Protein AF-0000000085030930 (afdb_homodimer)

Solvent-accessible surface area (backbone atoms only — not comparable to full-atom values): 34369 Å² total; per-residue (Å²): 63,40,37,31,58,25,26,38,40,64,15,33,32,42,36,42,91,95,26,34,34,32,41,25,30,28,58,54,89,57,58,82,63,53,70,27,52,25,37,37,37,39,38,69,47,55,63,30,43,55,25,48,89,75,42,50,59,72,41,38,33,23,41,72,63,37,18,54,53,68,72,32,61,88,65,37,38,68,70,50,66,60,52,72,56,78,75,29,42,34,36,48,40,69,36,18,32,32,44,76,77,19,26,23,39,38,42,34,66,87,40,30,39,36,38,37,47,69,27,23,54,42,45,91,36,69,34,63,62,78,70,57,84,65,82,34,46,28,36,39,33,54,23,68,29,18,63,32,41,52,70,34,38,42,52,50,44,51,54,49,51,54,49,55,47,62,74,41,66,71,56,30,53,31,41,33,36,27,39,61,48,58,79,47,76,48,50,68,80,36,53,67,37,66,58,63,44,89,50,70,60,54,50,37,51,56,66,65,47,60,90,80,38,81,70,75,76,82,77,58,81,76,42,58,28,87,34,37,79,82,56,79,84,78,67,78,60,55,46,40,36,31,29,44,28,56,61,68,50,68,77,62,35,78,82,40,58,63,58,49,48,50,57,58,40,51,32,29,34,43,51,78,53,75,15,38,31,19,28,28,54,52,46,48,42,46,68,68,48,58,31,57,31,37,35,37,21,40,50,46,72,64,17,51,54,43,36,52,51,30,34,50,64,61,69,50,88,54,47,75,42,76,37,54,76,33,85,61,62,73,47,80,48,92,62,39,38,31,57,25,30,41,40,65,16,33,33,41,35,42,91,94,27,35,35,34,42,25,31,26,50,57,86,57,58,82,63,52,72,29,52,26,37,37,37,39,38,72,47,54,65,30,42,54,23,48,88,76,42,48,59,73,40,38,32,22,41,71,56,37,18,49,45,68,72,33,60,88,66,36,38,67,69,50,66,60,51,72,56,79,74,28,42,35,36,46,41,68,38,17,30,32,43,74,76,18,27,22,39,36,42,34,66,87,40,27,37,35,37,37,47,69,27,22,54,42,46,90,36,68,35,63,63,78,69,57,84,64,81,33,47,28,36,38,34,56,24,68,29,19,61,34,42,53,71,34,39,43,52,51,44,52,53,49,51,53,50,54,47,62,74,44,67,56,68,33,52,32,39,32,37,25,38,60,50,58,80,44,79,50,50,66,83,38,54,66,37,66,61,68,38,85,56,66,60,56,43,33,51,58,67,65,49,62,89,81,38,82,68,78,73,82,76,58,84,77,52,49,26,85,34,52,81,82,59,80,86,76,71,77,60,60,47,42,36,33,32,44,28,55,60,66,50,66,77,62,36,79,83,40,58,62,58,49,48,50,58,58,41,52,32,29,34,44,51,78,54,74,15,39,32,19,28,28,54,51,44,47,42,47,67,70,48,56,30,56,31,38,35,35,21,40,49,45,73,64,17,49,54,44,36,53,52,29,34,51,64,62,69,49,86,56,47,75,43,76,36,53,77,34,86,60,65,75,46,81,48,90

Organism: Methanopyrus kandleri (strain AV19 / DSM 6324 / JCM 9639 / NBRC 100938) (NCBI:txid190192)

Sequence (668 aa):
MLLRPLDPWCGVVVDYGDTRVFVDVTDRKGPYVKRADAVIVTHPHRDHYGGVPRTEFGELRADEVTAALLGMEDEAEPLRSSFEAGLLDVRTYPVNHMCPKAHAVLLSGDARVLITGDWCALGEHPPLWELVDDEVDAIVTECTRAASVHPDDPEAAEYRIQRLLELHREDRTVLLLTHVNPLIDVASEVEILHVLEGDPVDEAVKAGAHEGADLEVVSRPEYPLVTSSVGTVEGLSKRPHVLITERWFLYRDREGRLRRLLDAVPYPYIVSGTGHASAAELVRLVEELEPEYLVLRHGSPDGVRALRKRLAGAGLDVRVEAWIGRRGGKLELPMLLRPLDPWCGVVVDYGDTRVFVDVTDRKGPYVKRADAVIVTHPHRDHYGGVPRTEFGELRADEVTAALLGMEDEAEPLRSSFEAGLLDVRTYPVNHMCPKAHAVLLSGDARVLITGDWCALGEHPPLWELVDDEVDAIVTECTRAASVHPDDPEAAEYRIQRLLELHREDRTVLLLTHVNPLIDVASEVEILHVLEGDPVDEAVKAGAHEGADLEVVSRPEYPLVTSSVGTVEGLSKRPHVLITERWFLYRDREGRLRRLLDAVPYPYIVSGTGHASAAELVRLVEELEPEYLVLRHGSPDGVRALRKRLAGAGLDVRVEAWIGRRGGKLELP

Secondary structure (DSSP, 8-state):
-EEEESSSSS-EEEEETTEEEEE---SSS--S--EEEEEE--SS-HHHHTTGGG-EEEEEE--HHHHHHHT-TTTEEP--SEEEETTEEEEEEE-B-SSTT-EEEEEESSSEEEE--S-BSSSSSPPHHHH--S--SEEEEEETTTT--S---HHHHHHHHHHHHHHTTTT--EEEEE-S-S-SGGGGTSEEEE---SSTHHHHHHHHS-TTS-------SS--TT-S---------SS-EEEE--THHHHH-TT-HHHHHHHH-SEEEEE-------HHHHHHHHHHH--SEEEEEEE-HHHHHHHHHHHHHTT---EEEE-SS-S---EE--/-EEEESSSSS-EEEEETTEEEEE---SSS--S--EEEEEE--SS-HHHHTTGGG-EEEEEE--HHHHHHHT-TTTEEP--SEEEETTEEEEEEE-B-SSTT-EEEEEESSSEEEE--S-BSSSSSPPHHHH--S--SEEEEEETTTT--S---HHHHHHHHHHHHHHTTTT--EEEEE-S-STTTTTTTS-EEE---SSTHHHHHHHHS-TTS-------SS--TT-S---------SS--EEE--THHHHH-TT-HHHHHHHHSSEEEEE-------HHHHHHHHHHH--SEEEEEEE-HHHHHHHHHHHHHTT---EEEE-SS-S---EE--

Nearest PDB structures (foldseek):
  5haa-assembly1_B  TM=7.121E-01  e=3.953E-15  Methanolobus psychrophilus R15
  2i7v-assembly1_A  TM=6.446E-01  e=8.923E-16  Homo sapiens
  7ycx-assembly1_K  TM=6.530E-01  e=2.766E-15  Homo sapiens
  2i7t-assembly1_A  TM=6.074E-01  e=1.823E-15  Homo sapiens
  6q5a-assembly1_A  TM=6.197E-01  e=2.135E-13  Cryptosporidium hominis

pLDDT: mean 76.82, std 23.87, range [24.45, 98.88]

Radius of gyration: 27.77 Å; Cα contacts (8 Å, |Δi|>4): 1566; chains: 2; bounding box: 40×88×65 Å

InterPro domains:
  IPR001279 Metallo-beta-lactamase [SM00849] (7-179)
  IPR011108 Zn-dependent metallo-hydrolase, RNA specificity domain [PF07521] (275-320)
  IPR036866 Ribonuclease Z/Hydroxyacylglutathione hydrolase-like [G3DSA:3.60.15.10] (10-191)
  IPR036866 Ribonuclease Z/Hydroxyacylglutathione hydrolase-like [SSF56281] (11-323)

Structure (mmCIF, N/CA/C/O backbone):
data_AF-0000000085030930-model_v1
#
loop_
_entity.id
_entity.type
_entity.pdbx_description
1 polymer 'Predicted hydrolase of the metallo-beta-lactamase superfamily'
#
loop_
_atom_site.group_PDB
_atom_site.id
_atom_site.type_symbol
_atom_site.label_atom_id
_atom_site.label_alt_id
_atom_site.label_comp_id
_atom_site.label_asym_id
_atom_site.label_entity_id
_atom_site.label_seq_id
_atom_site.pdbx_PDB_ins_code
_atom_site.Cartn_x
_atom_site.Cartn_y
_atom_site.Cartn_z
_atom_site.occupancy
_atom_site.B_iso_or_equiv
_atom_site.auth_seq_id
_atom_site.auth_comp_id
_atom_site.auth_asym_id
_atom_site.auth_atom_id
_atom_site.pdbx_PDB_model_num
ATOM 1 N N . MET A 1 1 ? 0.256 -36.094 -21.422 1 96.56 1 MET A N 1
ATOM 2 C CA . MET A 1 1 ? 0.25 -35.5 -20.078 1 96.56 1 MET A CA 1
ATOM 3 C C . MET A 1 1 ? -1.158 -35.094 -19.688 1 96.56 1 MET A C 1
ATOM 5 O O . MET A 1 1 ? -1.88 -34.469 -20.469 1 96.56 1 MET A O 1
ATOM 9 N N . LEU A 1 2 ? -1.624 -35.5 -18.469 1 96.31 2 LEU A N 1
ATOM 10 C CA . LEU A 1 2 ? -2.975 -35.219 -18 1 96.31 2 LEU A CA 1
ATOM 11 C C . LEU A 1 2 ? -2.941 -34.375 -16.719 1 96.31 2 LEU A C 1
ATOM 13 O O . LEU A 1 2 ? -2.279 -34.781 -15.742 1 96.31 2 LEU A O 1
ATOM 17 N N . LEU A 1 3 ? -3.613 -33.25 -16.734 1 97.31 3 LEU A N 1
ATOM 18 C CA . LEU A 1 3 ? -3.74 -32.406 -15.562 1 97.31 3 LEU A CA 1
ATOM 19 C C . LEU A 1 3 ? -5.145 -32.5 -14.969 1 97.31 3 LEU A C 1
ATOM 21 O O . LEU A 1 3 ? -6.129 -32.531 -15.711 1 97.31 3 LEU A O 1
ATOM 25 N N . ARG A 1 4 ? -5.277 -32.531 -13.688 1 95 4 ARG A N 1
ATOM 26 C CA . ARG A 1 4 ? -6.543 -32.5 -12.961 1 95 4 ARG A CA 1
ATOM 27 C C . ARG A 1 4 ? -6.406 -31.734 -11.656 1 95 4 ARG A C 1
ATOM 29 O O . ARG A 1 4 ? -5.312 -31.609 -11.109 1 95 4 ARG A O 1
ATOM 36 N N . PRO A 1 5 ? -7.52 -31.141 -11.203 1 94.69 5 PRO A N 1
ATOM 37 C CA . PRO A 1 5 ? -7.449 -30.578 -9.859 1 94.69 5 PRO A CA 1
ATOM 38 C C . PRO A 1 5 ? -7.297 -31.625 -8.773 1 94.69 5 PRO A C 1
ATOM 40 O O . PRO A 1 5 ? -7.953 -32.688 -8.82 1 94.69 5 PRO A O 1
ATOM 43 N N . LEU A 1 6 ? -6.418 -31.375 -7.887 1 94.5 6 LEU A N 1
ATOM 44 C CA . LEU A 1 6 ? -6.234 -32.281 -6.758 1 94.5 6 LEU A CA 1
ATOM 45 C C . LEU A 1 6 ? -7.258 -32 -5.66 1 94.5 6 LEU A C 1
ATOM 47 O O . LEU A 1 6 ? -7.605 -32.875 -4.883 1 94.5 6 LEU A O 1
ATOM 51 N N . ASP A 1 7 ? -7.73 -30.859 -5.578 1 91.25 7 ASP A N 1
ATOM 52 C CA . ASP A 1 7 ? -8.633 -30.312 -4.566 1 91.25 7 ASP A CA 1
ATOM 53 C C . ASP A 1 7 ? -9.414 -29.109 -5.098 1 91.25 7 ASP A C 1
ATOM 55 O O . ASP A 1 7 ? -9.219 -28.703 -6.246 1 91.25 7 ASP A O 1
ATOM 59 N N . PRO A 1 8 ? -10.281 -28.562 -4.383 1 88.81 8 PRO A N 1
ATOM 60 C CA . PRO A 1 8 ? -11.078 -27.453 -4.891 1 88.81 8 PRO A CA 1
ATOM 61 C C . PRO A 1 8 ? -10.352 -26.109 -4.781 1 88.81 8 PRO A C 1
ATOM 63 O O . PRO A 1 8 ? -10.93 -25.062 -5.082 1 88.81 8 PRO A O 1
ATOM 66 N N . TRP A 1 9 ? -9.039 -26.078 -4.41 1 91.12 9 TRP A N 1
A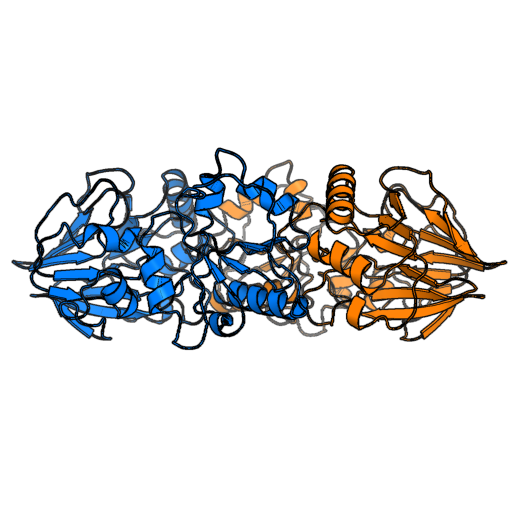TOM 67 C CA . TRP A 1 9 ? -8.414 -24.812 -4.039 1 91.12 9 TRP A CA 1
ATOM 68 C C . TRP A 1 9 ? -7.156 -24.578 -4.863 1 91.12 9 TRP A C 1
ATOM 70 O O . TRP A 1 9 ? -7.195 -23.859 -5.867 1 91.12 9 TRP A O 1
ATOM 80 N N . CYS A 1 10 ? -6.117 -25.281 -4.629 1 93.62 10 CYS A N 1
ATOM 81 C CA . CYS A 1 10 ? -4.879 -24.859 -5.273 1 93.62 10 CYS A CA 1
ATOM 82 C C . CYS A 1 10 ? -4.141 -26.047 -5.875 1 93.62 10 CYS A C 1
ATOM 84 O O . CYS A 1 10 ? -3.324 -25.891 -6.781 1 93.62 10 CYS A O 1
ATOM 86 N N . GLY A 1 11 ? -4.344 -27.281 -5.477 1 95.69 11 GLY A N 1
ATOM 87 C CA . GLY A 1 11 ? -3.547 -28.438 -5.848 1 95.69 11 GLY A CA 1
ATOM 88 C C . GLY A 1 11 ? -3.801 -28.906 -7.27 1 95.69 11 GLY A C 1
ATOM 89 O O . GLY A 1 11 ? -4.926 -28.828 -7.762 1 95.69 11 GLY A O 1
ATOM 90 N N . VAL A 1 12 ? -2.73 -29.5 -7.883 1 96.75 12 VAL A N 1
ATOM 91 C CA . VAL A 1 12 ? -2.805 -29.984 -9.258 1 96.75 12 VAL A CA 1
ATOM 92 C C . VAL A 1 12 ? -2.195 -31.391 -9.336 1 96.75 12 VAL A C 1
ATOM 94 O O . VAL A 1 12 ? -1.143 -31.641 -8.75 1 96.75 12 VAL A O 1
ATOM 97 N N . VAL A 1 13 ? -2.896 -32.281 -10.023 1 96.94 13 VAL A N 1
ATOM 98 C CA . VAL A 1 13 ? -2.348 -33.594 -10.367 1 96.94 13 VAL A CA 1
ATOM 99 C C . VAL A 1 13 ? -1.791 -33.562 -11.789 1 96.94 13 VAL A C 1
ATOM 101 O O . VAL A 1 13 ? -2.475 -33.125 -12.719 1 96.94 13 VAL A O 1
ATOM 104 N N . VAL A 1 14 ? -0.565 -33.969 -11.922 1 98.25 14 VAL A N 1
ATOM 105 C CA . VAL A 1 14 ? 0.06 -34.094 -13.234 1 98.25 14 VAL A CA 1
ATOM 106 C C . VAL A 1 14 ? 0.398 -35.562 -13.492 1 98.25 14 VAL A C 1
ATOM 108 O O . VAL A 1 14 ? 1.295 -36.125 -12.852 1 98.25 14 VAL A O 1
ATOM 111 N N . ASP A 1 15 ? -0.273 -36.125 -14.391 1 97.62 15 ASP A N 1
ATOM 112 C CA . ASP A 1 15 ? -0.008 -37.5 -14.797 1 97.62 15 ASP A CA 1
ATOM 113 C C . ASP A 1 15 ? 0.75 -37.562 -16.125 1 97.62 15 ASP A C 1
ATOM 115 O O . ASP A 1 15 ? 0.377 -36.875 -17.078 1 97.62 15 ASP A O 1
ATOM 119 N N . TYR A 1 16 ? 1.816 -38.312 -16.172 1 97.88 16 TYR A N 1
ATOM 120 C CA . TYR A 1 16 ? 2.605 -38.531 -17.391 1 97.88 16 TYR A CA 1
ATOM 121 C C . TYR A 1 16 ? 3.197 -39.938 -17.406 1 97.88 16 TYR A C 1
ATOM 123 O O . TYR A 1 16 ? 4.074 -40.281 -16.609 1 97.88 16 TYR A O 1
ATOM 131 N N . GLY A 1 17 ? 2.713 -40.75 -18.359 1 95.88 17 GLY A N 1
ATOM 132 C CA . GLY A 1 17 ? 3.072 -42.156 -18.297 1 95.88 17 GLY A CA 1
ATOM 133 C C . GLY A 1 17 ? 2.672 -42.812 -16.984 1 95.88 17 GLY A C 1
ATOM 134 O O . GLY A 1 17 ? 1.516 -42.719 -16.562 1 95.88 17 GLY A O 1
ATOM 135 N N . ASP A 1 18 ? 3.629 -43.469 -16.359 1 95.75 18 ASP A N 1
ATOM 136 C CA . ASP A 1 18 ? 3.354 -44.125 -15.086 1 95.75 18 ASP A CA 1
ATOM 137 C C . ASP A 1 18 ? 3.713 -43.219 -13.906 1 95.75 18 ASP A C 1
ATOM 139 O O . ASP A 1 18 ? 3.768 -43.656 -12.766 1 95.75 18 ASP A O 1
ATOM 143 N N . THR A 1 19 ? 3.949 -41.938 -14.203 1 97.75 19 THR A N 1
ATOM 144 C CA . THR A 1 19 ? 4.359 -40.969 -13.172 1 97.75 19 THR A CA 1
ATOM 145 C C . THR A 1 19 ? 3.197 -40.062 -12.781 1 97.75 19 THR A C 1
ATOM 147 O O . THR A 1 19 ? 2.498 -39.531 -13.648 1 97.75 19 THR A O 1
ATOM 150 N N . ARG A 1 20 ? 2.908 -39.906 -11.492 1 97.94 20 ARG A N 1
ATOM 151 C CA . ARG A 1 20 ? 1.926 -38.969 -10.945 1 97.94 20 ARG A CA 1
ATOM 152 C C . ARG A 1 20 ? 2.58 -38 -9.977 1 97.94 20 ARG A C 1
ATOM 154 O O . ARG A 1 20 ? 3.182 -38.406 -8.984 1 97.94 20 ARG A O 1
ATOM 161 N N . VAL A 1 21 ? 2.443 -36.719 -10.297 1 98.44 21 VAL A N 1
ATOM 162 C CA . VAL A 1 21 ? 3.033 -35.688 -9.469 1 98.44 21 VAL A CA 1
ATOM 163 C C . VAL A 1 21 ? 1.934 -34.781 -8.938 1 98.44 21 VAL A C 1
ATOM 165 O O . VAL A 1 21 ? 1.038 -34.375 -9.68 1 98.44 21 VAL A O 1
ATOM 168 N N . PHE A 1 22 ? 1.958 -34.5 -7.629 1 97.81 22 PHE A N 1
ATOM 169 C CA . PHE A 1 22 ? 1.133 -33.469 -7.027 1 97.81 22 PHE A CA 1
ATOM 170 C C . PHE A 1 22 ? 1.924 -32.156 -6.863 1 97.81 22 PHE A C 1
ATOM 172 O O . PHE A 1 22 ? 3.066 -32.188 -6.402 1 97.81 22 PHE A O 1
ATOM 179 N N . VAL A 1 23 ? 1.354 -31.094 -7.273 1 98.44 23 VAL A N 1
ATOM 180 C CA . VAL A 1 23 ? 1.911 -29.781 -6.945 1 98.44 23 VAL A CA 1
ATOM 181 C C . VAL A 1 23 ? 0.979 -29.047 -5.98 1 98.44 23 VAL A C 1
ATOM 183 O O . VAL A 1 23 ? -0.149 -28.703 -6.34 1 98.44 23 VAL A O 1
ATOM 186 N N . ASP A 1 24 ? 1.466 -28.844 -4.77 1 96.94 24 ASP A N 1
ATOM 187 C CA . ASP A 1 24 ? 0.728 -28.266 -3.646 1 96.94 24 ASP A CA 1
ATOM 188 C C . ASP A 1 24 ? -0.431 -29.172 -3.236 1 96.94 24 ASP A C 1
ATOM 190 O O . ASP A 1 24 ? -1.128 -29.719 -4.09 1 96.94 24 ASP A O 1
ATOM 194 N N . VAL A 1 25 ? -0.545 -29.328 -1.966 1 94.81 25 VAL A N 1
ATOM 195 C CA . VAL A 1 25 ? -1.607 -30.125 -1.376 1 94.81 25 VAL A CA 1
ATOM 196 C C . VAL A 1 25 ? -2.268 -29.359 -0.234 1 94.81 25 VAL A C 1
ATOM 198 O O . VAL A 1 25 ? -1.667 -29.172 0.826 1 94.81 25 VAL A O 1
ATOM 201 N N . THR A 1 26 ? -3.516 -29 -0.435 1 89.5 26 THR A N 1
ATOM 202 C CA . THR A 1 26 ? -4.191 -28.156 0.536 1 89.5 26 THR A CA 1
ATOM 203 C C . THR A 1 26 ? -4.727 -28.969 1.703 1 89.5 26 THR A C 1
ATOM 205 O O . THR A 1 26 ? -4.965 -30.172 1.563 1 89.5 26 THR A O 1
ATOM 208 N N . ASP A 1 27 ? -4.816 -28.281 2.824 1 78.12 27 ASP A N 1
ATOM 209 C CA . ASP A 1 27 ? -5.453 -28.922 3.973 1 78.12 27 ASP A CA 1
ATOM 210 C C . ASP A 1 27 ? -6.969 -28.75 3.926 1 78.12 27 ASP A C 1
ATOM 212 O O . ASP A 1 27 ? -7.684 -29.297 4.762 1 78.12 27 ASP A O 1
ATOM 216 N N . ARG A 1 28 ? -7.398 -27.906 2.959 1 71.06 28 ARG A N 1
ATOM 217 C CA . ARG A 1 28 ? -8.836 -27.75 2.799 1 71.06 28 ARG A CA 1
ATOM 218 C C . ARG A 1 28 ? -9.453 -28.953 2.109 1 71.06 28 ARG A C 1
ATOM 220 O O . ARG A 1 28 ? -8.938 -29.422 1.093 1 71.06 28 ARG A O 1
ATOM 227 N N . LYS A 1 29 ? -10.828 -29.078 2.412 1 67.31 29 LYS A N 1
ATOM 228 C CA . LYS A 1 29 ? -11.594 -30.219 1.908 1 67.31 29 LYS A CA 1
ATOM 229 C C . LYS A 1 29 ? -10.844 -30.938 0.798 1 67.31 29 LYS A C 1
ATOM 231 O O . LYS A 1 29 ? -10.953 -30.578 -0.375 1 67.31 29 LYS A O 1
ATOM 236 N N . GLY A 1 30 ? -9.969 -31.703 0.721 1 60.09 30 GLY A N 1
ATOM 237 C CA . GLY A 1 30 ? -9.227 -32.375 -0.337 1 60.09 30 GLY A CA 1
ATOM 238 C C . GLY A 1 30 ? -8.406 -33.562 0.157 1 60.09 30 GLY A C 1
ATOM 239 O O . GLY A 1 30 ? -8.484 -33.906 1.332 1 60.09 30 GLY A O 1
ATOM 240 N N . PRO A 1 31 ? -7.18 -34.312 -0.701 1 66.25 31 PRO A N 1
ATOM 241 C CA . PRO A 1 31 ? -6.91 -34.594 -2.113 1 66.25 31 PRO A CA 1
ATOM 242 C C . PRO A 1 31 ? -7.875 -35.625 -2.709 1 66.25 31 PRO A C 1
ATOM 244 O O . PRO A 1 31 ? -8.25 -36.594 -2.037 1 66.25 31 PRO A O 1
ATOM 247 N N . TYR A 1 32 ? -8.328 -35.406 -3.812 1 76.31 32 TYR A N 1
ATOM 248 C CA . TYR A 1 32 ? -9.219 -36.312 -4.512 1 76.31 32 TYR A CA 1
ATOM 249 C C . TYR A 1 32 ? -8.516 -37.656 -4.785 1 76.31 32 TYR A C 1
ATOM 251 O O . TYR A 1 32 ? -9.164 -38.656 -4.969 1 76.31 32 TYR A O 1
ATOM 259 N N . VAL A 1 33 ? -7.172 -37.594 -4.836 1 81 33 VAL A N 1
ATOM 260 C CA . VAL A 1 33 ? -6.281 -38.75 -4.988 1 81 33 VAL A CA 1
ATOM 261 C C . VAL A 1 33 ? -5.258 -38.75 -3.854 1 81 33 VAL A C 1
ATOM 263 O O . VAL A 1 33 ? -4.773 -37.688 -3.434 1 81 33 VAL A O 1
ATOM 266 N N . LYS A 1 34 ? -4.906 -40 -3.469 1 85.94 34 LYS A N 1
ATOM 267 C CA . LYS A 1 34 ? -4.188 -40.062 -2.197 1 85.94 34 LYS A CA 1
ATOM 268 C C . LYS A 1 34 ? -2.734 -40.469 -2.4 1 85.94 34 LYS A C 1
ATOM 270 O O . LYS A 1 34 ? -1.93 -40.406 -1.468 1 85.94 34 LYS A O 1
ATOM 275 N N . ARG A 1 35 ? -2.391 -40.938 -3.637 1 94.19 35 ARG A N 1
ATOM 276 C CA . ARG A 1 35 ? -1.023 -41.406 -3.824 1 94.19 35 ARG A CA 1
ATOM 277 C C . ARG A 1 35 ? -0.358 -40.719 -5.004 1 94.19 35 ARG A C 1
ATOM 279 O O . ARG A 1 35 ? -0.981 -40.531 -6.051 1 94.19 35 ARG A O 1
ATOM 286 N N . ALA A 1 36 ? 0.873 -40.312 -4.805 1 97 36 ALA A N 1
ATOM 287 C CA . ALA A 1 36 ? 1.679 -39.719 -5.855 1 97 36 ALA A CA 1
ATOM 288 C C . ALA A 1 36 ? 3.107 -40.25 -5.84 1 97 36 ALA A C 1
ATOM 290 O O . ALA A 1 36 ? 3.584 -40.719 -4.812 1 97 36 ALA A O 1
ATOM 291 N N . ASP A 1 37 ? 3.701 -40.281 -6.965 1 97.81 37 ASP A N 1
ATOM 292 C CA . ASP A 1 37 ? 5.125 -40.625 -7.023 1 97.81 37 ASP A CA 1
ATOM 293 C C . ASP A 1 37 ? 5.965 -39.5 -6.418 1 97.81 37 ASP A C 1
ATOM 295 O O . ASP A 1 37 ? 7 -39.75 -5.797 1 97.81 37 ASP A O 1
ATOM 299 N N . ALA A 1 38 ? 5.512 -38.281 -6.617 1 98.12 38 ALA A N 1
ATOM 300 C CA . ALA A 1 38 ? 6.195 -37.125 -6.051 1 98.12 38 ALA A CA 1
ATOM 301 C C . ALA A 1 38 ? 5.199 -36.031 -5.66 1 98.12 38 ALA A C 1
ATOM 303 O O . ALA A 1 38 ? 4.184 -35.844 -6.332 1 98.12 38 ALA A O 1
ATOM 304 N N . VAL A 1 39 ? 5.527 -35.344 -4.566 1 97.69 39 VAL A N 1
ATOM 305 C CA . VAL A 1 39 ? 4.816 -34.156 -4.148 1 97.69 39 VAL A CA 1
ATOM 306 C C . VAL A 1 39 ? 5.773 -32.969 -4.16 1 97.69 39 VAL A C 1
ATOM 308 O O . VAL A 1 39 ? 6.875 -33.031 -3.609 1 97.69 39 VAL A O 1
ATOM 311 N N . ILE A 1 40 ? 5.383 -31.922 -4.844 1 98.56 40 ILE A N 1
ATOM 312 C CA . ILE A 1 40 ? 6.137 -30.672 -4.875 1 98.56 40 ILE A CA 1
ATOM 313 C C . ILE A 1 40 ? 5.344 -29.578 -4.168 1 98.56 40 ILE A C 1
ATOM 315 O O . ILE A 1 40 ? 4.18 -29.328 -4.504 1 98.56 40 ILE A O 1
ATOM 319 N N . VAL A 1 41 ? 5.926 -28.922 -3.203 1 96.81 41 VAL A N 1
ATOM 320 C CA . VAL A 1 41 ? 5.297 -27.797 -2.516 1 96.81 41 VAL A CA 1
ATOM 321 C C . VAL A 1 41 ? 5.961 -26.484 -2.947 1 96.81 41 VAL A C 1
ATOM 323 O O . VAL A 1 41 ? 7.172 -26.312 -2.791 1 96.81 41 VAL A O 1
ATOM 326 N N . THR A 1 42 ? 5.168 -25.594 -3.393 1 97.38 42 THR A N 1
ATOM 327 C CA . THR A 1 42 ? 5.684 -24.375 -4.023 1 97.38 42 THR A CA 1
ATOM 328 C C . THR A 1 42 ? 6.164 -23.391 -2.973 1 97.38 42 THR A C 1
ATOM 330 O O . THR A 1 42 ? 7.113 -22.641 -3.211 1 97.38 42 THR A O 1
ATOM 333 N N . HIS A 1 43 ? 5.469 -23.297 -1.804 1 89.31 43 HIS A N 1
ATOM 334 C CA . HIS A 1 43 ? 5.852 -22.312 -0.799 1 89.31 43 HIS A CA 1
ATOM 335 C C . HIS A 1 43 ? 5.258 -22.656 0.563 1 89.31 43 HIS A C 1
ATOM 337 O O . HIS A 1 43 ? 4.379 -23.516 0.664 1 89.31 43 HIS A O 1
ATOM 343 N N . PRO A 1 44 ? 5.684 -21.969 1.624 1 82.25 44 PRO A N 1
ATOM 344 C CA . PRO A 1 44 ? 5.363 -22.422 2.979 1 82.25 44 PRO A CA 1
ATOM 345 C C . PRO A 1 44 ? 4.066 -21.812 3.514 1 82.25 44 PRO A C 1
ATOM 347 O O . PRO A 1 44 ? 3.994 -21.438 4.688 1 82.25 44 PRO A O 1
ATOM 350 N N . HIS A 1 45 ? 3.102 -21.672 2.727 1 80.69 45 HIS A N 1
ATOM 351 C CA . HIS A 1 45 ? 1.772 -21.359 3.242 1 80.69 45 HIS A CA 1
ATOM 352 C C . HIS A 1 45 ? 0.954 -22.641 3.445 1 80.69 45 HIS A C 1
ATOM 354 O O . HIS A 1 45 ? 0.976 -23.531 2.602 1 80.69 45 HIS A O 1
ATOM 360 N N . ARG A 1 46 ? 0.207 -22.641 4.426 1 77.88 46 ARG A N 1
ATOM 361 C CA . ARG A 1 46 ? -0.448 -23.859 4.887 1 77.88 46 ARG A CA 1
ATOM 362 C C . ARG A 1 46 ? -1.423 -24.391 3.842 1 77.88 46 ARG A C 1
ATOM 364 O O . ARG A 1 46 ? -1.56 -25.609 3.67 1 77.88 46 ARG A O 1
ATOM 371 N N . ASP A 1 47 ? -2.105 -23.594 3.225 1 83.88 47 ASP A N 1
ATOM 372 C CA . ASP A 1 47 ? -3.08 -24.047 2.24 1 83.88 47 ASP A CA 1
ATOM 373 C C . ASP A 1 47 ? -2.387 -24.672 1.029 1 83.88 47 ASP A C 1
ATOM 375 O O . ASP A 1 47 ? -3.039 -25.281 0.178 1 83.88 47 ASP A O 1
ATOM 379 N N . HIS A 1 48 ? -1.111 -24.688 0.994 1 90.75 48 HIS A N 1
ATOM 380 C CA . HIS A 1 48 ? -0.381 -25.312 -0.104 1 90.75 48 HIS A CA 1
ATOM 381 C C . HIS A 1 48 ? 0.335 -26.562 0.359 1 90.75 48 HIS A C 1
ATOM 383 O O . HIS A 1 48 ? 0.742 -27.391 -0.463 1 90.75 48 HIS A O 1
ATOM 389 N N . TYR A 1 49 ? 0.465 -26.688 1.685 1 87.88 49 TYR A N 1
ATOM 390 C CA . TYR A 1 49 ? 1.22 -27.859 2.105 1 87.88 49 TYR A CA 1
ATOM 391 C C . TYR A 1 49 ? 0.457 -28.656 3.162 1 87.88 49 TYR A C 1
ATOM 393 O O . TYR A 1 49 ? 0.823 -29.781 3.484 1 87.88 49 TYR A O 1
ATOM 401 N N . GLY A 1 50 ? -0.563 -28.141 3.73 1 86 50 GLY A N 1
ATOM 402 C CA . GLY A 1 50 ? -1.22 -28.688 4.91 1 86 50 GLY A CA 1
ATOM 403 C C . GLY A 1 50 ? -1.754 -30.094 4.699 1 86 50 GLY A C 1
ATOM 404 O O . GLY A 1 50 ? -1.965 -30.828 5.66 1 86 50 GLY A O 1
ATOM 405 N N . GLY A 1 51 ? -1.97 -30.516 3.469 1 90.75 51 GLY A N 1
ATOM 406 C CA . GLY A 1 51 ? -2.51 -31.828 3.158 1 90.75 51 GLY A CA 1
ATOM 407 C C . GLY A 1 51 ? -1.437 -32.875 2.938 1 90.75 51 GLY A C 1
ATOM 408 O O . GLY A 1 51 ? -1.742 -34.062 2.77 1 90.75 51 GLY A O 1
ATOM 409 N N . VAL A 1 52 ? -0.187 -32.531 2.986 1 93.19 52 VAL A N 1
ATOM 410 C CA . VAL A 1 52 ? 0.917 -33.438 2.682 1 93.19 52 VAL A CA 1
ATOM 411 C C . VAL A 1 52 ? 0.908 -34.625 3.658 1 93.19 52 VAL A C 1
ATOM 413 O O . VAL A 1 52 ? 1.065 -35.781 3.252 1 93.19 52 VAL A O 1
ATOM 416 N N . PRO A 1 53 ? 0.65 -34.375 4.988 1 89.88 53 PRO A N 1
ATOM 417 C CA . PRO A 1 53 ? 0.673 -35.5 5.938 1 89.88 53 PRO A CA 1
ATOM 418 C C . PRO A 1 53 ? -0.385 -36.531 5.633 1 89.88 53 PRO A C 1
ATOM 420 O O . PRO A 1 53 ? -0.27 -37.688 6.086 1 89.88 53 PRO A O 1
ATOM 423 N N . ARG A 1 54 ? -1.378 -36.219 4.871 1 91 54 ARG A N 1
ATOM 424 C CA . ARG A 1 54 ? -2.457 -37.156 4.539 1 91 54 ARG A CA 1
ATOM 425 C C . ARG A 1 54 ? -2.252 -37.75 3.156 1 91 54 ARG A C 1
ATOM 427 O O . ARG A 1 54 ? -3.143 -38.438 2.627 1 91 54 ARG A O 1
ATOM 434 N N . THR A 1 55 ? -1.152 -37.531 2.566 1 93.94 55 THR A N 1
ATOM 435 C CA . THR A 1 55 ? -0.839 -38 1.216 1 93.94 55 THR A CA 1
ATOM 436 C C . THR A 1 55 ? 0.294 -39 1.24 1 93.94 55 THR A C 1
ATOM 438 O O . THR A 1 55 ? 1.279 -38.844 1.96 1 93.94 55 THR A O 1
ATOM 441 N N . GLU A 1 56 ? 0.064 -40.156 0.53 1 95.44 56 GLU A N 1
ATOM 442 C CA . GLU A 1 56 ? 1.152 -41.094 0.29 1 95.44 56 GLU A CA 1
ATOM 443 C C . GLU A 1 56 ? 1.995 -40.656 -0.91 1 95.44 56 GLU A C 1
ATOM 445 O O . GLU A 1 56 ? 1.455 -40.281 -1.947 1 95.44 56 GLU A O 1
ATOM 450 N N . PHE A 1 57 ? 3.346 -40.656 -0.702 1 96.44 57 PHE A N 1
ATOM 451 C CA . PHE A 1 57 ? 4.18 -40.219 -1.813 1 96.44 57 PHE A CA 1
ATOM 452 C C . PHE A 1 57 ? 5.52 -40.938 -1.805 1 96.44 57 PHE A C 1
ATOM 454 O O . PHE A 1 57 ? 5.934 -41.5 -0.775 1 96.44 57 PHE A O 1
ATOM 461 N N . GLY A 1 58 ? 6.168 -41.062 -2.99 1 96.62 58 GLY A N 1
ATOM 462 C CA . GLY A 1 58 ? 7.516 -41.594 -3.104 1 96.62 58 GLY A CA 1
ATOM 463 C C . GLY A 1 58 ? 8.586 -40.594 -2.688 1 96.62 58 GLY A C 1
ATOM 464 O O . GLY A 1 58 ? 9.523 -40.938 -1.965 1 96.62 58 GLY A O 1
ATOM 465 N N . GLU A 1 59 ? 8.445 -39.344 -3.139 1 96.94 59 GLU A N 1
ATOM 466 C CA . GLU A 1 59 ? 9.391 -38.312 -2.799 1 96.94 59 GLU A CA 1
ATOM 467 C C . GLU A 1 59 ? 8.664 -37 -2.512 1 96.94 59 GLU A C 1
ATOM 469 O O . GLU A 1 59 ? 7.594 -36.719 -3.068 1 96.94 59 GLU A O 1
ATOM 474 N N . LEU A 1 60 ? 9.258 -36.188 -1.648 1 97.62 60 LEU A N 1
ATOM 475 C CA . LEU A 1 60 ? 8.758 -34.875 -1.285 1 97.62 60 LEU A CA 1
ATOM 476 C C . LEU A 1 60 ? 9.789 -33.781 -1.598 1 97.62 60 LEU A C 1
ATOM 478 O O . LEU A 1 60 ? 10.938 -33.875 -1.146 1 97.62 60 LEU A O 1
ATOM 482 N N . ARG A 1 61 ? 9.414 -32.875 -2.426 1 98.19 61 ARG A N 1
ATOM 483 C CA . ARG A 1 61 ? 10.242 -31.734 -2.758 1 98.19 61 ARG A CA 1
ATOM 484 C C . ARG A 1 61 ? 9.68 -30.453 -2.145 1 98.19 61 ARG A C 1
ATOM 486 O O . ARG A 1 61 ? 8.562 -30.047 -2.469 1 98.19 61 ARG A O 1
ATOM 493 N N . ALA A 1 62 ? 10.406 -29.828 -1.266 1 94.5 62 ALA A N 1
ATOM 494 C CA . ALA A 1 62 ? 9.984 -28.625 -0.569 1 94.5 62 ALA A CA 1
ATOM 495 C C . ALA A 1 62 ? 11.195 -27.828 -0.066 1 94.5 62 ALA A C 1
ATOM 497 O O . ALA A 1 62 ? 12.281 -28.391 0.1 1 94.5 62 ALA A O 1
ATOM 498 N N . ASP A 1 63 ? 10.961 -26.547 0.087 1 87.31 63 ASP A N 1
ATOM 499 C CA . ASP A 1 63 ? 12.031 -25.766 0.699 1 87.31 63 ASP A CA 1
ATOM 500 C C . ASP A 1 63 ? 12.188 -26.109 2.178 1 87.31 63 ASP A C 1
ATOM 502 O O . ASP A 1 63 ? 11.328 -26.781 2.758 1 87.31 63 ASP A O 1
ATOM 506 N N . GLU A 1 64 ? 13.297 -25.594 2.75 1 80.94 64 GLU A N 1
ATOM 507 C CA . GLU A 1 64 ? 13.648 -25.969 4.113 1 80.94 64 GLU A CA 1
ATOM 508 C C . GLU A 1 64 ? 12.617 -25.469 5.113 1 80.94 64 GLU A C 1
ATOM 510 O O . GLU A 1 64 ? 12.367 -26.109 6.137 1 80.94 64 GLU A O 1
ATOM 515 N N . VAL A 1 65 ? 11.992 -24.359 4.859 1 75.06 65 VAL A N 1
ATOM 516 C CA . VAL A 1 65 ? 10.992 -23.797 5.766 1 75.06 65 VAL A CA 1
ATOM 517 C C . VAL A 1 65 ? 9.75 -24.688 5.766 1 75.06 65 VAL A C 1
ATOM 519 O O . VAL A 1 65 ? 9.242 -25.047 6.828 1 75.06 65 VAL A O 1
ATOM 522 N N . THR A 1 66 ? 9.352 -25.031 4.578 1 81.19 66 THR A N 1
ATOM 523 C CA . THR A 1 66 ? 8.195 -25.922 4.445 1 81.19 66 THR A CA 1
ATOM 524 C C . THR A 1 66 ? 8.469 -27.266 5.094 1 81.19 66 THR A C 1
ATOM 526 O O . THR A 1 66 ? 7.621 -27.797 5.816 1 81.19 66 THR A O 1
ATOM 529 N N . ALA A 1 67 ? 9.648 -27.812 4.863 1 85.88 67 ALA A N 1
ATOM 530 C CA . ALA A 1 67 ? 10.023 -29.094 5.441 1 85.88 67 ALA A CA 1
ATOM 531 C C . ALA A 1 67 ? 9.969 -29.047 6.965 1 85.88 67 ALA A C 1
ATOM 533 O O . ALA A 1 67 ? 9.484 -29.984 7.602 1 85.88 67 ALA A O 1
ATOM 534 N N . ALA A 1 68 ? 10.438 -27.969 7.488 1 76.62 68 ALA A N 1
ATOM 535 C CA . ALA A 1 68 ? 10.445 -27.797 8.938 1 76.62 68 ALA A CA 1
ATOM 536 C C . ALA A 1 68 ? 9.023 -27.703 9.484 1 76.62 68 ALA A C 1
ATOM 538 O O . ALA A 1 68 ? 8.695 -28.297 10.508 1 76.62 68 ALA A O 1
ATOM 539 N N . LEU A 1 69 ? 8.203 -26.953 8.789 1 73.06 69 LEU A N 1
ATOM 540 C CA . LEU A 1 69 ? 6.816 -26.781 9.211 1 73.06 69 LEU A CA 1
ATOM 541 C C . LEU A 1 69 ? 6.066 -28.109 9.18 1 73.06 69 LEU A C 1
ATOM 543 O O . LEU A 1 69 ? 5.176 -28.344 9.992 1 73.06 69 LEU A O 1
ATOM 547 N N . LEU A 1 70 ? 6.488 -28.984 8.312 1 79.75 70 LEU A N 1
ATOM 548 C CA . LEU A 1 70 ? 5.871 -30.297 8.148 1 79.75 70 LEU A CA 1
ATOM 549 C C . LEU A 1 70 ? 6.488 -31.312 9.109 1 79.75 70 LEU A C 1
ATOM 551 O O . LEU A 1 70 ? 5.926 -32.375 9.328 1 79.75 70 LEU A O 1
ATOM 555 N N . GLY A 1 71 ? 7.605 -30.891 9.789 1 81.25 71 GLY A N 1
ATOM 556 C CA . GLY A 1 71 ? 8.359 -31.859 10.562 1 81.25 71 GLY A CA 1
ATOM 557 C C . GLY A 1 71 ? 8.938 -32.969 9.719 1 81.25 71 GLY A C 1
ATOM 558 O O . GLY A 1 71 ? 8.992 -34.125 10.156 1 81.25 71 GLY A O 1
ATOM 559 N N . MET A 1 72 ? 9.242 -32.719 8.469 1 92.94 72 MET A N 1
ATOM 560 C CA . MET A 1 72 ? 9.703 -33.75 7.516 1 92.94 72 MET A CA 1
ATOM 561 C C . MET A 1 72 ? 11.047 -33.344 6.918 1 92.94 72 MET A C 1
ATOM 563 O O . MET A 1 72 ? 11.273 -33.5 5.719 1 92.94 72 MET A O 1
ATOM 567 N N . GLU A 1 73 ? 11.875 -32.75 7.664 1 88.19 73 GLU A N 1
ATOM 568 C CA . GLU A 1 73 ? 13.18 -32.281 7.223 1 88.19 73 GLU A CA 1
ATOM 569 C C . GLU A 1 73 ? 14.031 -33.406 6.66 1 88.19 73 GLU A C 1
ATOM 571 O O . GLU A 1 73 ? 14.805 -33.188 5.723 1 88.19 73 GLU A O 1
ATOM 576 N N . ASP A 1 74 ? 13.898 -34.594 7.203 1 93 74 ASP A N 1
ATOM 577 C CA . ASP A 1 74 ? 14.695 -35.719 6.766 1 93 74 ASP A CA 1
ATOM 578 C C . ASP A 1 74 ? 14.102 -36.375 5.516 1 93 74 ASP A C 1
ATOM 580 O O . ASP A 1 74 ? 14.805 -37.062 4.766 1 93 74 ASP A O 1
ATOM 584 N N . GLU A 1 75 ? 12.891 -36.156 5.289 1 93.38 75 GLU A N 1
ATOM 585 C CA . GLU A 1 75 ? 12.172 -36.781 4.188 1 93.38 75 GLU A CA 1
ATOM 586 C C . GLU A 1 75 ? 12.148 -35.875 2.955 1 93.38 75 GLU A C 1
ATOM 588 O O . GLU A 1 75 ? 12.172 -36.375 1.822 1 93.38 75 GLU A O 1
ATOM 593 N N . ALA A 1 76 ? 12.156 -34.656 3.16 1 94.12 76 ALA A N 1
ATOM 594 C CA . ALA A 1 76 ? 11.992 -33.688 2.068 1 94.12 76 ALA A CA 1
ATOM 595 C C . ALA A 1 76 ? 13.328 -33.375 1.41 1 94.12 76 ALA A C 1
ATOM 597 O O . ALA A 1 76 ? 14.344 -33.219 2.094 1 94.12 76 ALA A O 1
ATOM 598 N N . GLU A 1 77 ? 13.336 -33.344 0.11 1 94.75 77 GLU A N 1
ATOM 599 C CA . GLU A 1 77 ? 14.469 -32.844 -0.656 1 94.75 77 GLU A CA 1
ATOM 600 C C . GLU A 1 77 ? 14.25 -31.391 -1.088 1 94.75 77 GLU A C 1
ATOM 602 O O . GLU A 1 77 ? 13.125 -31 -1.4 1 94.75 77 GLU A O 1
ATOM 607 N N . PRO A 1 78 ? 15.234 -30.609 -1.16 1 91.69 78 PRO A N 1
ATOM 608 C CA . PRO A 1 78 ? 15.102 -29.188 -1.502 1 91.69 78 PRO A CA 1
ATOM 609 C C . PRO A 1 78 ? 14.625 -28.969 -2.936 1 91.69 78 PRO A C 1
ATOM 611 O O . PRO A 1 78 ? 14.852 -29.812 -3.801 1 91.69 78 PRO A O 1
ATOM 614 N N . LEU A 1 79 ? 13.93 -27.812 -3.061 1 92.19 79 LEU A N 1
ATOM 615 C CA . LEU A 1 79 ? 13.586 -27.375 -4.402 1 92.19 79 LEU A CA 1
ATOM 616 C C . LEU A 1 79 ? 14.805 -26.797 -5.121 1 92.19 79 LEU A C 1
ATOM 618 O O . LEU A 1 79 ? 15.102 -25.609 -5.008 1 92.19 79 LEU A O 1
ATOM 622 N N . ARG A 1 80 ? 15.531 -27.609 -5.828 1 87.62 80 ARG A N 1
ATOM 623 C CA . ARG A 1 80 ? 16.672 -27.172 -6.625 1 87.62 80 ARG A CA 1
ATOM 624 C C . ARG A 1 80 ? 16.219 -26.484 -7.906 1 87.62 80 ARG A C 1
ATOM 626 O O . ARG A 1 80 ? 15.023 -26.453 -8.203 1 87.62 80 ARG A O 1
ATOM 633 N N . SER A 1 81 ? 17.188 -25.938 -8.547 1 92.38 81 SER A N 1
ATOM 634 C CA . SER A 1 81 ? 16.859 -25.234 -9.797 1 92.38 81 SER A CA 1
ATOM 635 C C . SER A 1 81 ? 16.297 -26.203 -10.828 1 92.38 81 SER A C 1
ATOM 637 O O . SER A 1 81 ? 15.461 -25.828 -11.656 1 92.38 81 SER A O 1
ATOM 639 N N . SER A 1 82 ? 16.781 -27.453 -10.758 1 96.38 82 SER A N 1
ATOM 640 C CA . SER A 1 82 ? 16.281 -28.5 -11.641 1 96.38 82 SER A CA 1
ATOM 641 C C . SER A 1 82 ? 16.391 -29.875 -10.984 1 96.38 82 SER A C 1
ATOM 643 O O . SER A 1 82 ? 17.328 -30.125 -10.227 1 96.38 82 SER A O 1
ATOM 645 N N . PHE A 1 83 ? 15.414 -30.75 -11.25 1 97.44 83 PHE A N 1
ATOM 646 C CA . PHE A 1 83 ? 15.406 -32.125 -10.781 1 97.44 83 PHE A CA 1
ATOM 647 C C . PHE A 1 83 ? 14.398 -32.969 -11.562 1 97.44 83 PHE A C 1
ATOM 649 O O . PHE A 1 83 ? 13.648 -32.438 -12.383 1 97.44 83 PHE A O 1
ATOM 656 N N . GLU A 1 84 ? 14.469 -34.219 -11.328 1 97.5 84 GLU A N 1
ATOM 657 C CA . GLU A 1 84 ? 13.516 -35.125 -11.961 1 97.5 84 GLU A CA 1
ATOM 658 C C . GLU A 1 84 ? 12.477 -35.625 -10.961 1 97.5 84 GLU A C 1
ATOM 660 O O . GLU A 1 84 ? 12.805 -35.906 -9.805 1 97.5 84 GLU A O 1
ATOM 665 N N . ALA A 1 85 ? 11.297 -35.688 -11.367 1 97.19 85 ALA A N 1
ATOM 666 C CA . ALA A 1 85 ? 10.211 -36.375 -10.672 1 97.19 85 ALA A CA 1
ATOM 667 C C . ALA A 1 85 ? 9.609 -37.469 -11.555 1 97.19 85 ALA A C 1
ATOM 669 O O . ALA A 1 85 ? 8.695 -37.219 -12.344 1 97.19 85 ALA A O 1
ATOM 670 N N . GLY A 1 86 ? 10.062 -38.688 -11.375 1 96.31 86 GLY A N 1
ATOM 671 C CA . GLY A 1 86 ? 9.719 -39.75 -12.312 1 96.31 86 GLY A CA 1
ATOM 672 C C . GLY A 1 86 ? 10.164 -39.438 -13.734 1 96.31 86 GLY A C 1
ATOM 673 O O . GLY A 1 86 ? 11.336 -39.156 -13.977 1 96.31 86 GLY A O 1
ATOM 674 N N . LEU A 1 87 ? 9.234 -39.438 -14.625 1 97.25 87 LEU A N 1
ATOM 675 C CA . LEU A 1 87 ? 9.516 -39.25 -16.031 1 97.25 87 LEU A CA 1
ATOM 676 C C . LEU A 1 87 ? 9.508 -37.75 -16.375 1 97.25 87 LEU A C 1
ATOM 678 O O . LEU A 1 87 ? 9.812 -37.375 -17.516 1 97.25 87 LEU A O 1
ATOM 682 N N . LEU A 1 88 ? 9.242 -36.906 -15.438 1 98.12 88 LEU A N 1
ATOM 683 C CA . LEU A 1 88 ? 9.102 -35.469 -15.703 1 98.12 88 LEU A CA 1
ATOM 684 C C . LEU A 1 88 ? 10.375 -34.75 -15.305 1 98.12 88 LEU A C 1
ATOM 686 O O . LEU A 1 88 ? 10.945 -35 -14.234 1 98.12 88 LEU A O 1
ATOM 690 N N . ASP A 1 89 ? 10.812 -33.844 -16.172 1 97.94 89 ASP A N 1
ATOM 691 C CA . ASP A 1 89 ? 11.828 -32.875 -15.797 1 97.94 89 ASP A CA 1
ATOM 692 C C . ASP A 1 89 ? 11.195 -31.641 -15.148 1 97.94 89 ASP A C 1
ATOM 694 O O . ASP A 1 89 ? 10.219 -31.094 -15.664 1 97.94 89 ASP A O 1
ATOM 698 N N . VAL A 1 90 ? 11.75 -31.234 -14.039 1 98.38 90 VAL A N 1
ATOM 699 C CA . VAL A 1 90 ? 11.164 -30.125 -13.297 1 98.38 90 VAL A CA 1
ATOM 700 C C . VAL A 1 90 ? 12.195 -29 -13.156 1 98.38 90 VAL A C 1
ATOM 702 O O . VAL A 1 90 ? 13.336 -29.234 -12.773 1 98.38 90 VAL A O 1
ATOM 705 N N . ARG A 1 91 ? 11.828 -27.828 -13.5 1 98.25 91 ARG A N 1
ATOM 706 C CA . ARG A 1 91 ? 12.586 -26.609 -13.234 1 98.25 91 ARG A CA 1
ATOM 707 C C . ARG A 1 91 ? 11.82 -25.688 -12.289 1 98.25 91 ARG A C 1
ATOM 709 O O . ARG A 1 91 ? 10.594 -25.594 -12.359 1 98.25 91 ARG A O 1
ATOM 716 N N . THR A 1 92 ? 12.516 -25.062 -11.422 1 97.88 92 THR A N 1
ATOM 717 C CA . THR A 1 92 ? 11.898 -24.156 -10.453 1 97.88 92 THR A CA 1
ATOM 718 C C . THR A 1 92 ? 12.312 -22.703 -10.719 1 97.88 92 THR A C 1
ATOM 720 O O . THR A 1 92 ? 13.43 -22.453 -11.172 1 97.88 92 THR A O 1
ATOM 723 N N . TYR A 1 93 ? 11.438 -21.781 -10.492 1 97.94 93 TYR A N 1
ATOM 724 C CA . TYR A 1 93 ? 11.672 -20.344 -10.617 1 97.94 93 TYR A CA 1
ATOM 725 C C . TYR A 1 93 ? 11.242 -19.609 -9.359 1 97.94 93 TYR A C 1
ATOM 727 O O . TYR A 1 93 ? 10.109 -19.75 -8.898 1 97.94 93 TYR A O 1
ATOM 735 N N . PRO A 1 94 ? 12.156 -18.828 -8.805 1 96.19 94 PRO A N 1
ATOM 736 C CA . PRO A 1 94 ? 11.703 -18.016 -7.672 1 96.19 94 PRO A CA 1
ATOM 737 C C . PRO A 1 94 ? 10.617 -17.016 -8.055 1 96.19 94 PRO A C 1
ATOM 739 O O . PRO A 1 94 ? 10.656 -16.453 -9.156 1 96.19 94 PRO A O 1
ATOM 742 N N . VAL A 1 95 ? 9.648 -16.875 -7.164 1 96 95 VAL A N 1
ATOM 743 C CA . VAL A 1 95 ? 8.594 -15.891 -7.406 1 96 95 VAL A CA 1
ATOM 744 C C . VAL A 1 95 ? 8.453 -14.977 -6.191 1 96 95 VAL A C 1
ATOM 746 O O . VAL A 1 95 ? 8.969 -15.289 -5.113 1 96 95 VAL A O 1
ATOM 749 N N . ASN A 1 96 ? 7.844 -13.828 -6.445 1 92.25 96 ASN A N 1
ATOM 750 C CA . ASN A 1 96 ? 7.535 -12.906 -5.359 1 92.25 96 ASN A CA 1
ATOM 751 C C . ASN A 1 96 ? 6.211 -13.25 -4.684 1 92.25 96 ASN 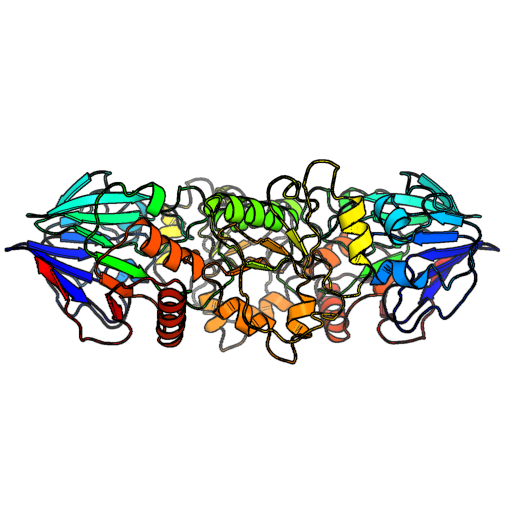A C 1
ATOM 753 O O . ASN A 1 96 ? 5.203 -13.461 -5.363 1 92.25 96 ASN A O 1
ATOM 757 N N . HIS A 1 97 ? 6.273 -13.359 -3.424 1 89.19 97 HIS A N 1
ATOM 758 C CA . HIS A 1 97 ? 5.113 -13.594 -2.576 1 89.19 97 HIS A CA 1
ATOM 759 C C . HIS A 1 97 ? 5.363 -13.117 -1.148 1 89.19 97 HIS A C 1
ATOM 761 O O . HIS A 1 97 ? 6.426 -12.562 -0.854 1 89.19 97 HIS A O 1
ATOM 767 N N . MET A 1 98 ? 4.293 -13.195 -0.342 1 77.5 98 MET A N 1
ATOM 768 C CA . MET A 1 98 ? 4.395 -12.648 1.009 1 77.5 98 MET A CA 1
ATOM 769 C C . MET A 1 98 ? 5.234 -13.562 1.9 1 77.5 98 MET A C 1
ATOM 771 O O . MET A 1 98 ? 5.32 -13.344 3.109 1 77.5 98 MET A O 1
ATOM 775 N N . CYS A 1 99 ? 5.852 -14.578 1.355 1 73.69 99 CYS A N 1
ATOM 776 C CA . CYS A 1 99 ? 6.777 -15.445 2.074 1 73.69 99 CYS A CA 1
ATOM 777 C C . CYS A 1 99 ? 8.039 -15.695 1.254 1 73.69 99 CYS A C 1
ATOM 779 O O . CYS A 1 99 ? 8.031 -15.531 0.033 1 73.69 99 CYS A O 1
ATOM 781 N N . PRO A 1 100 ? 9.062 -15.992 2.008 1 72.06 100 PRO A N 1
ATOM 782 C CA . PRO A 1 100 ? 10.281 -16.328 1.273 1 72.06 100 PRO A CA 1
ATOM 783 C C . PRO A 1 100 ? 10.211 -17.703 0.613 1 72.06 100 PRO A C 1
ATOM 785 O O . PRO A 1 100 ? 9.359 -18.531 0.974 1 72.06 100 PRO A O 1
ATOM 788 N N . LYS A 1 101 ? 11.039 -17.906 -0.364 1 80.81 101 LYS A N 1
ATOM 789 C CA . LYS A 1 101 ? 11.297 -19.203 -0.982 1 80.81 101 LYS A CA 1
ATOM 790 C C . LYS A 1 101 ? 10.055 -19.734 -1.696 1 80.81 101 LYS A C 1
ATOM 792 O O . LYS A 1 101 ? 9.75 -20.922 -1.622 1 80.81 101 LYS A O 1
ATOM 797 N N . ALA A 1 102 ? 9.281 -18.781 -2.152 1 89.5 102 ALA A N 1
ATOM 798 C CA . ALA A 1 102 ? 8.188 -19.172 -3.039 1 89.5 102 ALA A CA 1
ATOM 799 C C . ALA A 1 102 ? 8.703 -19.453 -4.449 1 89.5 102 ALA A C 1
ATOM 801 O O . ALA A 1 102 ? 9.562 -18.719 -4.957 1 89.5 102 ALA A O 1
ATOM 802 N N . HIS A 1 103 ? 8.18 -20.516 -5.078 1 96.94 103 HIS A N 1
ATOM 803 C CA . HIS A 1 103 ? 8.641 -20.906 -6.406 1 96.94 103 HIS A CA 1
ATOM 804 C C . HIS A 1 103 ? 7.469 -21.266 -7.312 1 96.94 103 HIS A C 1
ATOM 806 O O . HIS A 1 103 ? 6.457 -21.797 -6.844 1 96.94 103 HIS A O 1
ATOM 812 N N . ALA A 1 104 ? 7.617 -20.969 -8.539 1 98.56 104 ALA A N 1
ATOM 813 C CA . ALA A 1 104 ? 6.879 -21.641 -9.602 1 98.56 104 ALA A CA 1
ATOM 814 C C . ALA A 1 104 ? 7.645 -22.859 -10.117 1 98.56 104 ALA A C 1
ATOM 816 O O . ALA A 1 104 ? 8.867 -22.938 -9.969 1 98.56 104 ALA A O 1
ATOM 817 N N . VAL A 1 105 ? 6.91 -23.844 -10.734 1 98.69 105 VAL A N 1
ATOM 818 C CA . VAL A 1 105 ? 7.574 -25.031 -11.258 1 98.69 105 VAL A CA 1
ATOM 819 C C . VAL A 1 105 ? 7.125 -25.281 -12.695 1 98.69 105 VAL A C 1
ATOM 821 O O . VAL A 1 105 ? 5.953 -25.094 -13.023 1 98.69 105 VAL A O 1
ATOM 824 N N . LEU A 1 106 ? 8.078 -25.594 -13.516 1 98.69 106 LEU A N 1
ATOM 825 C CA . LEU A 1 106 ? 7.836 -26.031 -14.883 1 98.69 106 LEU A CA 1
ATOM 826 C C . LEU A 1 106 ? 8.055 -27.531 -15.023 1 98.69 106 LEU A C 1
ATOM 828 O O . LEU A 1 106 ? 9.172 -28.016 -14.828 1 98.69 106 LEU A O 1
ATOM 832 N N . LEU A 1 107 ? 6.988 -28.281 -15.289 1 98.62 107 LEU A N 1
ATOM 833 C CA . LEU A 1 107 ? 7.07 -29.719 -15.523 1 98.62 107 LEU A CA 1
ATOM 834 C C . LEU A 1 107 ? 7.09 -30.031 -17.016 1 98.62 107 LEU A C 1
ATOM 836 O O . LEU A 1 107 ? 6.219 -29.578 -17.766 1 98.62 107 LEU A O 1
ATOM 840 N N . SER A 1 108 ? 8.133 -30.797 -17.391 1 98.12 108 SER A N 1
ATOM 841 C CA . SER A 1 108 ? 8.328 -31.047 -18.812 1 98.12 108 SER A CA 1
ATOM 842 C C . SER A 1 108 ? 8.312 -32.531 -19.125 1 98.12 108 SER A C 1
ATOM 844 O O . SER A 1 108 ? 9.078 -33.312 -18.547 1 98.12 108 SER A O 1
ATOM 846 N N . GLY A 1 109 ? 7.461 -32.969 -19.906 1 97.12 109 GLY A N 1
ATOM 847 C CA . GLY A 1 109 ? 7.418 -34.219 -20.641 1 97.12 109 GLY A CA 1
ATOM 848 C C . GLY A 1 109 ? 7.316 -34.031 -22.141 1 97.12 109 GLY A C 1
ATOM 849 O O . GLY A 1 109 ? 8.18 -33.406 -22.75 1 97.12 109 GLY A O 1
ATOM 850 N N . ASP A 1 110 ? 6.227 -34.531 -22.703 1 97.06 110 ASP A N 1
ATOM 851 C CA . ASP A 1 110 ? 5.957 -34.219 -24.109 1 97.06 110 ASP A CA 1
ATOM 852 C C . ASP A 1 110 ? 5.391 -32.812 -24.25 1 97.06 110 ASP A C 1
ATOM 854 O O . ASP A 1 110 ? 5.504 -32.219 -25.328 1 97.06 110 ASP A O 1
ATOM 858 N N . ALA A 1 111 ? 4.793 -32.438 -23.172 1 97.88 111 ALA A N 1
ATOM 859 C CA . ALA A 1 111 ? 4.305 -31.062 -23.031 1 97.88 111 ALA A CA 1
ATOM 860 C C . ALA A 1 111 ? 4.922 -30.375 -21.828 1 97.88 111 ALA A C 1
ATOM 862 O O . ALA A 1 111 ? 5.566 -31.016 -21 1 97.88 111 ALA A O 1
ATOM 863 N N . ARG A 1 112 ? 4.816 -29.047 -21.812 1 98.25 112 ARG A N 1
ATOM 864 C CA . ARG A 1 112 ? 5.363 -28.266 -20.719 1 98.25 112 ARG A CA 1
ATOM 865 C C . ARG A 1 112 ? 4.262 -27.5 -20 1 98.25 112 ARG A C 1
ATOM 867 O O . ARG A 1 112 ? 3.496 -26.766 -20.625 1 98.25 112 ARG A O 1
ATOM 874 N N . VAL A 1 113 ? 4.203 -27.688 -18.656 1 98.69 113 VAL A N 1
ATOM 875 C CA . VAL A 1 113 ? 3.186 -27.031 -17.844 1 98.69 113 VAL A CA 1
ATOM 876 C C . VAL A 1 113 ? 3.855 -26.203 -16.75 1 98.69 113 VAL A C 1
ATOM 878 O O . VAL A 1 113 ? 4.648 -26.719 -15.961 1 98.69 113 VAL A O 1
ATOM 881 N N . LEU A 1 114 ? 3.549 -24.891 -16.766 1 98.81 114 LEU A N 1
ATOM 882 C CA . LEU A 1 114 ? 4.012 -24 -15.703 1 98.81 114 LEU A CA 1
ATOM 883 C C . LEU A 1 114 ? 2.959 -23.859 -14.609 1 98.81 114 LEU A C 1
ATOM 885 O O . LEU A 1 114 ? 1.828 -23.453 -14.883 1 98.81 114 LEU A O 1
ATOM 889 N N . ILE A 1 115 ? 3.271 -24.234 -13.398 1 98.88 115 ILE A N 1
ATOM 890 C CA . ILE A 1 115 ? 2.424 -24.031 -12.227 1 98.88 115 ILE A CA 1
ATOM 891 C C . ILE A 1 115 ? 3.029 -22.953 -11.328 1 98.88 115 ILE A C 1
ATOM 893 O O . ILE A 1 115 ? 4.098 -23.156 -10.742 1 98.88 115 ILE A O 1
ATOM 897 N N . THR A 1 116 ? 2.324 -21.859 -11.133 1 98.69 116 THR A N 1
ATOM 898 C CA . THR A 1 116 ? 2.945 -20.656 -10.586 1 98.69 116 THR A CA 1
ATOM 899 C C . THR A 1 116 ? 2.914 -20.688 -9.055 1 98.69 116 THR A C 1
ATOM 901 O O . THR A 1 116 ? 3.67 -19.953 -8.406 1 98.69 116 THR A O 1
ATOM 904 N N . GLY A 1 117 ? 2.025 -21.484 -8.461 1 97.56 117 GLY A N 1
ATOM 905 C CA . GLY A 1 117 ? 1.724 -21.172 -7.07 1 97.56 117 GLY A CA 1
ATOM 906 C C . GLY A 1 117 ? 1.186 -19.766 -6.871 1 97.56 117 GLY A C 1
ATOM 907 O O . GLY A 1 117 ? 0.524 -19.219 -7.754 1 97.56 117 GLY A O 1
ATOM 908 N N . ASP A 1 118 ? 1.388 -19.328 -5.609 1 94.56 118 ASP A N 1
ATOM 909 C CA . ASP A 1 118 ? 1.05 -17.922 -5.34 1 94.56 118 ASP A CA 1
ATOM 910 C C . ASP A 1 118 ? 2.201 -17 -5.719 1 94.56 118 ASP A C 1
ATOM 912 O O . ASP A 1 118 ? 3.365 -17.297 -5.445 1 94.56 118 ASP A O 1
ATOM 916 N N . TRP A 1 119 ? 1.819 -15.875 -6.426 1 96.25 119 TRP A N 1
ATOM 917 C CA . TRP A 1 119 ? 2.893 -15.008 -6.898 1 96.25 119 TRP A CA 1
ATOM 918 C C . TRP A 1 119 ? 2.369 -13.602 -7.191 1 96.25 119 TRP A C 1
ATOM 920 O O . TRP A 1 119 ? 1.157 -13.383 -7.238 1 96.25 119 TRP A O 1
ATOM 930 N N . CYS A 1 120 ? 3.242 -12.695 -7.293 1 95.31 120 CYS A N 1
ATOM 931 C CA . CYS A 1 120 ? 3.004 -11.391 -7.898 1 95.31 120 CYS A CA 1
ATOM 932 C C . CYS A 1 120 ? 4.238 -10.906 -8.648 1 95.31 120 CYS A C 1
ATOM 934 O O . CYS A 1 120 ? 5.316 -11.492 -8.523 1 95.31 120 CYS A O 1
ATOM 936 N N . ALA A 1 121 ? 4.098 -9.906 -9.43 1 94.75 121 ALA A N 1
ATOM 937 C CA . ALA A 1 121 ? 5.168 -9.508 -10.344 1 94.75 121 ALA A CA 1
ATOM 938 C C . ALA A 1 121 ? 6.184 -8.617 -9.633 1 94.75 121 ALA A C 1
ATOM 940 O O . ALA A 1 121 ? 7.383 -8.672 -9.93 1 94.75 121 ALA A O 1
ATOM 941 N N . LEU A 1 122 ? 5.68 -7.824 -8.711 1 91 122 LEU A N 1
ATOM 942 C CA . LEU A 1 122 ? 6.566 -6.871 -8.047 1 91 122 LEU A CA 1
ATOM 943 C C . LEU A 1 122 ? 7.238 -7.504 -6.836 1 91 122 LEU A C 1
ATOM 945 O O . LEU A 1 122 ? 6.586 -8.211 -6.062 1 91 122 LEU A O 1
ATOM 949 N N . GLY A 1 123 ? 8.508 -7.273 -6.707 1 88.5 123 GLY A N 1
ATOM 950 C CA . GLY A 1 123 ? 9.258 -7.793 -5.578 1 88.5 123 GLY A CA 1
ATOM 951 C C . GLY A 1 123 ? 10.734 -7.988 -5.887 1 88.5 123 GLY A C 1
ATOM 952 O O . GLY A 1 123 ? 11.281 -7.328 -6.773 1 88.5 123 GLY A O 1
ATOM 953 N N . GLU A 1 124 ? 11.336 -8.852 -5.156 1 84.5 124 GLU A N 1
ATOM 954 C CA . GLU A 1 124 ? 12.781 -9.094 -5.23 1 84.5 124 GLU A CA 1
ATOM 955 C C . GLU A 1 124 ? 13.148 -9.82 -6.516 1 84.5 124 GLU A C 1
ATOM 957 O O . GLU A 1 124 ? 14.234 -9.609 -7.07 1 84.5 124 GLU A O 1
ATOM 962 N N . HIS A 1 125 ? 12.32 -10.617 -7.02 1 93.06 125 HIS A N 1
ATOM 963 C CA . HIS A 1 125 ? 12.609 -11.438 -8.195 1 93.06 125 HIS A CA 1
ATOM 964 C C . HIS A 1 125 ? 11.977 -10.836 -9.445 1 93.06 125 HIS A C 1
ATOM 966 O O . HIS A 1 125 ? 10.906 -10.227 -9.375 1 93.06 125 HIS A O 1
ATOM 972 N N . PRO A 1 126 ? 12.664 -11.039 -10.609 1 93.81 126 PRO A N 1
ATOM 973 C CA . PRO A 1 126 ? 11.984 -10.688 -11.859 1 93.81 126 PRO A CA 1
ATOM 974 C C . PRO A 1 126 ? 10.672 -11.438 -12.047 1 93.81 126 PRO A C 1
ATOM 976 O O . PRO A 1 126 ? 10.484 -12.516 -11.477 1 93.81 126 PRO A O 1
ATOM 979 N N . PRO A 1 127 ? 9.75 -10.805 -12.766 1 94.38 127 PRO A N 1
ATOM 980 C CA . PRO A 1 127 ? 8.5 -11.523 -13.023 1 94.38 127 PRO A CA 1
ATOM 981 C C . PRO A 1 127 ? 8.719 -12.82 -13.797 1 94.38 127 PRO A C 1
ATOM 983 O O . PRO A 1 127 ? 9.727 -12.969 -14.492 1 94.38 127 PRO A O 1
ATOM 986 N N . LEU A 1 128 ? 7.805 -13.703 -13.742 1 96.38 128 LEU A N 1
ATOM 987 C CA . LEU A 1 128 ? 7.902 -15.055 -14.289 1 96.38 128 LEU A CA 1
ATOM 988 C C . LEU A 1 128 ? 8.141 -15.016 -15.797 1 96.38 128 LEU A C 1
ATOM 990 O O . LEU A 1 128 ? 8.875 -15.844 -16.344 1 96.38 128 LEU A O 1
ATOM 994 N N . TRP A 1 129 ? 7.543 -14.023 -16.469 1 95.38 129 TRP A N 1
ATOM 995 C CA . TRP A 1 129 ? 7.656 -13.992 -17.922 1 95.38 129 TRP A CA 1
ATOM 996 C C . TRP A 1 129 ? 9.07 -13.594 -18.344 1 95.38 129 TRP A C 1
ATOM 998 O O . TRP A 1 129 ? 9.43 -13.742 -19.516 1 95.38 129 TRP A O 1
ATOM 1008 N N . GLU A 1 130 ? 9.844 -13.086 -17.5 1 94.38 130 GLU A N 1
ATOM 1009 C CA . GLU A 1 130 ? 11.242 -12.781 -17.781 1 94.38 130 GLU A CA 1
ATOM 1010 C C . GLU A 1 130 ? 12.148 -13.961 -17.438 1 94.38 130 GLU A C 1
ATOM 1012 O O . GLU A 1 130 ? 13.266 -14.062 -17.938 1 94.38 130 GLU A O 1
ATOM 1017 N N . LEU A 1 131 ? 11.672 -14.828 -16.547 1 96.5 131 LEU A N 1
ATOM 1018 C CA . LEU A 1 131 ? 12.492 -15.93 -16.047 1 96.5 131 LEU A CA 1
ATOM 1019 C C . LEU A 1 131 ? 12.305 -17.172 -16.906 1 96.5 131 LEU A C 1
ATOM 1021 O O . LEU A 1 131 ? 13.25 -17.938 -17.109 1 96.5 131 LEU A O 1
ATOM 1025 N N . VAL A 1 132 ? 11.07 -17.391 -17.375 1 97.38 132 VAL A N 1
ATOM 1026 C CA . VAL A 1 132 ? 10.742 -18.594 -18.125 1 97.38 132 VAL A CA 1
ATOM 1027 C C . VAL A 1 132 ? 11.078 -18.406 -19.609 1 97.38 132 VAL A C 1
ATOM 1029 O O . VAL A 1 132 ? 10.43 -17.594 -20.297 1 97.38 132 VAL A O 1
ATOM 1032 N N . ASP A 1 133 ? 12.055 -19.047 -20.047 1 93.06 133 ASP A N 1
ATOM 1033 C CA . ASP A 1 133 ? 12.5 -18.922 -21.438 1 93.06 133 ASP A CA 1
ATOM 1034 C C . ASP A 1 133 ? 11.969 -20.062 -22.297 1 93.06 133 ASP A C 1
ATOM 1036 O O . ASP A 1 133 ? 12.094 -20.031 -23.516 1 93.06 133 ASP A O 1
ATOM 1040 N N . ASP A 1 134 ? 11.305 -21 -21.781 1 91.44 134 ASP A N 1
ATOM 1041 C CA . ASP A 1 134 ? 10.75 -22.141 -22.5 1 91.44 134 ASP A CA 1
ATOM 1042 C C . ASP A 1 134 ? 9.375 -21.797 -23.078 1 91.44 134 ASP A C 1
ATOM 1044 O O . ASP A 1 134 ? 8.672 -20.938 -22.562 1 91.44 134 ASP A O 1
ATOM 1048 N N . GLU A 1 135 ? 9.156 -22.531 -24.141 1 95.5 135 GLU A N 1
ATOM 1049 C CA . GLU A 1 135 ? 7.762 -22.562 -24.562 1 95.5 135 GLU A CA 1
ATOM 1050 C C . GLU A 1 135 ? 6.895 -23.297 -23.547 1 95.5 135 GLU A C 1
ATOM 1052 O O . GLU A 1 135 ? 7.297 -24.328 -23.016 1 95.5 135 GLU A O 1
ATOM 1057 N N . VAL A 1 136 ? 5.754 -22.75 -23.25 1 97.75 136 VAL A N 1
ATOM 1058 C CA . VAL A 1 136 ? 4.848 -23.328 -22.266 1 97.75 136 VAL A CA 1
ATOM 1059 C C . VAL A 1 136 ? 3.512 -23.672 -22.922 1 97.75 136 VAL A C 1
ATOM 1061 O O . VAL A 1 136 ? 2.883 -22.812 -23.547 1 97.75 136 VAL A O 1
ATOM 1064 N N . ASP A 1 137 ? 3.105 -24.891 -22.812 1 98.5 137 ASP A N 1
ATOM 1065 C CA . ASP A 1 137 ? 1.839 -25.328 -23.391 1 98.5 137 ASP A CA 1
ATOM 1066 C C . ASP A 1 137 ? 0.658 -24.891 -22.531 1 98.5 137 ASP A C 1
ATOM 1068 O O . ASP A 1 137 ? -0.39 -24.5 -23.047 1 98.5 137 ASP A O 1
ATOM 1072 N N . ALA A 1 138 ? 0.813 -24.953 -21.234 1 98.69 138 ALA A N 1
ATOM 1073 C CA . ALA A 1 138 ? -0.239 -24.578 -20.297 1 98.69 138 ALA A CA 1
ATOM 1074 C C . ALA A 1 138 ? 0.345 -23.875 -19.078 1 98.69 138 ALA A C 1
ATOM 1076 O O . ALA A 1 138 ? 1.442 -24.219 -18.625 1 98.69 138 ALA A O 1
ATOM 1077 N N . ILE A 1 139 ? -0.399 -22.938 -18.609 1 98.81 139 ILE A N 1
ATOM 1078 C CA . ILE A 1 139 ? -0.099 -22.312 -17.328 1 98.81 139 ILE A CA 1
ATOM 1079 C C . ILE A 1 139 ? -1.22 -22.609 -16.328 1 98.81 139 ILE A C 1
ATOM 1081 O O . ILE A 1 139 ? -2.4 -22.438 -16.641 1 98.81 139 ILE A O 1
ATOM 1085 N N . VAL A 1 140 ? -0.86 -23.141 -15.195 1 98.69 140 VAL A N 1
ATOM 1086 C CA . VAL A 1 140 ? -1.754 -23.188 -14.039 1 98.69 140 VAL A CA 1
ATOM 1087 C C . VAL A 1 140 ? -1.378 -22.094 -13.047 1 98.69 140 VAL A C 1
ATOM 1089 O O . VAL A 1 140 ? -0.266 -22.078 -12.516 1 98.69 140 VAL A O 1
ATOM 1092 N N . THR A 1 141 ? -2.305 -21.156 -12.805 1 98.62 141 THR A N 1
ATOM 1093 C CA . THR A 1 141 ? -1.944 -20.031 -11.961 1 98.62 141 THR A CA 1
ATOM 1094 C C . THR A 1 141 ? -3.074 -19.688 -10.984 1 98.62 141 THR A C 1
ATOM 1096 O O . THR A 1 141 ? -4.23 -20.047 -11.227 1 98.62 141 THR A O 1
ATOM 1099 N N . GLU A 1 142 ? -2.666 -19.094 -9.938 1 97.56 142 GLU A N 1
ATOM 1100 C CA . GLU A 1 142 ? -3.658 -18.547 -9.023 1 97.56 142 GLU A CA 1
ATOM 1101 C C . GLU A 1 142 ? -4.434 -17.406 -9.68 1 97.56 142 GLU A C 1
ATOM 1103 O O . GLU A 1 142 ? -3.961 -16.797 -10.641 1 97.56 142 GLU A O 1
ATOM 1108 N N . CYS A 1 143 ? -5.625 -17.203 -9.117 1 96.81 143 CYS A N 1
ATOM 1109 C CA . CYS A 1 143 ? -6.398 -16.047 -9.578 1 96.81 143 CYS A CA 1
ATOM 1110 C C . CYS A 1 143 ? -7.07 -15.344 -8.406 1 96.81 143 CYS A C 1
ATOM 1112 O O . CYS A 1 143 ? -8.195 -14.859 -8.539 1 96.81 143 CYS A O 1
ATOM 1114 N N . THR A 1 144 ? -6.367 -15.328 -7.266 1 94.38 144 THR A N 1
ATOM 1115 C CA . THR A 1 144 ? -6.84 -14.727 -6.023 1 94.38 144 THR A CA 1
ATOM 1116 C C . THR A 1 144 ? -7.227 -13.273 -6.242 1 94.38 144 THR A C 1
ATOM 1118 O O . THR A 1 144 ? -8.25 -12.812 -5.73 1 94.38 144 THR A O 1
ATOM 1121 N N . ARG A 1 145 ? -6.434 -12.586 -6.992 1 95.44 145 ARG A N 1
ATOM 1122 C CA . ARG A 1 145 ? -6.668 -11.164 -7.211 1 95.44 145 ARG A CA 1
ATOM 1123 C C . ARG A 1 145 ? -6.859 -10.859 -8.688 1 95.44 145 ARG A C 1
ATOM 1125 O O . ARG A 1 145 ? -6.402 -9.82 -9.18 1 95.44 145 ARG A O 1
ATOM 1132 N N . ALA A 1 146 ? -7.52 -11.727 -9.305 1 95.75 146 ALA A N 1
ATOM 1133 C CA . ALA A 1 146 ? -7.684 -11.625 -10.75 1 95.75 146 ALA A CA 1
ATOM 1134 C C . ALA A 1 146 ? -8.609 -10.469 -11.117 1 95.75 146 ALA A C 1
ATOM 1136 O O . ALA A 1 146 ? -8.633 -10.031 -12.273 1 95.75 146 ALA A O 1
ATOM 1137 N N . ALA A 1 147 ? -9.422 -10.008 -10.164 1 93.06 147 ALA A N 1
ATOM 1138 C CA . ALA A 1 147 ? -10.305 -8.883 -10.438 1 93.06 147 ALA A CA 1
ATOM 1139 C C . ALA A 1 147 ? -9.68 -7.57 -9.977 1 93.06 147 ALA A C 1
ATOM 1141 O O . ALA A 1 147 ? -10.227 -6.492 -10.234 1 93.06 147 ALA A O 1
ATOM 1142 N N . SER A 1 148 ? -8.586 -7.648 -9.375 1 91.75 148 SER A N 1
ATOM 1143 C CA . SER A 1 148 ? -8.039 -6.469 -8.719 1 91.75 148 SER A CA 1
ATOM 1144 C C . SER A 1 148 ? -7.164 -5.656 -9.672 1 91.75 148 SER A C 1
ATOM 1146 O O . SER A 1 148 ? -6.387 -6.219 -10.445 1 91.75 148 SER A O 1
ATOM 1148 N N . VAL A 1 149 ? -7.277 -4.344 -9.523 1 88.94 149 VAL A N 1
ATOM 1149 C CA . VAL A 1 149 ? -6.422 -3.424 -10.266 1 88.94 149 VAL A CA 1
ATOM 1150 C C . VAL A 1 149 ? -5.383 -2.812 -9.336 1 88.94 149 VAL A C 1
ATOM 1152 O O . VAL A 1 149 ? -4.645 -1.907 -9.727 1 88.94 149 VAL A O 1
ATOM 1155 N N . HIS A 1 150 ? -5.305 -3.299 -8.109 1 87.62 150 HIS A N 1
ATOM 1156 C CA . HIS A 1 150 ? -4.328 -2.848 -7.125 1 87.62 150 HIS A CA 1
ATOM 1157 C C . HIS A 1 150 ? -3.166 -3.83 -7.012 1 87.62 150 HIS A C 1
ATOM 1159 O O . HIS A 1 150 ? -3.336 -4.941 -6.5 1 87.62 150 HIS A O 1
ATOM 1165 N N . PRO A 1 151 ? -2.012 -3.391 -7.43 1 89.56 151 PRO A N 1
ATOM 1166 C CA . PRO A 1 151 ? -0.875 -4.312 -7.379 1 89.56 151 PRO A CA 1
ATOM 1167 C C . PRO A 1 151 ? -0.336 -4.512 -5.965 1 89.56 151 PRO A C 1
ATOM 1169 O O . PRO A 1 151 ? -0.353 -3.576 -5.16 1 89.56 151 PRO A O 1
ATOM 1172 N N . ASP A 1 152 ? 0.057 -5.684 -5.758 1 88.5 152 ASP A N 1
ATOM 1173 C CA . ASP A 1 152 ? 0.778 -5.957 -4.52 1 88.5 152 ASP A CA 1
ATOM 1174 C C . ASP A 1 152 ? 2.287 -5.832 -4.723 1 88.5 152 ASP A C 1
ATOM 1176 O O . ASP A 1 152 ? 2.791 -6.059 -5.824 1 88.5 152 ASP A O 1
ATOM 1180 N N . ASP A 1 153 ? 2.908 -5.441 -3.654 1 86.12 153 ASP A N 1
ATOM 1181 C CA . ASP A 1 153 ? 4.359 -5.297 -3.635 1 86.12 153 ASP A CA 1
ATOM 1182 C C . ASP A 1 153 ? 4.93 -5.668 -2.266 1 86.12 153 ASP A C 1
ATOM 1184 O O . ASP A 1 153 ? 5.043 -4.812 -1.385 1 86.12 153 ASP A O 1
ATOM 1188 N N . PRO A 1 154 ? 5.332 -6.945 -2.191 1 81.44 154 PRO A N 1
ATOM 1189 C CA . PRO A 1 154 ? 5.852 -7.41 -0.901 1 81.44 154 PRO A CA 1
ATOM 1190 C C . PRO A 1 154 ? 7.07 -6.617 -0.435 1 81.44 154 PRO A C 1
ATOM 1192 O O . PRO A 1 154 ? 7.246 -6.398 0.766 1 81.44 154 PRO A O 1
ATOM 1195 N N . GLU A 1 155 ? 7.883 -6.207 -1.301 1 78.38 155 GLU A N 1
ATOM 1196 C CA . GLU A 1 155 ? 9.07 -5.441 -0.935 1 78.38 155 GLU A CA 1
ATOM 1197 C C . GLU A 1 155 ? 8.695 -4.078 -0.361 1 78.38 155 GLU A C 1
ATOM 1199 O O . GLU A 1 155 ? 9.266 -3.643 0.641 1 78.38 155 GLU A O 1
ATOM 1204 N N . ALA A 1 156 ? 7.73 -3.443 -1.002 1 79.75 156 ALA A N 1
ATOM 1205 C CA . ALA A 1 156 ? 7.262 -2.156 -0.496 1 79.75 156 ALA A CA 1
ATOM 1206 C C . ALA A 1 156 ? 6.621 -2.311 0.879 1 79.75 156 ALA A C 1
ATOM 1208 O O . ALA A 1 156 ? 6.766 -1.438 1.74 1 79.75 156 ALA A O 1
ATOM 1209 N N . ALA A 1 157 ? 5.863 -3.35 1.021 1 79.25 157 ALA A N 1
ATOM 1210 C CA . ALA A 1 157 ? 5.234 -3.621 2.312 1 79.25 157 ALA A CA 1
ATOM 1211 C C . ALA A 1 157 ? 6.285 -3.828 3.4 1 79.25 157 ALA A C 1
ATOM 1213 O O . ALA A 1 157 ? 6.148 -3.305 4.508 1 79.25 157 ALA A O 1
ATOM 1214 N N . GLU A 1 158 ? 7.305 -4.559 3.055 1 73.94 158 GLU A N 1
ATOM 1215 C CA . GLU A 1 158 ? 8.391 -4.777 4.004 1 73.94 158 GLU A CA 1
ATOM 1216 C C . GLU A 1 158 ? 9.086 -3.465 4.355 1 73.94 158 GLU A C 1
ATOM 1218 O O . GLU A 1 158 ? 9.406 -3.219 5.523 1 73.94 158 GLU A O 1
ATOM 1223 N N . TYR A 1 159 ? 9.367 -2.699 3.393 1 77.62 159 TYR A N 1
ATOM 1224 C CA . TYR A 1 159 ? 9.992 -1.397 3.592 1 77.62 159 TYR A CA 1
ATOM 1225 C C . TYR A 1 159 ? 9.156 -0.525 4.52 1 77.62 159 TYR A C 1
ATOM 1227 O O . TYR A 1 159 ? 9.688 0.095 5.445 1 77.62 159 TYR A O 1
ATOM 1235 N N . ARG A 1 160 ? 7.867 -0.532 4.309 1 80.5 160 ARG A N 1
ATOM 1236 C CA . ARG A 1 160 ? 6.953 0.243 5.141 1 80.5 160 ARG A CA 1
ATOM 1237 C C . ARG A 1 160 ? 6.98 -0.247 6.586 1 80.5 160 ARG A C 1
ATOM 1239 O O . ARG A 1 160 ? 6.988 0.558 7.52 1 80.5 160 ARG A O 1
ATOM 1246 N N . ILE A 1 161 ? 6.98 -1.506 6.746 1 76.06 161 ILE A N 1
ATOM 1247 C CA . ILE A 1 161 ? 6.996 -2.096 8.078 1 76.06 161 ILE A CA 1
ATOM 1248 C C . ILE A 1 161 ? 8.266 -1.67 8.812 1 76.06 161 ILE A C 1
ATOM 1250 O O . ILE A 1 161 ? 8.211 -1.264 9.977 1 76.06 161 ILE A O 1
ATOM 1254 N N . GLN A 1 162 ? 9.406 -1.751 8.164 1 73.88 162 GLN A N 1
ATOM 1255 C CA . GLN A 1 162 ? 10.68 -1.358 8.773 1 73.88 162 GLN A CA 1
ATOM 1256 C C . GLN A 1 162 ? 10.648 0.107 9.203 1 73.88 162 GLN A C 1
ATOM 1258 O O . GLN A 1 162 ? 11.102 0.447 10.297 1 73.88 162 GLN A O 1
ATOM 1263 N N . ARG A 1 163 ? 10.156 0.926 8.414 1 79.94 163 ARG A N 1
ATOM 1264 C CA . ARG A 1 163 ? 10.102 2.355 8.703 1 79.94 163 ARG A CA 1
ATOM 1265 C C . ARG A 1 163 ? 9.172 2.646 9.875 1 79.94 163 ARG A C 1
ATOM 1267 O O . ARG A 1 163 ? 9.453 3.518 10.695 1 79.94 163 ARG A O 1
ATOM 1274 N N . LEU A 1 164 ? 8.016 1.953 9.859 1 80.12 164 LEU A N 1
ATOM 1275 C CA . LEU A 1 164 ? 7.07 2.117 10.953 1 80.12 164 LEU A CA 1
ATOM 1276 C C . LEU A 1 164 ? 7.707 1.715 12.281 1 80.12 164 LEU A C 1
ATOM 1278 O O . LEU A 1 164 ? 7.516 2.391 13.297 1 80.12 164 LEU A O 1
ATOM 1282 N N . LEU A 1 165 ? 8.508 0.714 12.172 1 71.19 165 LEU A N 1
ATOM 1283 C CA . LEU A 1 165 ? 9.18 0.26 13.383 1 71.19 165 LEU A CA 1
ATOM 1284 C C . LEU A 1 165 ? 10.25 1.257 13.812 1 71.19 165 LEU A C 1
ATOM 1286 O O . LEU A 1 165 ? 10.438 1.497 15.008 1 71.19 165 LEU A O 1
ATOM 1290 N N . GLU A 1 166 ? 10.922 1.831 12.914 1 73.75 166 GLU A N 1
ATOM 1291 C CA . GLU A 1 166 ? 11.93 2.844 13.211 1 73.75 166 GLU A CA 1
ATOM 1292 C C . GLU A 1 166 ? 11.297 4.094 13.82 1 73.75 166 GLU A C 1
ATOM 1294 O O . GLU A 1 166 ? 11.875 4.711 14.711 1 73.75 166 GLU A O 1
ATOM 1299 N N . LEU A 1 167 ? 10.133 4.379 13.344 1 78.31 167 LEU A N 1
ATOM 1300 C CA . LEU A 1 167 ? 9.406 5.555 13.82 1 78.31 167 LEU A CA 1
ATOM 1301 C C . LEU A 1 167 ? 9.047 5.41 15.289 1 78.31 167 LEU A C 1
ATOM 1303 O O . LEU A 1 167 ? 8.93 6.406 16.016 1 78.31 167 LEU A O 1
ATOM 1307 N N . HIS A 1 168 ? 8.867 4.125 15.75 1 72.5 168 HIS A N 1
ATOM 1308 C CA . HIS A 1 168 ? 8.391 3.895 17.109 1 72.5 168 HIS A CA 1
ATOM 1309 C C . HIS A 1 168 ? 9.438 3.172 17.953 1 72.5 168 HIS A C 1
ATOM 1311 O O . HIS A 1 168 ? 9.102 2.449 18.891 1 72.5 168 HIS A O 1
ATOM 1317 N N . ARG A 1 169 ? 10.664 3.244 17.641 1 62.28 169 ARG A N 1
ATOM 1318 C CA . ARG A 1 169 ? 11.766 2.51 18.266 1 62.28 169 ARG A CA 1
ATOM 1319 C C . ARG A 1 169 ? 11.82 2.758 19.766 1 62.28 169 ARG A C 1
ATOM 1321 O O . ARG A 1 169 ? 12.312 1.917 20.516 1 62.28 169 ARG A O 1
ATOM 1328 N N . GLU A 1 170 ? 11.195 3.84 20.188 1 55.97 170 GLU A N 1
ATOM 1329 C CA . GLU A 1 170 ? 11.305 4.199 21.594 1 55.97 170 GLU A CA 1
ATOM 1330 C C . GLU A 1 170 ? 10.148 3.604 22.406 1 55.97 170 GLU A C 1
ATOM 1332 O O . GLU A 1 170 ? 9.109 4.238 22.562 1 55.97 170 GLU A O 1
ATOM 1337 N N . ASP A 1 171 ? 10.422 2.541 23.094 1 55 171 ASP A N 1
ATOM 1338 C CA . ASP A 1 171 ? 9.664 1.864 24.141 1 55 171 ASP A CA 1
ATOM 1339 C C . ASP A 1 171 ? 8.164 2.027 23.938 1 55 171 ASP A C 1
ATOM 1341 O O . ASP A 1 171 ? 7.414 2.223 24.891 1 55 171 ASP A O 1
ATOM 1345 N N . ARG A 1 172 ? 7.727 2.074 22.719 1 62.31 172 ARG A N 1
ATOM 1346 C CA . ARG A 1 172 ? 6.297 2.205 22.438 1 62.31 172 ARG A CA 1
ATOM 1347 C C . ARG A 1 172 ? 5.715 0.89 21.938 1 62.31 172 ARG A C 1
ATOM 1349 O O . ARG A 1 172 ? 6.395 0.123 21.25 1 62.31 172 ARG A O 1
ATOM 1356 N N . THR A 1 173 ? 4.5 0.642 22.453 1 60.41 173 THR A N 1
ATOM 1357 C CA . THR A 1 173 ? 3.777 -0.538 21.984 1 60.41 173 THR A CA 1
ATOM 1358 C C . THR A 1 173 ? 3.107 -0.266 20.641 1 60.41 173 THR A C 1
ATOM 1360 O O . THR A 1 173 ? 2.248 0.611 20.531 1 60.41 173 THR A O 1
ATOM 1363 N N . VAL A 1 174 ? 3.654 -0.931 19.609 1 67.38 174 VAL A N 1
ATOM 1364 C CA . VAL A 1 174 ? 3.104 -0.806 18.25 1 67.38 174 VAL A CA 1
ATOM 1365 C C . VAL A 1 174 ? 2.385 -2.098 17.875 1 67.38 174 VAL A C 1
ATOM 1367 O O . VAL A 1 174 ? 2.906 -3.193 18.094 1 67.38 174 VAL A O 1
ATOM 1370 N N . LEU A 1 175 ? 1.07 -1.914 17.531 1 68 175 LEU A N 1
ATOM 1371 C CA . LEU A 1 175 ? 0.322 -3.025 16.953 1 68 175 LEU A CA 1
ATOM 1372 C C . LEU A 1 175 ? 0.396 -2.998 15.422 1 68 175 LEU A C 1
ATOM 1374 O O . LEU A 1 175 ? -0.123 -2.076 14.789 1 68 175 LEU A O 1
ATOM 1378 N N . LEU A 1 176 ? 1.122 -3.998 14.93 1 71.75 176 LEU A N 1
ATOM 1379 C CA . LEU A 1 176 ? 1.267 -4.074 13.477 1 71.75 176 LEU A CA 1
ATOM 1380 C C . LEU A 1 176 ? 0.64 -5.355 12.938 1 71.75 176 LEU A C 1
ATOM 1382 O O . LEU A 1 176 ? 1.099 -6.457 13.242 1 71.75 176 LEU A O 1
ATOM 1386 N N . LEU A 1 177 ? -0.445 -5.195 12.188 1 70.62 177 LEU A N 1
ATOM 1387 C CA . LEU A 1 177 ? -1.087 -6.293 11.477 1 70.62 177 LEU A CA 1
ATOM 1388 C C . LEU A 1 177 ? -0.648 -6.328 10.016 1 70.62 177 LEU A C 1
ATOM 1390 O O . LEU A 1 177 ? -0.754 -5.32 9.312 1 70.62 177 LEU A O 1
ATOM 1394 N N . THR A 1 178 ? 0.059 -7.484 9.633 1 67.31 178 THR A N 1
ATOM 1395 C CA . THR A 1 178 ? 0.526 -7.582 8.25 1 67.31 178 THR A CA 1
ATOM 1396 C C . THR A 1 178 ? 0.557 -9.039 7.793 1 67.31 178 THR A C 1
ATOM 1398 O O . THR A 1 178 ? 0.643 -9.953 8.617 1 67.31 178 THR A O 1
ATOM 1401 N N . HIS A 1 179 ? 0.382 -9.25 6.441 1 61.25 179 HIS A N 1
ATOM 1402 C CA . HIS A 1 179 ? 0.554 -10.57 5.844 1 61.25 179 HIS A CA 1
ATOM 1403 C C . HIS A 1 179 ? 2.006 -10.805 5.441 1 61.25 179 HIS A C 1
ATOM 1405 O O . HIS A 1 179 ? 2.363 -11.906 5.012 1 61.25 179 HIS A O 1
ATOM 1411 N N . VAL A 1 180 ? 2.729 -9.727 5.586 1 57.06 180 VAL A N 1
ATOM 1412 C CA . VAL A 1 180 ? 4.113 -9.836 5.141 1 57.06 180 VAL A CA 1
ATOM 1413 C C . VAL A 1 180 ? 4.887 -10.758 6.074 1 57.06 180 VAL A C 1
ATOM 1415 O O . VAL A 1 180 ? 4.879 -10.57 7.293 1 57.06 180 VAL A O 1
ATOM 1418 N N . ASN A 1 181 ? 4.988 -12.031 5.703 1 49.91 181 ASN A N 1
ATOM 1419 C CA . ASN A 1 181 ? 5.766 -12.953 6.527 1 49.91 181 ASN A CA 1
ATOM 1420 C C . ASN A 1 181 ? 7.129 -12.367 6.887 1 49.91 181 ASN A C 1
ATOM 1422 O O . ASN A 1 181 ? 7.793 -11.758 6.043 1 49.91 181 ASN A O 1
ATOM 1426 N N . PRO A 1 182 ? 7.395 -12.07 8.125 1 44.97 182 PRO A N 1
ATOM 1427 C CA . PRO A 1 182 ? 8.578 -11.539 8.797 1 44.97 182 PRO A CA 1
ATOM 1428 C C . PRO A 1 182 ? 9.883 -11.992 8.141 1 44.97 182 PRO A C 1
ATOM 1430 O O . PRO A 1 182 ? 10.961 -11.844 8.734 1 44.97 182 PRO A O 1
ATOM 1433 N N . LEU A 1 183 ? 10.023 -12.547 7.023 1 40.56 183 LEU A N 1
ATOM 1434 C CA . LEU A 1 183 ? 11.477 -12.594 6.938 1 40.56 183 LEU A CA 1
ATOM 1435 C C . LEU A 1 183 ? 12.086 -11.25 7.324 1 40.56 183 LEU A C 1
ATOM 1437 O O . LEU A 1 183 ? 13.266 -11 7.07 1 40.56 183 LEU A O 1
ATOM 1441 N N . ILE A 1 184 ? 11.148 -10.398 7.586 1 39.59 184 ILE A N 1
ATOM 1442 C CA . ILE A 1 184 ? 11.828 -9.164 7.984 1 39.59 184 ILE A CA 1
ATOM 1443 C C . ILE A 1 184 ? 12.82 -9.469 9.102 1 39.59 184 ILE A C 1
ATOM 1445 O O . ILE A 1 184 ? 12.484 -10.141 10.078 1 39.59 184 ILE A O 1
ATOM 1449 N N . ASP A 1 185 ? 13.961 -9.617 8.758 1 38.19 185 ASP A N 1
ATOM 1450 C CA . ASP A 1 185 ? 14.977 -9.555 9.812 1 38.19 185 ASP A CA 1
ATOM 1451 C C . ASP A 1 185 ? 14.484 -8.734 11 1 38.19 185 ASP A C 1
ATOM 1453 O O . ASP A 1 185 ? 15.273 -8.078 11.68 1 38.19 185 ASP A O 1
ATOM 1457 N N . VAL A 1 186 ? 13.344 -8.375 10.836 1 36.34 186 VAL A N 1
ATOM 1458 C CA . VAL A 1 186 ? 12.742 -7.609 11.93 1 36.34 186 VAL A CA 1
ATOM 1459 C C . VAL A 1 186 ? 12.836 -8.414 13.227 1 36.34 186 VAL A C 1
ATOM 1461 O O . VAL A 1 186 ? 12.445 -7.926 14.297 1 36.34 186 VAL A O 1
ATOM 1464 N N . ALA A 1 187 ? 12.789 -9.688 13.109 1 36.06 187 ALA A N 1
ATOM 1465 C CA . ALA A 1 187 ? 12.805 -10.57 14.273 1 36.06 187 ALA A CA 1
ATOM 1466 C C . ALA A 1 187 ? 13.797 -10.07 15.32 1 36.06 187 ALA A C 1
ATOM 1468 O O . ALA A 1 187 ? 13.562 -10.227 16.516 1 36.06 187 ALA A O 1
ATOM 1469 N N . SER A 1 188 ? 14.883 -9.727 14.789 1 36.88 188 SER A N 1
ATOM 1470 C CA . SER A 1 188 ? 15.867 -9.609 15.859 1 36.88 188 SER A CA 1
ATOM 1471 C C . SER A 1 188 ? 15.477 -8.523 16.859 1 36.88 188 SER A C 1
ATOM 1473 O O . SER A 1 188 ? 15.836 -8.594 18.031 1 36.88 188 SER A O 1
ATOM 1475 N N . GLU A 1 189 ? 14.727 -7.469 16.375 1 38.12 189 GLU A N 1
ATOM 1476 C CA . GLU A 1 189 ? 14.586 -6.391 17.344 1 38.12 189 GLU A CA 1
ATOM 1477 C C . GLU A 1 189 ? 13.125 -6.191 17.734 1 38.12 189 GLU A C 1
ATOM 1479 O O . GLU A 1 189 ? 12.812 -5.312 18.547 1 38.12 189 GLU A O 1
ATOM 1484 N N . VAL A 1 190 ? 12.289 -6.914 16.984 1 38.59 190 VAL A N 1
ATOM 1485 C CA . VAL A 1 190 ? 10.906 -6.645 17.359 1 38.59 190 VAL A CA 1
ATOM 1486 C C . VAL A 1 190 ? 10.258 -7.918 17.891 1 38.59 190 VAL A C 1
ATOM 1488 O O . VAL 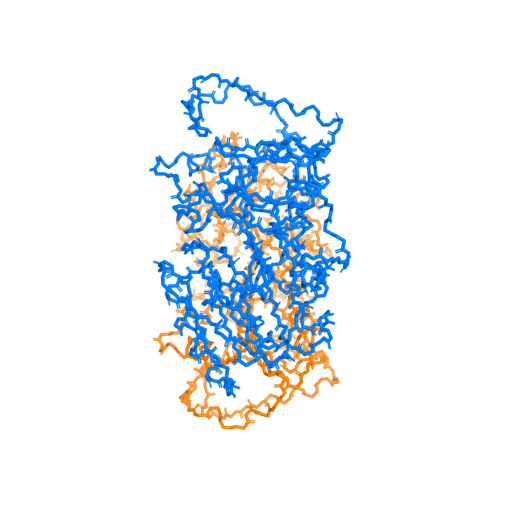A 1 190 ? 10.539 -9.016 17.406 1 38.59 190 VAL A O 1
ATOM 1491 N N . GLU A 1 191 ? 9.82 -7.809 19.062 1 41.03 191 GLU A N 1
ATOM 1492 C CA . GLU A 1 191 ? 8.984 -8.867 19.609 1 41.03 191 GLU A CA 1
ATOM 1493 C C . GLU A 1 191 ? 7.715 -9.062 18.781 1 41.03 191 GLU A C 1
ATOM 1495 O O . GLU A 1 191 ? 6.949 -8.117 18.594 1 41.03 191 GLU A O 1
ATOM 1500 N N . ILE A 1 192 ? 7.844 -9.945 17.75 1 41.59 192 ILE A N 1
ATOM 1501 C CA . ILE A 1 192 ? 6.668 -10.273 16.953 1 41.59 192 ILE A CA 1
ATOM 1502 C C . ILE A 1 192 ? 5.633 -10.977 17.828 1 41.59 192 ILE A C 1
ATOM 1504 O O . ILE A 1 192 ? 5.938 -11.969 18.484 1 41.59 192 ILE A O 1
ATOM 1508 N N . LEU A 1 193 ? 4.664 -10.211 18.062 1 40.03 193 LEU A N 1
ATOM 1509 C CA . LEU A 1 193 ? 3.533 -10.836 18.75 1 40.03 193 LEU A CA 1
ATOM 1510 C C . LEU A 1 193 ? 2.674 -11.625 17.766 1 40.03 193 LEU A C 1
ATOM 1512 O O . LEU A 1 193 ? 2.152 -11.062 16.797 1 40.03 193 LEU A O 1
ATOM 1516 N N . HIS A 1 194 ? 3.133 -12.828 17.359 1 38.28 194 HIS A N 1
ATOM 1517 C CA . HIS A 1 194 ? 2.336 -13.695 16.5 1 38.28 194 HIS A CA 1
ATOM 1518 C C . HIS A 1 194 ? 0.998 -14.031 17.156 1 38.28 194 HIS A C 1
ATOM 1520 O O . HIS A 1 194 ? 0.954 -14.461 18.312 1 38.28 194 HIS A O 1
ATOM 1526 N N . VAL A 1 195 ? 0.042 -13.336 16.672 1 37.47 195 VAL A N 1
ATOM 1527 C CA . VAL A 1 195 ? -1.309 -13.648 17.125 1 37.47 195 VAL A CA 1
ATOM 1528 C C . VAL A 1 195 ? -1.782 -14.953 16.5 1 37.47 195 VAL A C 1
ATOM 1530 O O . VAL A 1 195 ? -2.252 -14.969 15.367 1 37.47 195 VAL A O 1
ATOM 1533 N N . LEU A 1 196 ? -0.87 -16.078 16.219 1 34.41 196 LEU A N 1
ATOM 1534 C CA . LEU A 1 196 ? -1.27 -17.281 15.5 1 34.41 196 LEU A CA 1
ATOM 1535 C C . LEU A 1 196 ? -2.281 -18.094 16.297 1 34.41 196 LEU A C 1
ATOM 1537 O O . LEU A 1 196 ? -2.023 -18.453 17.453 1 34.41 196 LEU A O 1
ATOM 1541 N N . GLU A 1 197 ? -3.451 -17.984 16.156 1 32 197 GLU A N 1
ATOM 1542 C CA . GLU A 1 197 ? -4.406 -18.984 16.625 1 32 197 GLU A CA 1
ATOM 1543 C C . GLU A 1 197 ? -4.215 -20.312 15.883 1 32 197 GLU A C 1
ATOM 1545 O O . GLU A 1 197 ? -4.297 -20.359 14.656 1 32 197 GLU A O 1
ATOM 1550 N N . GLY A 1 198 ? -3.809 -21.5 16.469 1 33.34 198 GLY A N 1
ATOM 1551 C CA . GLY A 1 198 ? -3.834 -22.906 16.109 1 33.34 198 GLY A CA 1
ATOM 1552 C C . GLY A 1 198 ? -3.17 -23.203 14.766 1 33.34 198 GLY A C 1
ATOM 1553 O O . GLY A 1 198 ? -3.213 -24.328 14.273 1 33.34 198 GLY A O 1
ATOM 1554 N N . ASP A 1 199 ? -3.158 -22.266 13.812 1 33.38 199 ASP A N 1
ATOM 1555 C CA . ASP A 1 199 ? -2.604 -22.766 12.562 1 33.38 199 ASP A CA 1
ATOM 1556 C C . ASP A 1 199 ? -1.095 -22.969 12.672 1 33.38 199 ASP A C 1
ATOM 1558 O O . ASP A 1 199 ? -0.431 -22.312 13.469 1 33.38 199 ASP A O 1
ATOM 1562 N N . PRO A 1 200 ? -0.489 -23.953 11.969 1 32.62 200 PRO A N 1
ATOM 1563 C CA . PRO A 1 200 ? 0.903 -24.344 11.734 1 32.62 200 PRO A CA 1
ATOM 1564 C C . PRO A 1 200 ? 1.818 -23.156 11.508 1 32.62 200 PRO A C 1
ATOM 1566 O O . PRO A 1 200 ? 3.02 -23.312 11.273 1 32.62 200 PRO A O 1
ATOM 1569 N N . VAL A 1 201 ? 1.391 -22.062 11.336 1 34.38 201 VAL A N 1
ATOM 1570 C CA . VAL A 1 201 ? 2.316 -20.953 11.102 1 34.38 201 VAL A CA 1
ATOM 1571 C C . VAL A 1 201 ? 3.211 -20.766 12.328 1 34.38 201 VAL A C 1
ATOM 1573 O O . VAL A 1 201 ? 4.238 -20.078 12.25 1 34.38 201 VAL A O 1
ATOM 1576 N N . ASP A 1 202 ? 2.891 -21.234 13.492 1 36.91 202 ASP A N 1
ATOM 1577 C CA . ASP A 1 202 ? 3.717 -21.234 14.695 1 36.91 202 ASP A CA 1
ATOM 1578 C C . ASP A 1 202 ? 5.094 -21.828 14.414 1 36.91 202 ASP A C 1
ATOM 1580 O O . ASP A 1 202 ? 6.113 -21.266 14.828 1 36.91 202 ASP A O 1
ATOM 1584 N N . GLU A 1 203 ? 4.973 -22.953 13.922 1 35.88 203 GLU A N 1
ATOM 1585 C CA . GLU A 1 203 ? 6.211 -23.688 13.672 1 35.88 203 GLU A CA 1
ATOM 1586 C C . GLU A 1 203 ? 7.094 -22.969 12.664 1 35.88 203 GLU A C 1
ATOM 1588 O O . GLU A 1 203 ? 8.32 -22.953 12.797 1 35.88 203 GLU A O 1
ATOM 1593 N N . ALA A 1 204 ? 6.477 -22.359 11.75 1 33.06 204 ALA A N 1
ATOM 1594 C CA . ALA A 1 204 ? 7.293 -21.703 10.727 1 33.06 204 ALA A CA 1
ATOM 1595 C C . ALA A 1 204 ? 7.945 -20.438 11.273 1 33.06 204 ALA A C 1
ATOM 1597 O O . ALA A 1 204 ? 9.117 -20.172 11 1 33.06 204 ALA A O 1
ATOM 1598 N N . VAL A 1 205 ? 7.227 -19.625 11.961 1 36.72 205 VAL A N 1
ATOM 1599 C CA . VAL A 1 205 ? 7.852 -18.453 12.586 1 36.72 205 VAL A CA 1
ATOM 1600 C C . VAL A 1 205 ? 8.875 -18.906 13.617 1 36.72 205 VAL A C 1
ATOM 1602 O O . VAL A 1 205 ? 9.969 -18.344 13.719 1 36.72 205 VAL A O 1
ATOM 1605 N N . LYS A 1 206 ? 8.523 -19.984 14.461 1 37.41 206 LYS A N 1
ATOM 1606 C CA . LYS A 1 206 ? 9.539 -20.547 15.344 1 37.41 206 LYS A CA 1
ATOM 1607 C C . LYS A 1 206 ? 10.781 -20.969 14.562 1 37.41 206 LYS A C 1
ATOM 1609 O O . LYS A 1 206 ? 11.906 -20.797 15.023 1 37.41 206 LYS A O 1
ATOM 1614 N N . ALA A 1 207 ? 10.523 -21.688 13.539 1 35.66 207 ALA A N 1
ATOM 1615 C CA . ALA A 1 207 ? 11.672 -22.188 12.789 1 35.66 207 ALA A CA 1
ATOM 1616 C C . ALA A 1 207 ? 12.477 -21.047 12.18 1 35.66 207 ALA A C 1
ATOM 1618 O O . ALA A 1 207 ? 13.695 -21.141 12.039 1 35.66 207 ALA A O 1
ATOM 1619 N N . GLY A 1 208 ? 11.844 -20.094 11.625 1 32.31 208 GLY A N 1
ATOM 1620 C CA . GLY A 1 208 ? 12.602 -18.969 11.086 1 32.31 208 GLY A CA 1
ATOM 1621 C C . GLY A 1 208 ? 13.094 -18.016 12.156 1 32.31 208 GLY A C 1
ATOM 1622 O O . GLY A 1 208 ? 13.773 -17.031 11.852 1 32.31 208 GLY A O 1
ATOM 1623 N N . ALA A 1 209 ? 12.438 -17.969 13.32 1 33.72 209 ALA A N 1
ATOM 1624 C CA . ALA A 1 209 ? 13.008 -17.094 14.352 1 33.72 209 ALA A CA 1
ATOM 1625 C C . ALA A 1 209 ? 14.438 -17.516 14.688 1 33.72 209 ALA A C 1
ATOM 1627 O O . ALA A 1 209 ? 14.703 -18.703 14.914 1 33.72 209 ALA A O 1
ATOM 1628 N N . HIS A 1 210 ? 15.344 -16.953 14.266 1 30.42 210 HIS A N 1
ATOM 1629 C CA . HIS A 1 210 ? 16.734 -17.172 14.648 1 30.42 210 HIS A CA 1
ATOM 1630 C C . HIS A 1 210 ? 16.875 -17.281 16.172 1 30.42 210 HIS A C 1
ATOM 1632 O O . HIS A 1 210 ? 16.047 -16.766 16.906 1 30.42 210 HIS A O 1
ATOM 1638 N N . GLU A 1 211 ? 17.969 -17.859 16.844 1 32.69 211 GLU A N 1
ATOM 1639 C CA . GLU A 1 211 ? 18.438 -18.094 18.203 1 32.69 211 GLU A CA 1
ATOM 1640 C C . GLU A 1 211 ? 18.188 -16.891 19.094 1 32.69 211 GLU A C 1
ATOM 1642 O O . GLU A 1 211 ? 17.844 -17.031 20.281 1 32.69 211 GLU A O 1
ATOM 1647 N N . GLY A 1 212 ? 18.578 -15.68 18.859 1 31.7 212 GLY A N 1
ATOM 1648 C CA . GLY A 1 212 ? 18.703 -14.547 19.766 1 31.7 212 GLY A CA 1
ATOM 1649 C C . GLY A 1 212 ? 17.375 -13.867 20.062 1 31.7 212 GLY A C 1
ATOM 1650 O O . GLY A 1 212 ? 17.328 -12.859 20.766 1 31.7 212 GLY A O 1
ATOM 1651 N N . ALA A 1 213 ? 16.422 -13.945 19.297 1 30.92 213 ALA A N 1
ATOM 1652 C CA . ALA A 1 213 ? 15.203 -13.242 19.672 1 30.92 213 ALA A CA 1
ATOM 1653 C C . ALA A 1 213 ? 14.422 -14.016 20.719 1 30.92 213 ALA A C 1
ATOM 1655 O O . ALA A 1 213 ? 14.25 -15.227 20.609 1 30.92 213 ALA A O 1
ATOM 1656 N N . ASP A 1 214 ? 14.656 -13.781 22.078 1 30.53 214 ASP A N 1
ATOM 1657 C CA . ASP A 1 214 ? 13.82 -14.297 23.156 1 30.53 214 ASP A CA 1
ATOM 1658 C C . ASP A 1 214 ? 12.344 -14.188 22.812 1 30.53 214 ASP A C 1
ATOM 1660 O O . ASP A 1 214 ? 11.75 -13.117 22.906 1 30.53 214 ASP A O 1
ATOM 1664 N N . LEU A 1 215 ? 11.977 -14.781 21.891 1 32.81 215 LEU A N 1
ATOM 1665 C CA . LEU A 1 215 ? 10.57 -14.961 21.547 1 32.81 215 LEU A CA 1
ATOM 1666 C C . LEU A 1 215 ? 9.797 -15.539 22.734 1 32.81 215 LEU A C 1
ATOM 1668 O O . LEU A 1 215 ? 10.102 -16.641 23.203 1 32.81 215 LEU A O 1
ATOM 1672 N N . GLU A 1 216 ? 9.594 -14.828 23.812 1 32.97 216 GLU A N 1
ATOM 1673 C CA . GLU A 1 216 ? 8.68 -15.43 24.781 1 32.97 216 GLU A CA 1
ATOM 1674 C C . GLU A 1 216 ? 7.289 -15.609 24.188 1 32.97 216 GLU A C 1
ATOM 1676 O O . GLU A 1 216 ? 6.684 -14.656 23.703 1 32.97 216 GLU A O 1
ATOM 1681 N N . VAL A 1 217 ? 7.129 -16.734 23.641 1 32.38 217 VAL A N 1
ATOM 1682 C CA . VAL A 1 217 ? 5.812 -17.266 23.312 1 32.38 217 VAL A CA 1
ATOM 1683 C C . VAL A 1 217 ? 4.93 -17.266 24.562 1 32.38 217 VAL A C 1
ATOM 1685 O O . VAL A 1 217 ? 5.258 -17.922 25.562 1 32.38 217 VAL A O 1
ATOM 1688 N N . VAL A 1 218 ? 4.402 -16.203 25.016 1 30.95 218 VAL A N 1
ATOM 1689 C CA . VAL A 1 218 ? 3.496 -16.297 26.156 1 30.95 218 VAL A CA 1
ATOM 1690 C C . VAL A 1 218 ? 2.307 -17.188 25.797 1 30.95 218 VAL A C 1
ATOM 1692 O O . VAL A 1 218 ? 1.569 -16.891 24.859 1 30.95 218 VAL A O 1
ATOM 1695 N N . SER A 1 219 ? 2.383 -18.5 26.047 1 30.45 219 SER A N 1
ATOM 1696 C CA . SER A 1 219 ? 1.394 -19.578 26 1 30.45 219 SER A CA 1
ATOM 1697 C C . SER A 1 219 ? 0.381 -19.453 27.141 1 30.45 219 SER A C 1
ATOM 1699 O O . SER A 1 219 ? 0.743 -19.531 28.312 1 30.45 219 SER A O 1
ATOM 1701 N N . ARG A 1 220 ? -0.419 -18.344 27.438 1 28.7 220 ARG A N 1
ATOM 1702 C CA . ARG A 1 220 ? -1.361 -18.609 28.516 1 28.7 220 ARG A CA 1
ATOM 1703 C C . ARG A 1 220 ? -2.396 -19.656 28.094 1 28.7 220 ARG A C 1
ATOM 1705 O O . ARG A 1 220 ? -2.824 -19.672 26.938 1 28.7 220 ARG A O 1
ATOM 1712 N N . PRO A 1 221 ? -2.713 -20.641 28.906 1 28.61 221 PRO A N 1
ATOM 1713 C CA . PRO A 1 221 ? -3.68 -21.719 28.734 1 28.61 221 PRO A CA 1
ATOM 1714 C C . PRO A 1 221 ? -5.039 -21.234 28.234 1 28.61 221 PRO A C 1
ATOM 1716 O O . PRO A 1 221 ? -5.688 -21.906 27.438 1 28.61 221 PRO A O 1
ATOM 1719 N N . GLU A 1 222 ? -5.789 -20.453 29.109 1 26.36 222 GLU A N 1
ATOM 1720 C CA . GLU A 1 222 ? -7.195 -20.156 28.844 1 26.36 222 GLU A CA 1
ATOM 1721 C C . GLU A 1 222 ? -7.355 -19.297 27.609 1 26.36 222 GLU A C 1
ATOM 1723 O O . GLU A 1 222 ? -8.477 -19.047 27.156 1 26.36 222 GLU A O 1
ATOM 1728 N N . TYR A 1 223 ? -6.594 -18.297 27.547 1 25.78 223 TYR A N 1
ATOM 1729 C CA . TYR A 1 223 ? -6.906 -17.641 26.297 1 25.78 223 TYR A CA 1
ATOM 1730 C C . TYR A 1 223 ? -6.266 -18.359 25.125 1 25.78 223 TYR A C 1
ATOM 1732 O O . TYR A 1 223 ? -5.074 -18.188 24.844 1 25.78 223 TYR A O 1
ATOM 1740 N N . PRO A 1 224 ? -6.648 -19.281 24.484 1 27.47 224 PRO A N 1
ATOM 1741 C CA . PRO A 1 224 ? -6.699 -20.047 23.219 1 27.47 224 PRO A CA 1
ATOM 1742 C C . PRO A 1 224 ? -6.609 -19.141 22 1 27.47 224 PRO A C 1
ATOM 1744 O O . PRO A 1 224 ? -6.199 -19.594 20.922 1 27.47 224 PRO A O 1
ATOM 1747 N N . LEU A 1 225 ? -7.406 -18.297 21.688 1 25.3 225 LEU A N 1
ATOM 1748 C CA . LEU A 1 225 ? -7.27 -17.906 20.297 1 25.3 225 LEU A CA 1
ATOM 1749 C C . LEU A 1 225 ? -5.879 -17.344 20.016 1 25.3 225 LEU A C 1
ATOM 1751 O O . LEU A 1 225 ? -5.207 -17.766 19.078 1 25.3 225 LEU A O 1
ATOM 1755 N N . VAL A 1 226 ? -6.32 -16.047 19.344 1 31.3 226 VAL A N 1
ATOM 1756 C CA . VAL A 1 226 ? -7.52 -15.352 19.812 1 31.3 226 VAL A CA 1
ATOM 1757 C C . VAL A 1 226 ? -8.141 -16.125 20.969 1 31.3 226 VAL A C 1
ATOM 1759 O O . VAL A 1 226 ? -9.203 -16.734 20.828 1 31.3 226 VAL A O 1
ATOM 1762 N N . THR A 1 227 ? -7.582 -17.125 21.453 1 26.94 227 THR A N 1
ATOM 1763 C CA . THR A 1 227 ? -8.508 -17.688 22.422 1 26.94 227 THR A CA 1
ATOM 1764 C C . THR A 1 227 ? -8.766 -16.719 23.562 1 26.94 227 THR A C 1
ATOM 1766 O O . THR A 1 227 ? -9.898 -16.594 24.031 1 26.94 227 THR A O 1
ATOM 1769 N N . SER A 1 228 ? -8.07 -16.562 24.547 1 25.66 228 SER A N 1
ATOM 1770 C CA . SER A 1 228 ? -8.75 -16.156 25.781 1 25.66 228 SER A CA 1
ATOM 1771 C C . SER A 1 228 ? -9.32 -14.742 25.656 1 25.66 228 SER A C 1
ATOM 1773 O O . SER A 1 228 ? -8.969 -14.008 24.719 1 25.66 228 SER A O 1
ATOM 1775 N N . SER A 1 229 ? -10.016 -14.102 26.891 1 24.95 229 SER A N 1
ATOM 1776 C CA . SER A 1 229 ? -10.461 -12.977 27.703 1 24.95 229 SER A CA 1
ATOM 1777 C C . SER A 1 229 ? -9.523 -11.781 27.547 1 24.95 229 SER A C 1
ATOM 1779 O O . SER A 1 229 ? -8.359 -11.844 27.953 1 24.95 229 SER A O 1
ATOM 1781 N N . VAL A 1 230 ? -9.414 -11.031 26.516 1 26.39 230 VAL A N 1
ATOM 1782 C CA . VAL A 1 230 ? -9.023 -9.641 26.688 1 26.39 230 VAL A CA 1
ATOM 1783 C C . VAL A 1 230 ? -9.203 -9.219 28.141 1 26.39 230 VAL A C 1
ATOM 1785 O O . VAL A 1 230 ? -10.328 -8.977 28.578 1 26.39 230 VAL A O 1
ATOM 1788 N N . GLY A 1 231 ? -8.859 -9.945 29.062 1 26.16 231 GLY A N 1
ATOM 1789 C CA . GLY A 1 231 ? -8.789 -9.094 30.234 1 26.16 231 GLY A CA 1
ATOM 1790 C C . GLY A 1 231 ? -7.906 -7.875 30.047 1 26.16 231 GLY A C 1
ATOM 1791 O O . GLY A 1 231 ? -7.219 -7.758 29.016 1 26.16 231 GLY A O 1
ATOM 1792 N N . THR A 1 232 ? -7.637 -7.051 31 1 26.89 232 THR A N 1
ATOM 1793 C CA . THR A 1 232 ? -6.836 -5.863 31.266 1 26.89 232 THR A CA 1
ATOM 1794 C C . THR A 1 232 ? -5.375 -6.098 30.891 1 26.89 232 THR A C 1
ATOM 1796 O O . THR A 1 232 ? -4.77 -7.078 31.328 1 26.89 232 THR A O 1
ATOM 1799 N N . VAL A 1 233 ? -4.902 -6.062 29.5 1 29.03 233 VAL A N 1
ATOM 1800 C CA . VAL A 1 233 ? -3.471 -5.91 29.281 1 29.03 233 VAL A CA 1
ATOM 1801 C C . VAL A 1 233 ? -2.793 -5.426 30.562 1 29.03 233 VAL A C 1
ATOM 1803 O O . VAL A 1 233 ? -2.82 -4.234 30.875 1 29.03 233 VAL A O 1
ATOM 1806 N N . GLU A 1 234 ? -2.758 -5.777 31.531 1 29.39 234 GLU A N 1
ATOM 1807 C CA . GLU A 1 234 ? -1.965 -5.66 32.75 1 29.39 234 GLU A CA 1
ATOM 1808 C C . GLU A 1 234 ? -0.603 -6.328 32.594 1 29.39 234 GLU A C 1
ATOM 1810 O O . GLU A 1 234 ? -0.518 -7.484 32.156 1 29.39 234 GLU A O 1
ATOM 1815 N N . GLY A 1 235 ? 0.396 -5.656 32 1 30 235 GLY A N 1
ATOM 1816 C CA . GLY A 1 235 ? 1.844 -5.789 32.031 1 30 235 GLY A CA 1
ATOM 1817 C C . GLY A 1 235 ? 2.5 -5.527 30.688 1 30 235 GLY A C 1
ATOM 1818 O O . GLY A 1 235 ? 3.594 -6.027 30.422 1 30 235 GLY A O 1
ATOM 1819 N N . LEU A 1 236 ? 1.789 -5.434 29.594 1 34.28 236 LEU A N 1
ATOM 1820 C CA . LEU A 1 236 ? 2.557 -5.074 28.406 1 34.28 236 LEU A CA 1
ATOM 1821 C C . LEU A 1 236 ? 3.662 -4.082 28.766 1 34.28 236 LEU A C 1
ATOM 1823 O O . LEU A 1 236 ? 3.402 -3.047 29.375 1 34.28 236 LEU A O 1
ATOM 1827 N N . SER A 1 237 ? 4.742 -4.691 28.891 1 34.62 237 SER A N 1
ATOM 1828 C CA . SER A 1 237 ? 5.887 -3.805 29.078 1 34.62 237 SER A CA 1
ATOM 1829 C C . SER A 1 237 ? 5.922 -2.711 28.016 1 34.62 237 SER A C 1
ATOM 1831 O O . SER A 1 237 ? 5.312 -2.85 26.953 1 34.62 237 SER A O 1
ATOM 1833 N N . LYS A 1 238 ? 6.371 -1.67 28.188 1 39.78 238 LYS A N 1
ATOM 1834 C CA . LYS A 1 238 ? 6.594 -0.413 27.469 1 39.78 238 LYS A CA 1
ATOM 1835 C C . LYS A 1 238 ? 7.27 -0.653 26.125 1 39.78 238 LYS A C 1
ATOM 1837 O O . LYS A 1 238 ? 7.711 0.292 25.469 1 39.78 238 LYS A O 1
ATOM 1842 N N . ARG A 1 239 ? 7.477 -2.039 25.672 1 42.56 239 ARG A N 1
ATOM 1843 C CA . ARG A 1 239 ? 8.219 -2.205 24.422 1 42.56 239 ARG A CA 1
ATOM 1844 C C . ARG A 1 239 ? 7.27 -2.342 23.234 1 42.56 239 ARG A C 1
ATOM 1846 O O . ARG A 1 239 ? 6.125 -2.77 23.391 1 42.56 239 ARG A O 1
ATOM 1853 N N . PRO A 1 240 ? 7.703 -1.814 22.016 1 47.03 240 PRO A N 1
ATOM 1854 C CA . PRO A 1 240 ? 6.902 -1.926 20.781 1 47.03 240 PRO A CA 1
ATOM 1855 C C . PRO A 1 240 ? 6.469 -3.361 20.5 1 47.03 240 PRO A C 1
ATOM 1857 O O . PRO A 1 240 ? 7.27 -4.289 20.625 1 47.03 240 PRO A O 1
ATOM 1860 N N . HIS A 1 241 ? 5.242 -3.764 20.75 1 48.94 241 HIS A N 1
ATOM 1861 C CA . HIS A 1 241 ? 4.738 -5.086 20.406 1 48.94 241 HIS A CA 1
ATOM 1862 C C . HIS A 1 241 ? 4.219 -5.117 18.969 1 48.94 241 HIS A C 1
ATOM 1864 O O . HIS A 1 241 ? 3.662 -4.129 18.484 1 48.94 241 HIS A O 1
ATOM 1870 N N . VAL A 1 242 ? 5.016 -5.852 18.047 1 49.56 242 VAL A N 1
ATOM 1871 C CA . VAL A 1 242 ? 4.539 -6.039 16.688 1 49.56 242 VAL A CA 1
ATOM 1872 C C . VAL A 1 242 ? 3.615 -7.254 16.609 1 49.56 242 VAL A C 1
ATOM 1874 O O . VAL A 1 242 ? 4.004 -8.359 17 1 49.56 242 VAL A O 1
ATOM 1877 N N . LEU A 1 243 ? 2.252 -7.066 16.609 1 49.97 243 LEU A N 1
ATOM 1878 C CA . LEU A 1 243 ? 1.321 -8.141 16.281 1 49.97 243 LEU A CA 1
ATOM 1879 C C . LEU A 1 243 ? 1.266 -8.383 14.781 1 49.97 243 LEU A C 1
ATOM 1881 O O . LEU A 1 243 ? 0.968 -7.469 14.016 1 49.97 243 LEU A O 1
ATOM 1885 N N . ILE A 1 244 ? 1.93 -9.438 14.281 1 48.75 244 ILE A N 1
ATOM 1886 C CA . ILE A 1 244 ? 1.835 -9.82 12.875 1 48.75 244 ILE A CA 1
ATOM 1887 C C . ILE A 1 244 ? 0.71 -10.844 12.695 1 48.75 244 ILE A C 1
ATOM 1889 O O . ILE A 1 244 ? 0.676 -11.867 13.383 1 48.75 244 ILE A O 1
ATOM 1893 N N . THR A 1 245 ? -0.623 -10.445 12.383 1 47.94 245 THR A N 1
ATOM 1894 C CA . THR A 1 245 ? -1.648 -11.453 12.141 1 47.94 245 THR A CA 1
ATOM 1895 C C . THR A 1 245 ? -1.947 -11.578 10.648 1 47.94 245 THR A C 1
ATOM 1897 O O . THR A 1 245 ? -1.68 -10.648 9.883 1 47.94 245 THR A O 1
ATOM 1900 N N . GLU A 1 246 ? -2.025 -12.805 10.18 1 47.44 246 GLU A N 1
ATOM 1901 C CA . GLU A 1 246 ? -2.57 -13.023 8.844 1 47.44 246 GLU A CA 1
ATOM 1902 C C . GLU A 1 246 ? -3.922 -12.336 8.68 1 47.44 246 GLU A C 1
ATOM 1904 O O . GLU A 1 246 ? -4.711 -12.273 9.625 1 47.44 246 GLU A O 1
ATOM 1909 N N . ARG A 1 247 ? -4.023 -11.43 7.766 1 46.88 247 ARG A N 1
ATOM 1910 C CA . ARG A 1 247 ? -5.215 -10.648 7.445 1 46.88 247 ARG A CA 1
ATOM 1911 C C . ARG A 1 247 ? -6.48 -11.461 7.664 1 46.88 247 ARG A C 1
ATOM 1913 O O . ARG A 1 247 ? -7.523 -10.914 8.031 1 46.88 247 ARG A O 1
ATOM 1920 N N . TRP A 1 248 ? -6.391 -12.844 7.402 1 47.91 248 TRP A N 1
ATOM 1921 C CA . TRP A 1 248 ? -7.602 -13.656 7.465 1 47.91 248 TRP A CA 1
ATOM 1922 C C . TRP A 1 248 ? -8.219 -13.602 8.859 1 47.91 248 TRP A C 1
ATOM 1924 O O . TRP A 1 248 ? -9.43 -13.797 9.016 1 47.91 248 TRP A O 1
ATOM 1934 N N . PHE A 1 249 ? -7.332 -13.094 9.766 1 48.69 249 PHE A N 1
ATOM 1935 C CA . PHE A 1 249 ? -7.848 -13.016 11.125 1 48.69 249 PHE A CA 1
ATOM 1936 C C . PHE A 1 249 ? -8.875 -11.891 11.25 1 48.69 249 PHE A C 1
ATOM 1938 O O . PHE A 1 249 ? -9.805 -11.984 12.055 1 48.69 249 PHE A O 1
ATOM 1945 N N . LEU A 1 250 ? -8.617 -10.898 10.492 1 51.56 250 LEU A N 1
ATOM 1946 C CA . LEU A 1 250 ? -9.562 -9.789 10.547 1 51.56 250 LEU A CA 1
ATOM 1947 C C . LEU A 1 250 ? -10.938 -10.219 10.031 1 51.56 250 LEU A C 1
ATOM 1949 O O . LEU A 1 250 ? -11.961 -9.742 10.523 1 51.56 250 LEU A O 1
ATOM 1953 N N . TYR A 1 251 ? -10.891 -11.133 9.07 1 49.78 251 TYR A N 1
ATOM 1954 C CA . TYR A 1 251 ? -12.148 -11.586 8.484 1 49.78 251 TYR A CA 1
ATOM 1955 C C . TYR A 1 251 ? -12.859 -12.57 9.406 1 49.78 251 TYR A C 1
ATOM 1957 O O . TYR A 1 251 ? -14.078 -12.742 9.32 1 49.78 251 TYR A O 1
ATOM 1965 N N . ARG A 1 252 ? -12.094 -13.086 10.328 1 48.62 252 ARG A N 1
ATOM 1966 C CA . ARG A 1 252 ? -12.703 -14.055 11.234 1 48.62 252 ARG A CA 1
ATOM 1967 C C . ARG A 1 252 ? -13.008 -13.43 12.586 1 48.62 252 ARG A C 1
ATOM 1969 O O . ARG A 1 252 ? -13.555 -14.094 13.477 1 48.62 252 ARG A O 1
ATOM 1976 N N . ASP A 1 253 ? -12.617 -12.125 12.57 1 56.44 253 ASP A N 1
ATOM 1977 C CA . ASP A 1 253 ? -12.82 -11.43 13.836 1 56.44 253 ASP A CA 1
ATOM 1978 C C . ASP A 1 253 ? -14.305 -11.188 14.102 1 56.44 253 ASP A C 1
ATOM 1980 O O . ASP A 1 253 ? -14.75 -10.039 14.164 1 56.44 253 ASP A O 1
ATOM 1984 N N . ARG A 1 254 ? -15.062 -12.289 14.188 1 55.62 254 ARG A N 1
ATOM 1985 C CA . ARG A 1 254 ? -16.5 -12.211 14.383 1 55.62 254 ARG A CA 1
ATOM 1986 C C . ARG A 1 254 ? -16.844 -11.469 15.672 1 55.62 254 ARG A C 1
ATOM 1988 O O . ARG A 1 254 ? -17.875 -10.805 15.758 1 55.62 254 ARG A O 1
ATOM 1995 N N . GLU A 1 255 ? -16.016 -11.547 16.594 1 57.44 255 GLU A N 1
ATOM 1996 C CA . GLU A 1 255 ? -16.312 -10.945 17.891 1 57.44 255 GLU A CA 1
ATOM 1997 C C . GLU A 1 255 ? -15.773 -9.516 17.969 1 57.44 255 GLU A C 1
ATOM 1999 O O . GLU A 1 255 ? -16 -8.82 18.953 1 57.44 255 GLU A O 1
ATOM 2004 N N . GLY A 1 256 ? -15.117 -9.07 16.969 1 59.12 256 GLY A N 1
ATOM 2005 C CA . GLY A 1 256 ? -14.633 -7.699 16.906 1 59.12 256 GLY A CA 1
ATOM 2006 C C . GLY A 1 256 ? -13.445 -7.441 17.812 1 59.12 256 GLY A C 1
ATOM 2007 O O . GLY A 1 256 ? -13.188 -6.297 18.188 1 59.12 256 GLY A O 1
ATOM 2008 N N . ARG A 1 257 ? -12.789 -8.516 18.281 1 58.72 257 ARG A N 1
ATOM 2009 C CA . ARG A 1 257 ? -11.68 -8.391 19.203 1 58.72 257 ARG A CA 1
ATOM 2010 C C . ARG A 1 257 ? -10.523 -7.609 18.594 1 58.72 257 ARG A C 1
ATOM 2012 O O . ARG A 1 257 ? -9.93 -6.75 19.25 1 58.72 257 ARG A O 1
ATOM 2019 N N . LEU A 1 258 ? -10.234 -7.938 17.281 1 63.94 258 LEU A N 1
ATOM 2020 C CA . LEU A 1 258 ? -9.148 -7.23 16.609 1 63.94 258 LEU A CA 1
ATOM 2021 C C . LEU A 1 258 ? -9.484 -5.754 16.438 1 63.94 258 LEU A C 1
ATOM 2023 O O . LEU A 1 258 ? -8.625 -4.891 16.625 1 63.94 258 LEU A O 1
ATOM 2027 N N . ARG A 1 259 ? -10.695 -5.523 16.203 1 66.81 259 ARG A N 1
ATOM 2028 C CA . ARG A 1 259 ? -11.117 -4.133 16.062 1 66.81 259 ARG A CA 1
ATOM 2029 C C . ARG A 1 259 ? -10.977 -3.383 17.391 1 66.81 259 ARG A C 1
ATOM 2031 O O . ARG A 1 259 ? -10.539 -2.23 17.406 1 66.81 259 ARG A O 1
ATOM 2038 N N . ARG A 1 260 ? -11.305 -4.039 18.422 1 64.12 260 ARG A N 1
ATOM 2039 C CA . ARG A 1 260 ? -11.195 -3.43 19.75 1 64.12 260 ARG A CA 1
ATOM 2040 C C . ARG A 1 260 ? -9.742 -3.162 20.109 1 64.12 260 ARG A C 1
ATOM 2042 O O . ARG A 1 260 ? -9.43 -2.133 20.703 1 64.12 260 ARG A O 1
ATOM 2049 N N . LEU A 1 261 ? -8.953 -4.094 19.719 1 66 261 LEU A N 1
ATOM 2050 C CA . LEU A 1 261 ? -7.531 -3.924 19.969 1 66 261 LEU A CA 1
ATOM 2051 C C . LEU A 1 261 ? -6.969 -2.746 19.188 1 66 261 LEU A C 1
ATOM 2053 O O . LEU A 1 261 ? -6.199 -1.944 19.719 1 66 261 LEU A O 1
ATOM 2057 N N . LEU A 1 262 ? -7.402 -2.66 17.984 1 71 262 LEU A N 1
ATOM 2058 C CA . LEU A 1 262 ? -6.957 -1.566 17.125 1 71 262 LEU A CA 1
ATOM 2059 C C . LEU A 1 262 ? -7.391 -0.219 17.703 1 71 262 LEU A C 1
ATOM 2061 O O . LEU A 1 262 ? -6.668 0.774 17.578 1 71 262 LEU A O 1
ATOM 2065 N N . ASP A 1 263 ? -8.469 -0.297 18.391 1 69.06 263 ASP A N 1
ATOM 2066 C CA . ASP A 1 263 ? -8.992 0.942 18.953 1 69.06 263 ASP A CA 1
ATOM 2067 C C . ASP A 1 263 ? -8.305 1.275 20.281 1 69.06 263 ASP A C 1
ATOM 2069 O O . ASP A 1 263 ? -8.195 2.445 20.641 1 69.06 263 ASP A O 1
ATOM 2073 N N . ALA A 1 264 ? -7.789 0.307 20.906 1 64.75 264 ALA A N 1
ATOM 2074 C CA . ALA A 1 264 ? -7.277 0.475 22.266 1 64.75 264 ALA A CA 1
ATOM 2075 C C . ALA A 1 264 ? -5.797 0.842 22.25 1 64.75 264 ALA A C 1
ATOM 2077 O O . ALA A 1 264 ? -5.297 1.467 23.188 1 64.75 264 ALA A O 1
ATOM 2078 N N . VAL A 1 265 ? -5.117 0.463 21.203 1 70.38 265 VAL A N 1
ATOM 2079 C CA . VAL A 1 265 ? -3.678 0.69 21.125 1 70.38 265 VAL A CA 1
ATOM 2080 C C . VAL A 1 265 ? -3.398 2.055 20.5 1 70.38 265 VAL A C 1
ATOM 2082 O O . VAL A 1 265 ? -4.02 2.426 19.5 1 70.38 265 VAL A O 1
ATOM 2085 N N . PRO A 1 266 ? -2.498 2.742 21.047 1 74.25 266 PRO A N 1
ATOM 2086 C CA . PRO A 1 266 ? -2.217 4.09 20.562 1 74.25 266 PRO A CA 1
ATOM 2087 C C . PRO A 1 266 ? -1.601 4.086 19.156 1 74.25 266 PRO A C 1
ATOM 2089 O O . PRO A 1 266 ? -1.808 5.027 18.391 1 74.25 266 PRO A O 1
ATOM 2092 N N . TYR A 1 267 ? -0.845 3.02 18.922 1 81.12 267 TYR A N 1
ATOM 2093 C CA . TYR A 1 267 ? -0.111 3.006 17.672 1 81.12 267 TYR A CA 1
ATOM 2094 C C . TYR A 1 267 ? -0.445 1.761 16.859 1 81.12 267 TYR A C 1
ATOM 2096 O O . TYR A 1 267 ? 0.425 0.922 16.609 1 81.12 267 TYR A O 1
ATOM 2104 N N . PRO A 1 268 ? -1.699 1.731 16.328 1 79.69 268 PRO A N 1
ATOM 2105 C CA . PRO A 1 268 ? -2.109 0.615 15.477 1 79.69 268 PRO A CA 1
ATOM 2106 C C . PRO A 1 268 ? -1.801 0.859 14 1 79.69 268 PRO A C 1
ATOM 2108 O O . PRO A 1 268 ? -1.997 1.97 13.5 1 79.69 268 PRO A O 1
ATOM 2111 N N . TYR A 1 269 ? -1.193 -0.194 13.391 1 82.38 269 TYR A N 1
ATOM 2112 C CA . TYR A 1 269 ? -0.964 -0.122 11.953 1 82.38 269 TYR A CA 1
ATOM 2113 C C . TYR A 1 269 ? -1.412 -1.405 11.258 1 82.38 269 TYR A C 1
ATOM 2115 O O . TYR A 1 269 ? -1.202 -2.504 11.781 1 82.38 269 TYR A O 1
ATOM 2123 N N . ILE A 1 270 ? -2.092 -1.208 10.156 1 80.5 270 ILE A N 1
ATOM 2124 C CA . ILE A 1 270 ? -2.33 -2.324 9.25 1 80.5 270 ILE A CA 1
ATOM 2125 C C . ILE A 1 270 ? -1.567 -2.1 7.945 1 80.5 270 ILE A C 1
ATOM 2127 O O . ILE A 1 270 ? -1.751 -1.077 7.277 1 80.5 270 ILE A O 1
ATOM 2131 N N . VAL A 1 271 ? -0.628 -2.93 7.691 1 79.25 271 VAL A N 1
ATOM 2132 C CA . VAL A 1 271 ? 0.066 -2.92 6.41 1 79.25 271 VAL A CA 1
ATOM 2133 C C . VAL A 1 271 ? -0.453 -4.055 5.531 1 79.25 271 VAL A C 1
ATOM 2135 O O . VAL A 1 271 ? -0.224 -5.23 5.824 1 79.25 271 VAL A O 1
ATOM 2138 N N . SER A 1 272 ? -1.128 -3.578 4.516 1 72.62 272 SER A N 1
ATOM 2139 C CA . SER A 1 272 ? -1.812 -4.539 3.656 1 72.62 272 SER A CA 1
ATOM 2140 C C . SER A 1 272 ? -0.877 -5.078 2.578 1 72.62 272 SER A C 1
ATOM 2142 O O . SER A 1 272 ? 0.079 -4.406 2.186 1 72.62 272 SER A O 1
ATOM 2144 N N . GLY A 1 273 ? -1.065 -6.332 2.195 1 73.38 273 GLY A N 1
ATOM 2145 C CA . GLY A 1 273 ? -0.408 -7.047 1.114 1 73.38 273 GLY A CA 1
ATOM 2146 C C . GLY A 1 273 ? -0.751 -8.523 1.079 1 73.38 273 GLY A C 1
ATOM 2147 O O . GLY A 1 273 ? -0.797 -9.18 2.121 1 73.38 273 GLY A O 1
ATOM 2148 N N . THR A 1 274 ? -1.12 -8.961 -0.063 1 77.94 274 THR A N 1
ATOM 2149 C CA . THR A 1 274 ? -1.465 -10.375 -0.167 1 77.94 274 THR A CA 1
ATOM 2150 C C . THR A 1 274 ? -0.412 -11.133 -0.971 1 77.94 274 THR A C 1
ATOM 2152 O O . THR A 1 274 ? -0.297 -12.352 -0.859 1 77.94 274 THR A O 1
ATOM 2155 N N . GLY A 1 275 ? 0.302 -10.398 -1.745 1 88.12 275 GLY A N 1
ATOM 2156 C CA . GLY A 1 275 ? 1.355 -11 -2.545 1 88.12 275 GLY A CA 1
ATOM 2157 C C . GLY A 1 275 ? 0.827 -11.828 -3.699 1 88.12 275 GLY A C 1
ATOM 2158 O O . GLY A 1 275 ? 1.421 -12.852 -4.062 1 88.12 275 GLY A O 1
ATOM 2159 N N . HIS A 1 276 ? -0.29 -11.492 -4.168 1 93.69 276 HIS A N 1
ATOM 2160 C CA . HIS A 1 276 ? -0.893 -12.211 -5.285 1 93.69 276 HIS A CA 1
ATOM 2161 C C . HIS A 1 276 ? -0.937 -11.344 -6.539 1 93.69 276 HIS A C 1
ATOM 2163 O O . HIS A 1 276 ? -0.989 -10.117 -6.449 1 93.69 276 HIS A O 1
ATOM 2169 N N . ALA A 1 277 ? -0.978 -11.992 -7.641 1 96.5 277 ALA A N 1
ATOM 2170 C CA . ALA A 1 277 ? -0.935 -11.289 -8.922 1 96.5 277 ALA A CA 1
ATOM 2171 C C . ALA A 1 277 ? -2.25 -10.562 -9.195 1 96.5 277 ALA A C 1
ATOM 2173 O O . ALA A 1 277 ? -3.328 -11.125 -8.984 1 96.5 277 ALA A O 1
ATOM 2174 N N . SER A 1 278 ? -2.098 -9.359 -9.695 1 95 278 SER A N 1
ATOM 2175 C CA . SER A 1 278 ? -3.254 -8.586 -10.125 1 95 278 SER A CA 1
ATOM 2176 C C . SER A 1 278 ? -3.729 -9.016 -11.508 1 95 278 SER A C 1
ATOM 2178 O O . SER A 1 278 ? -3.076 -9.828 -12.172 1 95 278 SER A O 1
ATOM 2180 N N . ALA A 1 279 ? -4.828 -8.398 -11.891 1 94.12 279 ALA A N 1
ATOM 2181 C CA . ALA A 1 279 ? -5.391 -8.688 -13.211 1 94.12 279 ALA A CA 1
ATOM 2182 C C . ALA A 1 279 ? -4.383 -8.398 -14.312 1 94.12 279 ALA A C 1
ATOM 2184 O O . ALA A 1 279 ? -4.16 -9.227 -15.195 1 94.12 279 ALA A O 1
ATOM 2185 N N . ALA A 1 280 ? -3.777 -7.273 -14.273 1 91.62 280 ALA A N 1
ATOM 2186 C CA . ALA A 1 280 ? -2.822 -6.848 -15.289 1 91.62 280 ALA A CA 1
ATOM 2187 C C . ALA A 1 280 ? -1.629 -7.797 -15.352 1 91.62 280 ALA A C 1
ATOM 2189 O O . ALA A 1 280 ? -1.133 -8.109 -16.438 1 91.62 280 ALA A O 1
ATOM 2190 N N . GLU A 1 281 ? -1.206 -8.227 -14.242 1 94.81 281 GLU A N 1
ATOM 2191 C CA . GLU A 1 281 ? -0.05 -9.117 -14.18 1 94.81 281 GLU A CA 1
ATOM 2192 C C . GLU A 1 281 ? -0.373 -10.484 -14.781 1 94.81 281 GLU A C 1
ATOM 2194 O O . GLU A 1 281 ? 0.464 -11.078 -15.453 1 94.81 281 GLU A O 1
ATOM 2199 N N . LEU A 1 282 ? -1.547 -10.938 -14.516 1 97.06 282 LEU A N 1
ATOM 2200 C CA . LEU A 1 282 ? -1.976 -12.203 -15.086 1 97.06 282 LEU A CA 1
ATOM 2201 C C . LEU A 1 282 ? -2.104 -12.102 -16.609 1 97.06 282 LEU A C 1
ATOM 2203 O O . LEU A 1 282 ? -1.699 -13.016 -17.328 1 97.06 282 LEU A O 1
ATOM 2207 N N . VAL A 1 283 ? -2.627 -11.062 -17.062 1 94.38 283 VAL A N 1
ATOM 2208 C CA . VAL A 1 283 ? -2.746 -10.836 -18.5 1 94.38 283 VAL A CA 1
ATOM 2209 C C . VAL A 1 283 ? -1.357 -10.797 -19.141 1 94.38 283 VAL A C 1
ATOM 2211 O O . VAL A 1 283 ? -1.131 -11.414 -20.188 1 94.38 283 VAL A O 1
ATOM 2214 N N . ARG A 1 284 ? -0.477 -10.133 -18.484 1 93.19 284 ARG A N 1
ATOM 2215 C CA . ARG A 1 284 ? 0.879 -10.023 -19.016 1 93.19 284 ARG A CA 1
ATOM 2216 C C . ARG A 1 284 ? 1.556 -11.391 -19.078 1 93.19 284 ARG A C 1
ATOM 2218 O O . ARG A 1 284 ? 2.279 -11.688 -20.031 1 93.19 284 ARG A O 1
ATOM 2225 N N . LEU A 1 285 ? 1.347 -12.133 -18.109 1 96.62 285 LEU A N 1
ATOM 2226 C CA . LEU A 1 285 ? 1.893 -13.484 -18.094 1 96.62 285 LEU A CA 1
ATOM 2227 C C . LEU A 1 285 ? 1.457 -14.266 -19.328 1 96.62 285 LEU A C 1
ATOM 2229 O O . LEU A 1 285 ? 2.285 -14.883 -20 1 96.62 285 LEU A O 1
ATOM 2233 N N . VAL A 1 286 ? 0.219 -14.203 -19.625 1 96.94 286 VAL A N 1
ATOM 2234 C CA . VAL A 1 286 ? -0.349 -14.914 -20.781 1 96.94 286 VAL A CA 1
ATOM 2235 C C . VAL A 1 286 ? 0.186 -14.312 -22.078 1 96.94 286 VAL A C 1
ATOM 2237 O O . VAL A 1 286 ? 0.539 -15.047 -23 1 96.94 286 VAL A O 1
ATOM 2240 N N . GLU A 1 287 ? 0.238 -13.031 -22.094 1 93 287 GLU A N 1
ATOM 2241 C CA . GLU A 1 287 ? 0.705 -12.336 -23.297 1 93 287 GLU A CA 1
ATOM 2242 C C . GLU A 1 287 ? 2.145 -12.711 -23.625 1 93 287 GLU A C 1
ATOM 2244 O O . GLU A 1 287 ? 2.482 -12.914 -24.797 1 93 287 GLU A O 1
ATOM 2249 N N . GLU A 1 288 ? 2.959 -12.805 -22.672 1 93.69 288 GLU A N 1
ATOM 2250 C CA . GLU A 1 288 ? 4.391 -13 -22.891 1 93.69 288 GLU A CA 1
ATOM 2251 C C . GLU A 1 288 ? 4.715 -14.469 -23.141 1 93.69 288 GLU A C 1
ATOM 2253 O O . GLU A 1 288 ? 5.566 -14.789 -23.969 1 93.69 288 GLU A O 1
ATOM 2258 N N . LEU A 1 289 ? 4.02 -15.391 -22.438 1 97.25 289 LEU A N 1
ATOM 2259 C CA . LEU A 1 289 ? 4.379 -16.797 -22.547 1 97.25 289 LEU A CA 1
ATOM 2260 C C . LEU A 1 289 ? 3.516 -17.516 -23.578 1 97.25 289 LEU A C 1
ATOM 2262 O O . LEU A 1 289 ? 3.836 -18.625 -24 1 97.25 289 LEU A O 1
ATOM 2266 N N . GLU A 1 290 ? 2.438 -16.969 -23.969 1 96.88 290 GLU A N 1
ATOM 2267 C CA . GLU A 1 290 ? 1.554 -17.406 -25.047 1 96.88 290 GLU A CA 1
ATOM 2268 C C . GLU A 1 290 ? 1.192 -18.875 -24.906 1 96.88 290 GLU A C 1
ATOM 2270 O O . GLU A 1 290 ? 1.331 -19.641 -25.859 1 96.88 290 GLU A O 1
ATOM 2275 N N . PRO A 1 291 ? 0.719 -19.297 -23.719 1 98.12 291 PRO A N 1
ATOM 2276 C CA . PRO A 1 291 ? 0.27 -20.672 -23.578 1 98.12 291 PRO A CA 1
ATOM 2277 C C . PRO A 1 291 ? -0.986 -20.984 -24.391 1 98.12 291 PRO A C 1
ATOM 2279 O O . PRO A 1 291 ? -1.74 -20.062 -24.734 1 98.12 291 PRO A O 1
ATOM 2282 N N . GLU A 1 292 ? -1.145 -22.219 -24.734 1 97.69 292 GLU A N 1
ATOM 2283 C CA . GLU A 1 292 ? -2.402 -22.641 -25.344 1 97.69 292 GLU A CA 1
ATOM 2284 C C . GLU A 1 292 ? -3.531 -22.672 -24.312 1 97.69 292 GLU A C 1
ATOM 2286 O O . GLU A 1 292 ? -4.676 -22.344 -24.625 1 97.69 292 GLU A O 1
ATOM 2291 N N . TYR A 1 293 ? -3.207 -23.062 -23.094 1 98.12 293 TYR A N 1
ATOM 2292 C CA . TYR A 1 293 ? -4.207 -23.188 -22.031 1 98.12 293 TYR A CA 1
ATOM 2293 C C . TYR A 1 293 ? -3.805 -22.391 -20.797 1 98.12 293 TYR A C 1
ATOM 2295 O O . TYR A 1 293 ? -2.627 -22.359 -20.438 1 98.12 293 TYR A O 1
ATOM 2303 N N . LEU A 1 294 ? -4.801 -21.797 -20.172 1 98.38 294 LEU A N 1
ATOM 2304 C CA . LEU A 1 294 ? -4.668 -21.172 -18.859 1 98.38 294 LEU A CA 1
ATOM 2305 C C . LEU A 1 294 ? -5.637 -21.797 -17.859 1 98.38 294 LEU A C 1
ATOM 2307 O O . LEU A 1 294 ? -6.855 -21.703 -18.031 1 98.38 294 LEU A O 1
ATOM 2311 N N . VAL A 1 295 ? -5.098 -22.438 -16.891 1 97.88 295 VAL A N 1
ATOM 2312 C CA . VAL A 1 295 ? -5.914 -23.031 -15.836 1 97.88 295 VAL A CA 1
ATOM 2313 C C . VAL A 1 295 ? -5.875 -22.156 -14.586 1 97.88 295 VAL A C 1
ATOM 2315 O O . VAL A 1 295 ? -4.797 -21.828 -14.086 1 97.88 295 VAL A O 1
ATOM 2318 N N . LEU A 1 296 ? -7.066 -21.812 -14.094 1 97.44 296 LEU A N 1
ATOM 2319 C CA . LEU A 1 296 ? -7.148 -20.922 -12.945 1 97.44 296 LEU A CA 1
ATOM 2320 C C . LEU A 1 296 ? -7.477 -21.703 -11.68 1 97.44 296 LEU A C 1
ATOM 2322 O O . LEU A 1 296 ? -8.414 -22.5 -11.664 1 97.44 296 LEU A O 1
ATOM 2326 N N . ARG A 1 297 ? -6.625 -21.453 -10.664 1 95.62 297 ARG A N 1
ATOM 2327 C CA . ARG A 1 297 ? -6.793 -22 -9.32 1 95.62 297 ARG A CA 1
ATOM 2328 C C . ARG A 1 297 ? -6.793 -20.891 -8.273 1 95.62 297 ARG A C 1
ATOM 2330 O O . ARG A 1 297 ? -6.465 -19.734 -8.578 1 95.62 297 ARG A O 1
ATOM 2337 N N . HIS A 1 298 ? -7.227 -21.219 -7.008 1 93.75 298 HIS A N 1
ATOM 2338 C CA . HIS A 1 298 ? -7.016 -20.344 -5.867 1 93.75 298 HIS A CA 1
ATOM 2339 C C . HIS A 1 298 ? -7.629 -18.969 -6.117 1 93.75 298 HIS A C 1
ATOM 2341 O O . HIS A 1 298 ? -6.93 -17.953 -6.07 1 93.75 298 HIS A O 1
ATOM 2347 N N . GLY A 1 299 ? -8.867 -18.891 -6.391 1 93.5 299 GLY A N 1
ATOM 2348 C CA . GLY A 1 299 ? -9.539 -17.641 -6.707 1 93.5 299 GLY A CA 1
ATOM 2349 C C . GLY A 1 299 ? -11.047 -17.719 -6.555 1 93.5 299 GLY A C 1
ATOM 2350 O O . GLY A 1 299 ? -11.555 -18.562 -5.812 1 93.5 299 GLY A O 1
ATOM 2351 N N . SER A 1 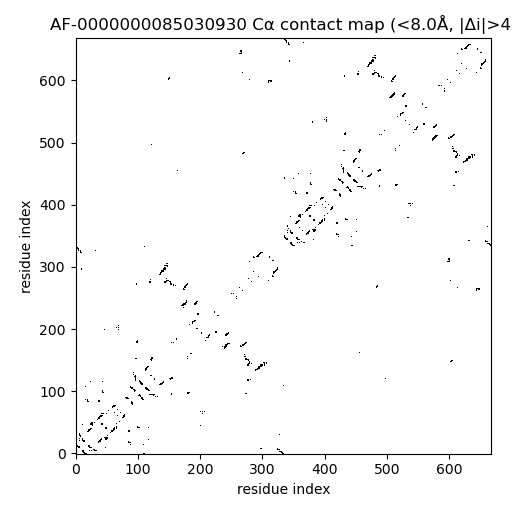300 ? -11.773 -16.781 -7.18 1 93.12 300 SER A N 1
ATOM 2352 C CA . SER A 1 300 ? -13.227 -16.688 -7.09 1 93.12 300 SER A CA 1
ATOM 2353 C C . SER A 1 300 ? -13.867 -16.625 -8.477 1 93.12 300 SER A C 1
ATOM 2355 O O . SER A 1 300 ? -13.211 -16.25 -9.445 1 93.12 300 SER A O 1
ATOM 2357 N N . PRO A 1 301 ? -15.125 -17.031 -8.469 1 93.12 301 PRO A N 1
ATOM 2358 C CA . PRO A 1 301 ? -15.828 -16.922 -9.75 1 93.12 301 PRO A CA 1
ATOM 2359 C C . PRO A 1 301 ? -15.797 -15.516 -10.328 1 93.12 301 PRO A C 1
ATOM 2361 O O . PRO A 1 301 ? -15.648 -15.344 -11.539 1 93.12 301 PRO A O 1
ATOM 2364 N N . ASP A 1 302 ? -15.906 -14.586 -9.484 1 92.56 302 ASP A N 1
ATOM 2365 C CA . ASP A 1 302 ? -15.867 -13.203 -9.938 1 92.56 302 ASP A CA 1
ATOM 2366 C C . ASP A 1 302 ? -14.5 -12.867 -10.547 1 92.56 302 ASP A C 1
ATOM 2368 O O . ASP A 1 302 ? -14.422 -12.172 -11.562 1 92.56 302 ASP A O 1
ATOM 2372 N N . GLY A 1 303 ? -13.523 -13.344 -9.93 1 94 303 GLY A N 1
ATOM 2373 C CA . GLY A 1 303 ? -12.188 -13.156 -10.469 1 94 303 GLY A CA 1
ATOM 2374 C C . GLY A 1 303 ? -12 -13.805 -11.828 1 94 303 GLY A C 1
ATOM 2375 O O . GLY A 1 303 ? -11.398 -13.211 -12.727 1 94 303 GLY A O 1
ATOM 2376 N N . VAL A 1 304 ? -12.578 -14.945 -11.969 1 95.19 304 VAL A N 1
ATOM 2377 C CA . VAL A 1 304 ? -12.484 -15.672 -13.234 1 95.19 304 VAL A CA 1
ATOM 2378 C C . VAL A 1 304 ? -13.188 -14.875 -14.336 1 95.19 304 VAL A C 1
ATOM 2380 O O . VAL A 1 304 ? -12.625 -14.68 -15.422 1 95.19 304 VAL A O 1
ATOM 2383 N N . ARG A 1 305 ? -14.359 -14.445 -14.016 1 93.88 305 ARG A N 1
ATOM 2384 C CA . ARG A 1 305 ? -15.133 -13.68 -14.992 1 93.88 305 ARG A CA 1
ATOM 2385 C C . ARG A 1 305 ? -14.391 -12.406 -15.406 1 93.88 305 ARG A C 1
ATOM 2387 O O . ARG A 1 305 ? -14.297 -12.102 -16.594 1 93.88 305 ARG A O 1
ATOM 2394 N N . ALA A 1 306 ? -13.859 -11.742 -14.461 1 91.62 306 ALA A N 1
ATOM 2395 C CA . ALA A 1 306 ? -13.141 -10.492 -14.727 1 91.62 306 ALA A CA 1
ATOM 2396 C C . ALA A 1 306 ? -11.906 -10.742 -15.586 1 91.62 306 ALA A C 1
ATOM 2398 O O . ALA A 1 306 ? -11.641 -10 -16.531 1 91.62 306 ALA A O 1
ATOM 2399 N N . LEU A 1 307 ? -11.211 -11.766 -15.281 1 95.19 307 LEU A N 1
ATOM 2400 C CA . LEU A 1 307 ? -9.984 -12.062 -16.016 1 95.19 307 LEU A CA 1
ATOM 2401 C C . LEU A 1 307 ? -10.297 -12.477 -17.453 1 95.19 307 LEU A C 1
ATOM 2403 O O . LEU A 1 307 ? -9.617 -12.055 -18.391 1 95.19 307 LEU A O 1
ATOM 2407 N N . ARG A 1 308 ? -11.32 -13.32 -17.609 1 94.62 308 ARG A N 1
ATOM 2408 C CA . ARG A 1 308 ? -11.719 -13.719 -18.953 1 94.62 308 ARG A CA 1
ATOM 2409 C C . ARG A 1 308 ? -12.031 -12.5 -19.812 1 94.62 308 ARG A C 1
ATOM 2411 O O . ARG A 1 308 ? -11.617 -12.43 -20.969 1 94.62 308 ARG A O 1
ATOM 2418 N N . LYS A 1 309 ? -12.773 -11.633 -19.234 1 89.5 309 LYS A N 1
ATOM 2419 C CA . LYS A 1 309 ? -13.125 -10.406 -19.938 1 89.5 309 LYS A CA 1
ATOM 2420 C C . LYS A 1 309 ? -11.875 -9.617 -20.328 1 89.5 309 LYS A C 1
ATOM 2422 O O . LYS A 1 309 ? -11.766 -9.133 -21.453 1 89.5 309 LYS A O 1
ATOM 2427 N N . ARG A 1 310 ? -10.953 -9.539 -19.5 1 89.94 310 ARG A N 1
ATOM 2428 C CA . ARG A 1 310 ? -9.742 -8.766 -19.75 1 89.94 310 ARG A CA 1
ATOM 2429 C C . ARG A 1 310 ? -8.875 -9.438 -20.812 1 89.94 310 ARG A C 1
ATOM 2431 O O . ARG A 1 310 ? -8.289 -8.766 -21.656 1 89.94 310 ARG A O 1
ATOM 2438 N N . LEU A 1 311 ? -8.758 -10.703 -20.672 1 93.12 311 LEU A N 1
ATOM 2439 C CA . LEU A 1 311 ? -7.996 -11.445 -21.672 1 93.12 311 LEU A CA 1
ATOM 2440 C C . LEU A 1 311 ? -8.594 -11.25 -23.062 1 93.12 311 LEU A C 1
ATOM 2442 O O . LEU A 1 311 ? -7.867 -11.008 -24.031 1 93.12 311 LEU A O 1
ATOM 2446 N N . ALA A 1 312 ? -9.891 -11.352 -23.109 1 87.75 312 ALA A N 1
ATOM 2447 C CA . ALA A 1 312 ? -10.586 -11.133 -24.375 1 87.75 312 ALA A CA 1
ATOM 2448 C C . ALA A 1 312 ? -10.367 -9.711 -24.875 1 87.75 312 ALA A C 1
ATOM 2450 O O . ALA A 1 312 ? -10.102 -9.5 -26.062 1 87.75 312 ALA A O 1
ATOM 2451 N N . GLY A 1 313 ? -10.477 -8.773 -24 1 78.94 313 GLY A N 1
ATOM 2452 C CA . GLY A 1 313 ? -10.258 -7.383 -24.359 1 78.94 313 GLY A CA 1
ATOM 2453 C C . GLY A 1 313 ? -8.852 -7.109 -24.859 1 78.94 313 GLY A C 1
ATOM 2454 O O . GLY A 1 313 ? -8.648 -6.211 -25.688 1 78.94 313 GLY A O 1
ATOM 2455 N N . ALA A 1 314 ? -7.922 -7.871 -24.406 1 81.19 314 ALA A N 1
ATOM 2456 C CA . ALA A 1 314 ? -6.527 -7.715 -24.812 1 81.19 314 ALA A CA 1
ATOM 2457 C C . ALA A 1 314 ? -6.25 -8.461 -26.109 1 81.19 314 ALA A C 1
ATOM 2459 O O . ALA A 1 314 ? -5.125 -8.438 -26.625 1 81.19 314 ALA A O 1
ATOM 2460 N N . GLY A 1 315 ? -7.234 -9.148 -26.609 1 87.44 315 GLY A N 1
ATOM 2461 C CA . GLY A 1 315 ? -7.098 -9.883 -27.859 1 87.44 315 GLY A CA 1
ATOM 2462 C C . GLY A 1 315 ? -6.328 -11.188 -27.703 1 87.44 315 GLY A C 1
ATOM 2463 O O . GLY A 1 315 ? -5.73 -11.68 -28.656 1 87.44 315 GLY A O 1
ATOM 2464 N N . LEU A 1 316 ? -6.332 -11.711 -26.5 1 92.31 316 LEU A N 1
ATOM 2465 C CA . LEU A 1 316 ? -5.605 -12.953 -26.25 1 92.31 316 LEU A CA 1
ATOM 2466 C C . LEU A 1 316 ? -6.527 -14.156 -26.391 1 92.31 316 LEU A C 1
ATOM 2468 O O . LEU A 1 316 ? -7.594 -14.203 -25.781 1 92.31 316 LEU A O 1
ATOM 2472 N N . ASP A 1 317 ? -6.137 -15.055 -27.234 1 91.81 317 ASP A N 1
ATOM 2473 C CA . ASP A 1 317 ? -6.969 -16.219 -27.531 1 91.81 317 ASP A CA 1
ATOM 2474 C C . ASP A 1 317 ? -6.52 -17.438 -26.719 1 91.81 317 ASP A C 1
ATOM 2476 O O . ASP A 1 317 ? -6.406 -18.547 -27.266 1 91.81 317 ASP A O 1
ATOM 2480 N N . VAL A 1 318 ? -6.324 -17.375 -25.547 1 97.06 318 VAL A N 1
ATOM 2481 C CA . VAL A 1 318 ? -5.949 -18.469 -24.656 1 97.06 318 VAL A CA 1
ATOM 2482 C C . VAL A 1 318 ? -7.199 -19.219 -24.203 1 97.06 318 VAL A C 1
ATOM 2484 O O . VAL A 1 318 ? -8.234 -18.609 -23.922 1 97.06 318 VAL A O 1
ATOM 2487 N N . ARG A 1 319 ? -7.18 -20.562 -24.172 1 97 319 ARG A N 1
ATOM 2488 C CA . ARG A 1 319 ? -8.281 -21.359 -23.625 1 97 319 ARG A CA 1
ATOM 2489 C C . ARG A 1 319 ? -8.227 -21.406 -22.109 1 97 319 ARG A C 1
ATOM 2491 O O . ARG A 1 319 ? -7.32 -22.016 -21.531 1 97 319 ARG A O 1
ATOM 2498 N N . VAL A 1 320 ? -9.242 -20.828 -21.484 1 96.88 320 VAL A N 1
ATOM 2499 C CA . VAL A 1 320 ? -9.234 -20.688 -20.031 1 96.88 320 VAL A CA 1
ATOM 2500 C C . VAL A 1 320 ? -10.062 -21.797 -19.391 1 96.88 320 VAL A C 1
ATOM 2502 O O . VAL A 1 320 ? -11.227 -22 -19.766 1 96.88 320 VAL A O 1
ATOM 2505 N N . GLU A 1 321 ? -9.461 -22.531 -18.5 1 95.44 321 GLU A N 1
ATOM 2506 C CA . GLU A 1 321 ? -10.141 -23.5 -17.641 1 95.44 321 GLU A CA 1
ATOM 2507 C C . GLU A 1 321 ? -10.133 -23.047 -16.188 1 95.44 321 GLU A C 1
ATOM 2509 O O . GLU A 1 321 ? -9.078 -22.75 -15.617 1 95.44 321 GLU A O 1
ATOM 2514 N N . ALA A 1 322 ? -11.344 -23.016 -15.578 1 95.56 322 ALA A N 1
ATOM 2515 C CA . ALA A 1 322 ? -11.43 -22.609 -14.18 1 95.56 322 ALA A CA 1
ATOM 2516 C C . ALA A 1 322 ? -11.68 -23.797 -13.266 1 95.56 322 ALA A C 1
ATOM 2518 O O . ALA A 1 322 ? -12.742 -24.438 -13.336 1 95.56 322 ALA A O 1
ATOM 2519 N N . TRP A 1 323 ? -10.688 -24.125 -12.5 1 94.38 323 TRP A N 1
ATOM 2520 C CA . TRP A 1 323 ? -10.805 -25.203 -11.523 1 94.38 323 TRP A CA 1
ATOM 2521 C C . TRP A 1 323 ? -10.969 -24.656 -10.117 1 94.38 323 TRP A C 1
ATOM 2523 O O . TRP A 1 323 ? -10.125 -24.891 -9.242 1 94.38 323 TRP A O 1
ATOM 2533 N N . ILE A 1 324 ? -12.055 -23.922 -9.93 1 90.19 324 ILE A N 1
ATOM 2534 C CA . ILE A 1 324 ? -12.336 -23.266 -8.656 1 90.19 324 ILE A CA 1
ATOM 2535 C C . ILE A 1 324 ? -13.57 -23.891 -8.016 1 90.19 324 ILE A C 1
ATOM 2537 O O . ILE A 1 324 ? -14.656 -23.891 -8.602 1 90.19 324 ILE A O 1
ATOM 2541 N N . GLY A 1 325 ? -13.5 -24.281 -6.793 1 79.94 325 GLY A N 1
ATOM 2542 C CA . GLY A 1 325 ? -14.633 -24.812 -6.051 1 79.94 325 GLY A CA 1
ATOM 2543 C C . GLY A 1 325 ? -15.188 -26.078 -6.652 1 79.94 325 GLY A C 1
ATOM 2544 O O . GLY A 1 325 ? -16.281 -26.516 -6.289 1 79.94 325 GLY A O 1
ATOM 2545 N N . ARG A 1 326 ? -14.664 -26.625 -7.621 1 70.81 326 ARG A N 1
ATOM 2546 C CA . ARG A 1 326 ? -15.266 -27.766 -8.289 1 70.81 326 ARG A CA 1
ATOM 2547 C C . ARG A 1 326 ? -14.312 -28.969 -8.281 1 70.81 326 ARG A C 1
ATOM 2549 O O . ARG A 1 326 ? -13.094 -28.797 -8.305 1 70.81 326 ARG A O 1
ATOM 2556 N N . ARG A 1 327 ? -14.875 -30.141 -8.047 1 67.75 327 ARG A N 1
ATOM 2557 C CA . ARG A 1 327 ? -14.109 -31.375 -8.094 1 67.75 327 ARG A CA 1
ATOM 2558 C C . ARG A 1 327 ? -13.859 -31.812 -9.539 1 67.75 327 ARG A C 1
ATOM 2560 O O . ARG A 1 327 ? -12.891 -32.531 -9.82 1 67.75 327 ARG A O 1
ATOM 2567 N N . GLY A 1 328 ? -14.398 -31.062 -10.383 1 73.94 328 GLY A N 1
ATOM 2568 C CA . GLY A 1 328 ? -14.359 -31.594 -11.742 1 73.94 328 GLY A CA 1
ATOM 2569 C C . GLY A 1 328 ? -13.531 -30.734 -12.68 1 73.94 328 GLY A C 1
ATOM 2570 O O . GLY A 1 328 ? -13.172 -29.609 -12.352 1 73.94 328 GLY A O 1
ATOM 2571 N N . GLY A 1 329 ? -12.586 -31.422 -13.562 1 84.81 329 GLY A N 1
ATOM 2572 C CA . GLY A 1 329 ? -11.758 -30.797 -14.586 1 84.81 329 GLY A CA 1
ATOM 2573 C C . GLY A 1 329 ? -10.656 -31.719 -15.094 1 84.81 329 GLY A C 1
ATOM 2574 O O . GLY A 1 329 ? -10.203 -32.594 -14.375 1 84.81 329 GLY A O 1
ATOM 2575 N N . LYS A 1 330 ? -10.5 -31.578 -16.234 1 92.88 330 LYS A N 1
ATOM 2576 C CA . LYS A 1 330 ? -9.438 -32.344 -16.875 1 92.88 330 LYS A CA 1
ATOM 2577 C C . LYS A 1 330 ? -8.891 -31.609 -18.094 1 92.88 330 LYS A C 1
ATOM 2579 O O . LYS A 1 330 ? -9.641 -30.984 -18.844 1 92.88 330 LYS A O 1
ATOM 2584 N N . LEU A 1 331 ? -7.574 -31.594 -18.141 1 96.75 331 LEU A N 1
ATOM 2585 C CA . LEU A 1 331 ? -6.898 -31.031 -19.312 1 96.75 331 LEU A CA 1
ATOM 2586 C C . LEU A 1 331 ? -5.852 -32 -19.844 1 96.75 331 LEU A C 1
ATOM 2588 O O . LEU A 1 331 ? -4.898 -32.344 -19.141 1 96.75 331 LEU A O 1
ATOM 2592 N N . GLU A 1 332 ? -6.086 -32.469 -21.078 1 97.19 332 GLU A N 1
ATOM 2593 C CA . GLU A 1 332 ? -5.145 -33.375 -21.734 1 97.19 332 GLU A CA 1
ATOM 2594 C C . GLU A 1 332 ? -4.234 -32.625 -22.703 1 97.19 332 GLU A C 1
ATOM 2596 O O . GLU A 1 332 ? -4.715 -31.891 -23.578 1 97.19 332 GLU A O 1
ATOM 2601 N N . LEU A 1 333 ? -3.039 -32.75 -22.469 1 96.81 333 LEU A N 1
ATOM 2602 C CA . LEU A 1 333 ? -2.016 -32.156 -23.328 1 96.81 333 LEU A CA 1
ATOM 2603 C C . LEU A 1 333 ? -1.271 -33.25 -24.109 1 96.81 333 LEU A C 1
ATOM 2605 O O . LEU A 1 333 ? -1.398 -34.438 -23.812 1 96.81 333 LEU A O 1
ATOM 2609 N N . PRO A 1 334 ? -0.615 -32.875 -25.297 1 85.25 334 PRO A N 1
ATOM 2610 C CA . PRO A 1 334 ? 0.133 -33.906 -26.031 1 85.25 334 PRO A CA 1
ATOM 2611 C C . PRO A 1 334 ? 1.092 -34.688 -25.125 1 85.25 334 PRO A C 1
ATOM 2613 O O . PRO A 1 334 ? 1.585 -34.156 -24.141 1 85.25 334 PRO A O 1
ATOM 2616 N N . MET B 1 1 ? -2.123 36.062 21.141 1 96.62 1 MET B N 1
ATOM 2617 C CA . MET B 1 1 ? -2.281 35.469 19.812 1 96.62 1 MET B CA 1
ATOM 2618 C C . MET B 1 1 ? -3.643 34.781 19.688 1 96.62 1 MET B C 1
ATOM 2620 O O . MET B 1 1 ? -4.078 34.094 20.594 1 96.62 1 MET B O 1
ATOM 2624 N N . LEU B 1 2 ? -4.395 35.094 18.594 1 96.31 2 LEU B N 1
ATOM 2625 C CA . LEU B 1 2 ? -5.738 34.562 18.375 1 96.31 2 LEU B CA 1
ATOM 2626 C C . LEU B 1 2 ? -5.809 33.75 17.094 1 96.31 2 LEU B C 1
ATOM 2628 O O . LEU B 1 2 ? -5.418 34.219 16.031 1 96.31 2 LEU B O 1
ATOM 2632 N N . LEU B 1 3 ? -6.258 32.5 17.234 1 97.25 3 LEU B N 1
ATOM 2633 C CA . LEU B 1 3 ? -6.457 31.609 16.078 1 97.25 3 LEU B CA 1
ATOM 2634 C C . LEU B 1 3 ? -7.941 31.453 15.781 1 97.25 3 LEU B C 1
ATOM 2636 O O . LEU B 1 3 ? -8.758 31.328 16.703 1 97.25 3 LEU B O 1
ATOM 2640 N N . ARG B 1 4 ? -8.32 31.453 14.539 1 94.88 4 ARG B N 1
ATOM 2641 C CA . ARG B 1 4 ? -9.672 31.188 14.07 1 94.88 4 ARG B CA 1
ATOM 2642 C C . ARG B 1 4 ? -9.656 30.422 12.758 1 94.88 4 ARG B C 1
ATOM 2644 O O . ARG B 1 4 ? -8.68 30.484 12 1 94.88 4 ARG B O 1
ATOM 2651 N N . PRO B 1 5 ? -10.727 29.641 12.516 1 94.56 5 PRO B N 1
ATOM 2652 C CA . PRO B 1 5 ? -10.812 29.062 11.172 1 94.56 5 PRO B CA 1
ATOM 2653 C C . PRO B 1 5 ? -11.055 30.109 10.094 1 94.56 5 PRO B C 1
ATOM 2655 O O . PRO B 1 5 ? -11.867 31.031 10.281 1 94.56 5 PRO B O 1
ATOM 2658 N N . LEU B 1 6 ? -10.336 30.016 9.039 1 94.38 6 LEU B N 1
ATOM 2659 C CA . LEU B 1 6 ? -10.531 30.906 7.91 1 94.38 6 LEU B CA 1
ATOM 2660 C C . LEU B 1 6 ? -11.68 30.438 7.027 1 94.38 6 LEU B C 1
ATOM 2662 O O . LEU B 1 6 ? -12.328 31.234 6.352 1 94.38 6 LEU B O 1
ATOM 2666 N N . ASP B 1 7 ? -11.961 29.219 7.02 1 91.06 7 ASP B N 1
ATOM 2667 C CA . ASP B 1 7 ? -12.938 28.516 6.191 1 91.06 7 ASP B CA 1
ATOM 2668 C C . ASP B 1 7 ? -13.367 27.203 6.848 1 91.06 7 ASP B C 1
ATOM 2670 O O . ASP B 1 7 ? -12.891 26.859 7.926 1 91.06 7 ASP B O 1
ATOM 2674 N N . PRO B 1 8 ? -14.25 26.5 6.305 1 88.56 8 PRO B N 1
ATOM 2675 C CA . PRO B 1 8 ? -14.719 25.266 6.941 1 88.56 8 PRO B CA 1
ATOM 2676 C C . PRO B 1 8 ? -13.805 24.078 6.664 1 88.56 8 PRO B C 1
ATOM 2678 O O . PRO B 1 8 ? -14.125 22.938 7.051 1 88.56 8 PRO B O 1
ATOM 2681 N N . TRP B 1 9 ? -12.602 24.266 6.055 1 91 9 TRP B N 1
ATOM 2682 C CA . TRP B 1 9 ? -11.844 23.125 5.547 1 91 9 TRP B CA 1
ATOM 2683 C C . TRP B 1 9 ? -10.43 23.125 6.113 1 91 9 TRP B C 1
ATOM 2685 O O . TRP B 1 9 ? -10.156 22.438 7.105 1 91 9 TRP B O 1
ATOM 2695 N N . CYS B 1 10 ? -9.594 24 5.688 1 93.56 10 CYS B N 1
ATOM 2696 C CA . CYS B 1 10 ? -8.195 23.812 6.074 1 93.56 10 CYS B CA 1
ATOM 2697 C C . CYS B 1 10 ? -7.582 25.125 6.543 1 93.56 10 CYS B C 1
ATOM 2699 O O . CYS B 1 10 ? -6.586 25.125 7.266 1 93.56 10 CYS B O 1
ATOM 2701 N N . GLY B 1 11 ? -8.086 26.297 6.203 1 95.56 11 GLY B N 1
ATOM 2702 C CA . GLY B 1 11 ? -7.449 27.578 6.43 1 95.56 11 GLY B CA 1
ATOM 2703 C C . GLY B 1 11 ? -7.504 28.016 7.883 1 95.56 11 GLY B C 1
ATOM 2704 O O . GLY B 1 11 ? -8.484 27.75 8.578 1 95.56 11 GLY B O 1
ATOM 2705 N N . VAL B 1 12 ? -6.453 28.812 8.289 1 96.62 12 VAL B N 1
ATOM 2706 C CA . VAL B 1 12 ? -6.352 29.312 9.656 1 96.62 12 VAL B CA 1
ATOM 2707 C C . VAL B 1 12 ? -5.996 30.797 9.641 1 96.62 12 VAL B C 1
ATOM 2709 O O . VAL B 1 12 ? -5.141 31.219 8.859 1 96.62 12 VAL B O 1
ATOM 2712 N N . VAL B 1 13 ? -6.695 31.547 10.469 1 96.88 13 VAL B N 1
ATOM 2713 C CA . VAL B 1 13 ? -6.332 32.938 10.727 1 96.88 13 VAL B CA 1
ATOM 2714 C C . VAL B 1 13 ? -5.512 33.031 12.008 1 96.88 13 VAL B C 1
ATOM 2716 O O . VAL B 1 13 ? -5.918 32.5 13.047 1 96.88 13 VAL B O 1
ATOM 2719 N N . VAL B 1 14 ? -4.379 33.656 11.914 1 98.19 14 VAL B N 1
ATOM 2720 C CA . VAL B 1 14 ? -3.545 33.938 13.078 1 98.19 14 VAL B CA 1
ATOM 2721 C C . VAL B 1 14 ? -3.43 35.438 13.289 1 98.19 14 VAL B C 1
ATOM 2723 O O . VAL B 1 14 ? -2.791 36.156 12.5 1 98.19 14 VAL B O 1
ATOM 2726 N N . ASP B 1 15 ? -3.992 35.906 14.328 1 97.62 15 ASP B N 1
ATOM 2727 C CA . ASP B 1 15 ? -3.9 37.312 14.703 1 97.62 15 ASP B CA 1
ATOM 2728 C C . ASP B 1 15 ? -2.92 37.5 15.859 1 97.62 15 ASP B C 1
ATOM 2730 O O . ASP B 1 15 ? -2.969 36.781 16.859 1 97.62 15 ASP B O 1
ATOM 2734 N N . TYR B 1 16 ? -2.029 38.469 15.719 1 97.81 16 TYR B N 1
ATOM 2735 C CA . TYR B 1 16 ? -1.073 38.844 16.75 1 97.81 16 TYR B CA 1
ATOM 2736 C C . TYR B 1 16 ? -0.746 40.312 16.672 1 97.81 16 TYR B C 1
ATOM 2738 O O . TYR B 1 16 ? -0.114 40.781 15.719 1 97.81 16 TYR B O 1
ATOM 2746 N N . GLY B 1 17 ? -1.166 41.062 17.719 1 95.88 17 GLY B N 1
ATOM 2747 C CA . GLY B 1 17 ? -1.08 42.5 17.609 1 95.88 17 GLY B CA 1
ATOM 2748 C C . GLY B 1 17 ? -1.837 43.031 16.406 1 95.88 17 GLY B C 1
ATOM 2749 O O . GLY B 1 17 ? -3.018 42.75 16.219 1 95.88 17 GLY B O 1
ATOM 2750 N N . ASP B 1 18 ? -1.146 43.812 15.609 1 95.81 18 ASP B N 1
ATOM 2751 C CA . ASP B 1 18 ? -1.778 44.406 14.422 1 95.81 18 ASP B CA 1
ATOM 2752 C C . ASP B 1 18 ? -1.497 43.531 13.188 1 95.81 18 ASP B C 1
ATOM 2754 O O . ASP B 1 18 ? -1.745 43.969 12.062 1 95.81 18 ASP B O 1
ATOM 2758 N N . THR B 1 19 ? -0.99 42.344 13.414 1 97.75 19 THR B N 1
ATOM 2759 C CA . THR B 1 19 ? -0.625 41.469 12.305 1 97.75 19 THR B CA 1
ATOM 2760 C C . THR B 1 19 ? -1.661 40.344 12.133 1 97.75 19 THR B C 1
ATOM 2762 O O . THR B 1 19 ? -2.076 39.719 13.109 1 97.75 19 THR B O 1
ATOM 2765 N N . ARG B 1 20 ? -2.152 40.125 10.914 1 97.94 20 ARG B N 1
ATOM 2766 C CA . ARG B 1 20 ? -3.041 39 10.547 1 97.94 20 ARG B CA 1
ATOM 2767 C C . ARG B 1 20 ? -2.422 38.156 9.461 1 97.94 20 ARG B C 1
ATOM 2769 O O . ARG B 1 20 ? -2.105 38.625 8.375 1 97.94 20 ARG B O 1
ATOM 2776 N N . VAL B 1 21 ? -2.281 36.906 9.781 1 98.44 21 VAL B N 1
ATOM 2777 C CA . VAL B 1 21 ? -1.688 35.969 8.836 1 98.44 21 VAL B CA 1
ATOM 2778 C C . VAL B 1 21 ? -2.688 34.844 8.508 1 98.44 21 VAL B C 1
ATOM 2780 O O . VAL B 1 21 ? -3.332 34.312 9.406 1 98.44 21 VAL B O 1
ATOM 2783 N N . PHE B 1 22 ? -2.865 34.562 7.211 1 97.81 22 PHE B N 1
ATOM 2784 C CA . PHE B 1 22 ? -3.594 33.375 6.766 1 97.81 22 PHE B CA 1
ATOM 2785 C C . PHE B 1 22 ? -2.633 32.25 6.43 1 97.81 22 PHE B C 1
ATOM 2787 O O . PHE B 1 22 ? -1.619 32.469 5.762 1 97.81 22 PHE B O 1
ATOM 2794 N N . VAL B 1 23 ? -2.918 31.094 6.93 1 98.44 23 VAL B N 1
ATOM 2795 C CA . VAL B 1 23 ? -2.211 29.891 6.484 1 98.44 23 VAL B CA 1
ATOM 2796 C C . VAL B 1 23 ? -3.166 29 5.707 1 98.44 23 VAL B C 1
ATOM 2798 O O . VAL B 1 23 ? -4.121 28.453 6.273 1 98.44 23 VAL B O 1
ATOM 2801 N N . ASP B 1 24 ? -2.891 28.844 4.41 1 97 24 ASP B N 1
ATOM 2802 C CA . ASP B 1 24 ? -3.719 28.125 3.443 1 97 24 ASP B CA 1
ATOM 2803 C C . ASP B 1 24 ? -5.078 28.812 3.279 1 97 24 ASP B C 1
ATOM 2805 O O . ASP B 1 24 ? -5.684 29.25 4.258 1 97 24 ASP B O 1
ATOM 2809 N N . VAL B 1 25 ? -5.449 28.922 2.045 1 94.75 25 VAL B N 1
ATOM 2810 C CA . VAL B 1 25 ? -6.73 29.516 1.684 1 94.75 25 VAL B CA 1
ATOM 2811 C C . VAL B 1 25 ? -7.453 28.625 0.681 1 94.75 25 VAL B C 1
ATOM 2813 O O . VAL B 1 25 ? -7.047 28.531 -0.479 1 94.75 25 VAL B O 1
ATOM 2816 N N . THR B 1 26 ? -8.547 28.078 1.116 1 89.44 26 THR B N 1
ATOM 2817 C CA . THR B 1 26 ? -9.227 27.094 0.287 1 89.44 26 THR B CA 1
ATOM 2818 C C . THR B 1 26 ? -10.109 27.766 -0.753 1 89.44 26 THR B C 1
ATOM 2820 O O . THR B 1 26 ? -10.523 28.922 -0.564 1 89.44 26 THR B O 1
ATOM 2823 N N . ASP B 1 27 ? -10.266 27.062 -1.869 1 77.88 27 ASP B N 1
ATOM 2824 C CA . ASP B 1 27 ? -11.203 27.547 -2.875 1 77.88 27 ASP B CA 1
ATOM 2825 C C . ASP B 1 27 ? -12.633 27.125 -2.537 1 77.88 27 ASP B C 1
ATOM 2827 O O . ASP B 1 27 ? -13.578 27.531 -3.219 1 77.88 27 ASP B O 1
ATOM 2831 N N . ARG B 1 28 ? -12.703 26.266 -1.577 1 70.81 28 ARG B N 1
ATOM 2832 C CA . ARG B 1 28 ? -14.039 25.875 -1.153 1 70.81 28 ARG B CA 1
ATOM 2833 C C . ARG B 1 28 ? -14.727 26.984 -0.371 1 70.81 28 ARG B C 1
ATOM 2835 O O . ARG B 1 28 ? -14.117 27.594 0.512 1 70.81 28 ARG B O 1
ATOM 2842 N N . LYS B 1 29 ? -16.141 27.016 -0.767 1 68.88 29 LYS B N 1
ATOM 2843 C CA . LYS B 1 29 ? -16.953 28.062 -0.139 1 68.88 29 LYS B CA 1
ATOM 2844 C C . LYS B 1 29 ? -16.094 28.984 0.723 1 68.88 29 LYS B C 1
ATOM 2846 O O . LYS B 1 29 ? -15.844 28.688 1.895 1 68.88 29 LYS B O 1
ATOM 2851 N N . GLY B 1 30 ? -15.352 29.797 0.146 1 57.19 30 GLY B N 1
ATOM 2852 C CA . GLY B 1 30 ? -14.172 30.594 0.454 1 57.19 30 GLY B CA 1
ATOM 2853 C C . GLY B 1 30 ? -14.469 31.797 1.316 1 57.19 30 GLY B C 1
ATOM 2854 O O . GLY B 1 30 ? -15.625 32.062 1.675 1 57.19 30 GLY B O 1
ATOM 2855 N N . PRO B 1 31 ? -13.062 32.781 2.074 1 67.56 31 PRO B N 1
ATOM 2856 C CA . PRO B 1 31 ? -12.586 33.125 3.412 1 67.56 31 PRO B CA 1
ATOM 2857 C C . PRO B 1 31 ? -13.586 33.969 4.195 1 67.56 31 PRO B C 1
ATOM 2859 O O . PRO B 1 31 ? -14.234 34.844 3.627 1 67.56 31 PRO B O 1
ATOM 2862 N N . TYR B 1 32 ? -13.695 33.562 5.434 1 76.19 32 TYR B N 1
ATOM 2863 C CA . TYR B 1 32 ? -14.586 34.344 6.301 1 76.19 32 TYR B CA 1
ATOM 2864 C C . TYR B 1 32 ? -14.086 35.75 6.457 1 76.19 32 TYR B C 1
ATOM 2866 O O . TYR B 1 32 ? -14.859 36.656 6.777 1 76.19 32 TYR B O 1
ATOM 2874 N N . VAL B 1 33 ? -12.766 35.969 6.273 1 80.94 33 VAL B N 1
ATOM 2875 C CA . VAL B 1 33 ? -12.086 37.25 6.273 1 80.94 33 VAL B CA 1
ATOM 2876 C C . VAL B 1 33 ? -11.32 37.438 4.961 1 80.94 33 VAL B C 1
ATOM 2878 O O . VAL B 1 33 ? -10.742 36.469 4.441 1 80.94 33 VAL B O 1
ATOM 2881 N N . LYS B 1 34 ? -11.297 38.719 4.547 1 85.62 34 LYS B N 1
ATOM 2882 C CA . LYS B 1 34 ? -10.852 38.875 3.162 1 85.62 34 LYS B CA 1
ATOM 2883 C C . LYS B 1 34 ? -9.484 39.531 3.088 1 85.62 34 LYS B C 1
ATOM 2885 O O . LYS B 1 34 ? -8.867 39.562 2.021 1 85.62 34 LYS B O 1
ATOM 2890 N N . ARG B 1 35 ? -8.984 40.062 4.246 1 94.06 35 ARG B N 1
ATOM 2891 C CA . ARG B 1 35 ? -7.715 40.781 4.172 1 94.06 35 ARG B CA 1
ATOM 2892 C C . ARG B 1 35 ? -6.719 40.219 5.191 1 94.06 35 ARG B C 1
ATOM 2894 O O . ARG B 1 35 ? -7.086 39.938 6.336 1 94.06 35 ARG B O 1
ATOM 2901 N N . ALA B 1 36 ? -5.492 40.062 4.754 1 97 36 ALA B N 1
ATOM 2902 C CA . ALA B 1 36 ? -4.398 39.594 5.617 1 97 36 ALA B CA 1
ATOM 2903 C C . ALA B 1 36 ? -3.123 40.375 5.336 1 97 36 ALA B C 1
ATOM 2905 O O . ALA B 1 36 ? -2.947 40.938 4.238 1 97 36 ALA B O 1
ATOM 2906 N N . ASP B 1 37 ? -2.342 40.562 6.332 1 97.81 37 ASP B N 1
ATOM 2907 C CA . ASP B 1 37 ? -1.016 41.125 6.117 1 97.81 37 ASP B CA 1
ATOM 2908 C C . ASP B 1 37 ? -0.123 40.188 5.34 1 97.81 37 ASP B C 1
ATOM 2910 O O . ASP B 1 37 ? 0.71 40.594 4.539 1 97.81 37 ASP B O 1
ATOM 2914 N N . ALA B 1 38 ? -0.308 38.906 5.609 1 98.12 38 ALA B N 1
ATOM 2915 C CA . ALA B 1 38 ? 0.446 37.875 4.898 1 98.12 38 ALA B CA 1
ATOM 2916 C C . ALA B 1 38 ? -0.396 36.625 4.691 1 98.12 38 ALA B C 1
ATOM 2918 O O . ALA B 1 38 ? -1.217 36.281 5.543 1 98.12 38 ALA B O 1
ATOM 2919 N N . VAL B 1 39 ? -0.163 35.969 3.537 1 97.75 39 VAL B N 1
ATOM 2920 C CA . VAL B 1 39 ? -0.711 34.656 3.246 1 97.75 39 VAL B CA 1
ATOM 2921 C C . VAL B 1 39 ? 0.426 33.656 3.055 1 97.75 39 VAL B C 1
ATOM 2923 O O . VAL B 1 39 ? 1.372 33.938 2.309 1 97.75 39 VAL B O 1
ATOM 2926 N N . ILE B 1 40 ? 0.357 32.594 3.783 1 98.56 40 ILE B N 1
ATOM 2927 C CA . ILE B 1 40 ? 1.31 31.484 3.645 1 98.56 40 ILE B CA 1
ATOM 2928 C C . ILE B 1 40 ? 0.601 30.25 3.092 1 98.56 40 ILE B C 1
ATOM 2930 O O . ILE B 1 40 ? -0.412 29.812 3.641 1 98.56 40 ILE B O 1
ATOM 2934 N N . VAL B 1 41 ? 1.101 29.688 2.02 1 96.69 41 VAL B N 1
ATOM 2935 C CA . VAL B 1 41 ? 0.561 28.453 1.449 1 96.69 41 VAL B CA 1
ATOM 2936 C C . VAL B 1 41 ? 1.514 27.297 1.726 1 96.69 41 VAL B C 1
ATOM 2938 O O . VAL B 1 41 ? 2.682 27.344 1.333 1 96.69 41 VAL B O 1
ATOM 2941 N N . THR B 1 42 ? 0.99 26.297 2.301 1 97.31 42 THR B N 1
ATOM 2942 C CA . THR B 1 42 ? 1.825 25.203 2.799 1 97.31 42 THR B CA 1
ATOM 2943 C C . THR B 1 42 ? 2.262 24.297 1.657 1 97.31 42 THR B C 1
ATOM 2945 O O . THR B 1 42 ? 3.354 23.719 1.695 1 97.31 42 THR B O 1
ATOM 2948 N N . HIS B 1 43 ? 1.38 24.062 0.651 1 89.19 43 HIS B N 1
ATOM 2949 C CA . HIS B 1 43 ? 1.729 23.141 -0.425 1 89.19 43 HIS B CA 1
ATOM 2950 C C . HIS B 1 43 ? 0.833 23.344 -1.641 1 89.19 43 HIS B C 1
ATOM 2952 O O . HIS B 1 43 ? -0.187 24.047 -1.556 1 89.19 43 HIS B O 1
ATOM 2958 N N . PRO B 1 44 ? 1.155 22.719 -2.787 1 82.06 44 PRO B N 1
ATOM 2959 C CA . PRO B 1 44 ? 0.502 23.094 -4.047 1 82.06 44 PRO B CA 1
ATOM 2960 C C . PRO B 1 44 ? -0.743 22.25 -4.332 1 82.06 44 PRO B C 1
ATOM 2962 O O . PRO B 1 44 ? -0.972 21.844 -5.473 1 82.06 44 PRO B O 1
ATOM 2965 N N . HIS B 1 45 ? -1.498 21.969 -3.367 1 80.5 45 HIS B N 1
ATOM 2966 C CA . HIS B 1 45 ? -2.826 21.406 -3.619 1 80.5 45 HIS B CA 1
ATOM 2967 C C . HIS B 1 45 ? -3.883 22.516 -3.639 1 80.5 45 HIS B C 1
ATOM 2969 O O . HIS B 1 45 ? -3.859 23.422 -2.803 1 80.5 45 HIS B O 1
ATOM 2975 N N . ARG B 1 46 ? -4.789 22.375 -4.461 1 77.75 46 ARG B N 1
ATOM 2976 C CA . ARG B 1 46 ? -5.73 23.438 -4.77 1 77.75 46 ARG B CA 1
ATOM 2977 C C . ARG B 1 46 ? -6.562 23.812 -3.547 1 77.75 46 ARG B C 1
ATOM 2979 O O . ARG B 1 46 ? -6.879 24.984 -3.338 1 77.75 46 ARG B O 1
ATOM 2986 N N . ASP B 1 47 ? -6.953 22.906 -2.812 1 83.75 47 ASP B N 1
ATOM 2987 C CA . ASP B 1 47 ? -7.785 23.203 -1.65 1 83.75 47 ASP B CA 1
ATOM 2988 C C . ASP B 1 47 ? -6.988 23.953 -0.585 1 83.75 47 ASP B C 1
ATOM 2990 O O . ASP B 1 47 ? -7.555 24.453 0.39 1 83.75 47 ASP B O 1
ATOM 2994 N N . HIS B 1 48 ? -5.766 24.188 -0.81 1 90.69 48 HIS B N 1
ATOM 2995 C CA . HIS B 1 48 ? -4.957 24.953 0.136 1 90.69 48 HIS B CA 1
ATOM 2996 C C . HIS B 1 48 ? -4.578 26.312 -0.435 1 90.69 48 HIS B C 1
ATOM 2998 O O . HIS B 1 48 ? -4.168 27.219 0.306 1 90.69 48 HIS B O 1
ATOM 3004 N N . TYR B 1 49 ? -4.727 26.438 -1.765 1 88 49 TYR B N 1
ATOM 3005 C CA . TYR B 1 49 ? -4.289 27.719 -2.299 1 88 49 TYR B CA 1
ATOM 3006 C C . TYR B 1 49 ? -5.371 28.344 -3.174 1 88 49 TYR B C 1
ATOM 3008 O O . TYR B 1 49 ? -5.277 29.516 -3.545 1 88 49 TYR B O 1
ATOM 3016 N N . GLY B 1 50 ? -6.359 27.641 -3.541 1 86 50 GLY B N 1
ATOM 3017 C CA . GLY B 1 50 ? -7.316 28.047 -4.559 1 86 50 GLY B CA 1
ATOM 3018 C C . GLY B 1 50 ? -8.047 29.328 -4.227 1 86 50 GLY B C 1
ATOM 3019 O O . GLY B 1 50 ? -8.57 30 -5.117 1 86 50 GLY B O 1
ATOM 3020 N N . GLY B 1 51 ? -8.086 29.75 -2.973 1 90.81 51 GLY B N 1
ATOM 3021 C CA . GLY B 1 51 ? -8.781 30.953 -2.541 1 90.81 51 GLY B CA 1
ATOM 3022 C C . GLY B 1 51 ? -7.891 32.188 -2.518 1 90.81 51 GLY B C 1
ATOM 3023 O O . GLY B 1 51 ? -8.359 33.281 -2.275 1 90.81 51 GLY B O 1
ATOM 3024 N N . VAL B 1 52 ? -6.637 32.062 -2.822 1 93.25 52 VAL B N 1
ATOM 3025 C CA . VAL B 1 52 ? -5.672 33.156 -2.723 1 93.25 52 VAL B CA 1
ATOM 3026 C C . VAL B 1 52 ? -6.078 34.281 -3.658 1 93.25 52 VAL B C 1
ATOM 3028 O O . VAL B 1 52 ? -6.051 35.469 -3.273 1 93.25 52 VAL B O 1
ATOM 3031 N N . PRO B 1 53 ? -6.543 33.969 -4.906 1 89.94 53 PRO B N 1
ATOM 3032 C CA . PRO B 1 53 ? -6.898 35.062 -5.828 1 89.94 53 PRO B CA 1
ATOM 3033 C C . PRO B 1 53 ? -8.047 35.906 -5.305 1 89.94 53 PRO B C 1
ATOM 3035 O O . PRO B 1 53 ? -8.227 37.062 -5.754 1 89.94 53 PRO B O 1
ATOM 3038 N N . ARG B 1 54 ? -8.812 35.438 -4.383 1 90.88 54 ARG B N 1
ATOM 3039 C CA . ARG B 1 54 ? -9.953 36.188 -3.834 1 90.88 54 ARG B CA 1
ATOM 3040 C C . ARG B 1 54 ? -9.602 36.844 -2.506 1 90.88 54 ARG B C 1
ATOM 3042 O O . ARG B 1 54 ? -10.477 37.344 -1.805 1 90.88 54 ARG B O 1
ATOM 3049 N N . THR B 1 55 ? -8.375 36.812 -2.143 1 93.81 55 THR B N 1
ATOM 3050 C CA . THR B 1 55 ? -7.898 37.344 -0.871 1 93.81 55 THR B CA 1
ATOM 3051 C C . THR B 1 55 ? -6.988 38.531 -1.095 1 93.81 55 THR B C 1
ATOM 3053 O O . THR B 1 55 ? -6.145 38.531 -1.994 1 93.81 55 THR B O 1
ATOM 3056 N N . GLU B 1 56 ? -7.285 39.625 -0.32 1 95.5 56 GLU B N 1
ATOM 3057 C CA . GLU B 1 56 ? -6.352 40.75 -0.276 1 95.5 56 GLU B CA 1
ATOM 3058 C C . GLU B 1 56 ? -5.23 40.5 0.729 1 95.5 56 GLU B C 1
ATOM 3060 O O . GLU B 1 56 ? -5.484 40.031 1.844 1 95.5 56 GLU B O 1
ATOM 3065 N N . PHE B 1 57 ? -3.963 40.719 0.259 1 96.44 57 PHE B N 1
ATOM 3066 C CA . PHE B 1 57 ? -2.863 40.469 1.178 1 96.44 57 PHE B CA 1
ATOM 3067 C C . PHE B 1 57 ? -1.7 41.406 0.923 1 96.44 57 PHE B C 1
ATOM 3069 O O . PHE B 1 57 ? -1.594 42 -0.158 1 96.44 57 PHE B O 1
ATOM 3076 N N . GLY B 1 58 ? -0.879 41.656 1.964 1 96.56 58 GLY B N 1
ATOM 3077 C CA . GLY B 1 58 ? 0.348 42.438 1.821 1 96.56 58 GLY B CA 1
ATOM 3078 C C . GLY B 1 58 ? 1.478 41.625 1.192 1 96.56 58 GLY B C 1
ATOM 3079 O O . GLY B 1 58 ? 2.18 42.125 0.312 1 96.56 58 GLY B O 1
ATOM 3080 N N . GLU B 1 59 ? 1.644 40.406 1.646 1 97 59 GLU B N 1
ATOM 3081 C CA . GLU B 1 59 ? 2.68 39.531 1.119 1 97 59 GLU B CA 1
ATOM 3082 C C . GLU B 1 59 ? 2.158 38.094 0.954 1 97 59 GLU B C 1
ATOM 3084 O O . GLU B 1 59 ? 1.275 37.656 1.697 1 97 59 GLU B O 1
ATOM 3089 N N . LEU B 1 60 ? 2.719 37.406 -0.026 1 97.69 60 LEU B N 1
ATOM 3090 C CA . LEU B 1 60 ? 2.404 36 -0.307 1 97.69 60 LEU B CA 1
ATOM 3091 C C . LEU B 1 60 ? 3.654 35.125 -0.22 1 97.69 60 LEU B C 1
ATOM 3093 O O . LEU B 1 60 ? 4.656 35.406 -0.883 1 97.69 60 LEU B O 1
ATOM 3097 N N . ARG B 1 61 ? 3.609 34.188 0.648 1 98.19 61 ARG B N 1
ATOM 3098 C CA . ARG B 1 61 ? 4.68 33.219 0.792 1 98.19 61 ARG B CA 1
ATOM 3099 C C . ARG B 1 61 ? 4.238 31.844 0.277 1 98.19 61 ARG B C 1
ATOM 3101 O O . ARG B 1 61 ? 3.291 31.25 0.802 1 98.19 61 ARG B O 1
ATOM 3108 N N . ALA B 1 62 ? 4.883 31.344 -0.724 1 94.5 62 ALA B N 1
ATOM 3109 C CA . ALA B 1 62 ? 4.559 30.062 -1.348 1 94.5 62 ALA B CA 1
ATOM 3110 C C . ALA B 1 62 ? 5.766 29.484 -2.088 1 94.5 62 ALA B C 1
ATOM 3112 O O . ALA B 1 62 ? 6.688 30.234 -2.449 1 94.5 62 ALA B O 1
ATOM 3113 N N . ASP B 1 63 ? 5.734 28.188 -2.219 1 87.19 63 ASP B N 1
ATOM 3114 C CA . ASP B 1 63 ? 6.785 27.594 -3.041 1 87.19 63 ASP B CA 1
ATOM 3115 C C . ASP B 1 63 ? 6.586 27.938 -4.516 1 87.19 63 ASP B C 1
ATOM 3117 O O . ASP B 1 63 ? 5.531 28.438 -4.906 1 87.19 63 ASP B O 1
ATOM 3121 N N . GLU B 1 64 ? 7.641 27.609 -5.297 1 80.62 64 GLU B N 1
ATOM 3122 C CA . GLU B 1 64 ? 7.648 28.031 -6.699 1 80.62 64 GLU B CA 1
ATOM 3123 C C . GLU B 1 64 ? 6.547 27.328 -7.484 1 80.62 64 GLU B C 1
ATOM 3125 O O . GLU B 1 64 ? 5.992 27.891 -8.43 1 80.62 64 GLU B O 1
ATOM 3130 N N . VAL B 1 65 ? 6.195 26.125 -7.133 1 74.88 65 VAL B N 1
ATOM 3131 C CA . VAL B 1 65 ? 5.156 25.375 -7.836 1 74.88 65 VAL B CA 1
ATOM 3132 C C . VAL B 1 65 ? 3.797 26.031 -7.578 1 74.88 65 VAL B C 1
ATOM 3134 O O . VAL B 1 65 ? 3.037 26.281 -8.516 1 74.88 65 VAL B O 1
ATOM 3137 N N . THR B 1 66 ? 3.586 26.328 -6.332 1 81.06 66 THR B N 1
ATOM 3138 C CA . THR B 1 66 ? 2.34 27 -5.961 1 81.06 66 THR B CA 1
ATOM 3139 C C . THR B 1 66 ? 2.234 28.359 -6.633 1 81.06 66 THR B C 1
ATOM 3141 O O . THR B 1 66 ? 1.183 28.719 -7.168 1 81.06 66 THR B O 1
ATOM 3144 N N . ALA B 1 67 ? 3.328 29.109 -6.629 1 85.62 67 ALA B N 1
ATOM 3145 C CA . ALA B 1 67 ? 3.348 30.422 -7.246 1 85.62 67 ALA B CA 1
ATOM 3146 C C . ALA B 1 67 ? 3.012 30.344 -8.734 1 85.62 67 ALA B C 1
ATOM 3148 O O . ALA B 1 67 ? 2.254 31.156 -9.25 1 85.62 67 ALA B O 1
ATOM 3149 N N . ALA B 1 68 ? 3.557 29.344 -9.359 1 76.19 68 ALA B N 1
ATOM 3150 C CA . ALA B 1 68 ? 3.307 29.141 -10.781 1 76.19 68 ALA B CA 1
ATOM 3151 C C . ALA B 1 68 ? 1.848 28.781 -11.039 1 76.19 68 ALA B C 1
ATOM 3153 O O . ALA B 1 68 ? 1.23 29.297 -11.977 1 76.19 68 ALA B O 1
ATOM 3154 N N . LEU B 1 69 ? 1.312 27.938 -10.219 1 73.06 69 LEU B N 1
ATOM 3155 C CA . LEU B 1 69 ? -0.077 27.5 -10.367 1 73.06 69 LEU B CA 1
ATOM 3156 C C . LEU B 1 69 ? -1.027 28.688 -10.164 1 73.06 69 LEU B C 1
ATOM 3158 O O . LEU B 1 69 ? -2.09 28.734 -10.789 1 73.06 69 LEU B O 1
ATOM 3162 N N . LEU B 1 70 ? -0.601 29.641 -9.383 1 79.81 70 LEU B N 1
ATOM 3163 C CA . LEU B 1 70 ? -1.396 30.828 -9.086 1 79.81 70 LEU B CA 1
ATOM 3164 C C . LEU B 1 70 ? -1.171 31.906 -10.141 1 79.81 70 LEU B C 1
ATOM 3166 O O . LEU B 1 70 ? -1.943 32.875 -10.227 1 79.81 70 LEU B O 1
ATOM 3170 N N . GLY B 1 71 ? -0.146 31.672 -11.016 1 81.12 71 GLY B N 1
ATOM 3171 C CA . GLY B 1 71 ? 0.254 32.75 -11.906 1 81.12 71 GLY B CA 1
ATOM 3172 C C . GLY B 1 71 ? 0.774 33.969 -11.172 1 81.12 71 GLY B C 1
ATOM 3173 O O . GLY B 1 71 ? 0.536 35.094 -11.586 1 81.12 71 GLY B O 1
ATOM 3174 N N . MET B 1 72 ? 1.359 33.812 -10.016 1 92.81 72 MET B N 1
ATOM 3175 C CA . MET B 1 72 ? 1.812 34.906 -9.156 1 92.81 72 MET B CA 1
ATOM 3176 C C . MET B 1 72 ? 3.295 34.75 -8.836 1 92.81 72 MET B C 1
ATOM 3178 O O . MET B 1 72 ? 3.715 35 -7.699 1 92.81 72 MET B O 1
ATOM 3182 N N . GLU B 1 73 ? 4.055 34.312 -9.734 1 87.88 73 GLU B N 1
ATOM 3183 C CA . GLU B 1 73 ? 5.484 34.062 -9.57 1 87.88 73 GLU B CA 1
ATOM 3184 C C . GLU B 1 73 ? 6.219 35.344 -9.156 1 87.88 73 GLU B C 1
ATOM 3186 O O . GLU B 1 73 ? 7.184 35.281 -8.398 1 87.88 73 GLU B O 1
ATOM 3191 N N . ASP B 1 74 ? 5.77 36.5 -9.656 1 93 74 ASP B N 1
ATOM 3192 C CA . ASP B 1 74 ? 6.422 37.75 -9.359 1 93 74 ASP B CA 1
ATOM 3193 C C . ASP B 1 74 ? 5.977 38.312 -8.008 1 93 74 ASP B C 1
ATOM 3195 O O . ASP B 1 74 ? 6.68 39.125 -7.398 1 93 74 ASP B O 1
ATOM 3199 N N . GLU B 1 75 ? 4.902 37.875 -7.543 1 93.44 75 GLU B N 1
ATOM 3200 C CA . GLU B 1 75 ? 4.312 38.406 -6.312 1 93.44 75 GLU B CA 1
ATOM 3201 C C . GLU B 1 75 ? 4.684 37.531 -5.113 1 93.44 75 GLU B C 1
ATOM 3203 O O . GLU B 1 75 ? 4.84 38.031 -4 1 93.44 75 GLU B O 1
ATOM 3208 N N . ALA B 1 76 ? 4.859 36.312 -5.336 1 94.12 76 ALA B N 1
ATOM 3209 C CA . ALA B 1 76 ? 5.078 35.375 -4.25 1 94.12 76 ALA B CA 1
ATOM 3210 C C . ALA B 1 76 ? 6.555 35.312 -3.867 1 94.12 76 ALA B C 1
ATOM 3212 O O . ALA B 1 76 ? 7.43 35.312 -4.738 1 94.12 76 ALA B O 1
ATOM 3213 N N . GLU B 1 77 ? 6.816 35.281 -2.59 1 94.75 77 GLU B N 1
ATOM 3214 C CA . GLU B 1 77 ? 8.148 35 -2.066 1 94.75 77 GLU B CA 1
ATOM 3215 C C . GLU B 1 77 ? 8.281 33.562 -1.619 1 94.75 77 GLU B C 1
ATOM 3217 O O . GLU B 1 77 ? 7.324 32.969 -1.101 1 94.75 77 GLU B O 1
ATOM 3222 N N . PRO B 1 78 ? 9.383 32.938 -1.746 1 91.44 78 PRO B N 1
ATOM 3223 C CA . PRO B 1 78 ? 9.57 31.547 -1.403 1 91.44 78 PRO B CA 1
ATOM 3224 C C . PRO B 1 78 ? 9.422 31.266 0.093 1 91.44 78 PRO B C 1
ATOM 3226 O O . PRO B 1 78 ? 9.656 32.156 0.91 1 91.44 78 PRO B O 1
ATOM 3229 N N . LEU B 1 79 ? 8.984 30.016 0.326 1 92.19 79 LEU B N 1
ATOM 3230 C CA . LEU B 1 79 ? 8.992 29.547 1.705 1 92.19 79 LEU B CA 1
ATOM 3231 C C . LEU B 1 79 ? 10.406 29.219 2.162 1 92.19 79 LEU B C 1
ATOM 3233 O O . LEU B 1 79 ? 10.883 28.094 1.979 1 92.19 79 LEU B O 1
ATOM 3237 N N . ARG B 1 80 ? 11.102 30.156 2.734 1 87.56 80 ARG B N 1
ATOM 3238 C CA . ARG B 1 80 ? 12.438 29.953 3.287 1 87.56 80 ARG B CA 1
ATOM 3239 C C . ARG B 1 80 ? 12.367 29.219 4.621 1 87.56 80 ARG B C 1
ATOM 3241 O O . ARG B 1 80 ? 11.281 28.984 5.152 1 87.56 80 ARG B O 1
ATOM 3248 N N . SER B 1 81 ? 13.531 28.859 5.055 1 92.38 81 SER B N 1
ATOM 3249 C CA . SER B 1 81 ? 13.578 28.141 6.328 1 92.38 81 SER B CA 1
ATOM 3250 C C . SER B 1 81 ? 13.062 29.016 7.469 1 92.38 81 SER B C 1
ATOM 3252 O O . SER B 1 81 ? 12.484 28.5 8.43 1 92.38 81 SER B O 1
ATOM 3254 N N . SER B 1 82 ? 13.305 30.328 7.324 1 96.44 82 SER B N 1
ATOM 3255 C CA . SER B 1 82 ? 12.805 31.281 8.305 1 96.44 82 SER B CA 1
ATOM 3256 C C . SER B 1 82 ? 12.539 32.625 7.664 1 96.44 82 SER B C 1
ATOM 3258 O O . SER B 1 82 ? 13.25 33.062 6.746 1 96.44 82 SER B O 1
ATOM 3260 N N . PHE B 1 83 ? 11.492 33.344 8.133 1 97.38 83 PHE B N 1
ATOM 3261 C CA . PHE B 1 83 ? 11.141 34.688 7.695 1 97.38 83 PHE B CA 1
ATOM 3262 C C . PHE B 1 83 ? 10.172 35.344 8.672 1 97.38 83 PHE B C 1
ATOM 3264 O O . PHE B 1 83 ? 9.711 34.688 9.617 1 97.38 83 PHE B O 1
ATOM 3271 N N . GLU B 1 84 ? 9.961 36.562 8.445 1 97.5 84 GLU B N 1
ATOM 3272 C CA . GLU B 1 84 ? 9 37.312 9.266 1 97.5 84 GLU B CA 1
ATOM 3273 C C . GLU B 1 84 ? 7.723 37.594 8.492 1 97.5 84 GLU B C 1
ATOM 3275 O O . GLU B 1 84 ? 7.766 37.906 7.301 1 97.5 84 GLU B O 1
ATOM 3280 N N . ALA B 1 85 ? 6.652 37.469 9.117 1 97.19 85 ALA B N 1
ATOM 3281 C CA . ALA B 1 85 ? 5.352 37.938 8.656 1 97.19 85 ALA B CA 1
ATOM 3282 C C . ALA B 1 85 ? 4.742 38.938 9.656 1 97.19 85 ALA B C 1
ATOM 3284 O O . ALA B 1 85 ? 4.059 38.531 10.602 1 97.19 85 ALA B O 1
ATOM 3285 N N . GLY B 1 86 ? 4.926 40.188 9.422 1 96.31 86 GLY B N 1
ATOM 3286 C CA . GLY B 1 86 ? 4.59 41.188 10.43 1 96.31 86 GLY B CA 1
ATOM 3287 C C . GLY B 1 86 ? 5.344 41 11.734 1 96.31 86 GLY B C 1
ATOM 3288 O O . GLY B 1 86 ? 6.574 40.938 11.742 1 96.31 86 GLY B O 1
ATOM 3289 N N . LEU B 1 87 ? 4.617 40.844 12.773 1 97.31 87 LEU B N 1
ATOM 3290 C CA . LEU B 1 87 ? 5.199 40.719 14.109 1 97.31 87 LEU B CA 1
ATOM 3291 C C . LEU B 1 87 ? 5.523 39.25 14.422 1 97.31 87 LEU B C 1
ATOM 3293 O O . LEU B 1 87 ? 6.102 38.969 15.469 1 97.31 87 LEU B O 1
ATOM 3297 N N . LEU B 1 88 ? 5.246 38.375 13.531 1 98.12 88 LEU B N 1
ATOM 3298 C CA . LEU B 1 88 ? 5.418 36.938 13.789 1 98.12 88 LEU B CA 1
ATOM 3299 C C . LEU B 1 88 ? 6.699 36.438 13.141 1 98.12 88 LEU B C 1
ATOM 3301 O O . LEU B 1 88 ? 7 36.75 11.992 1 98.12 88 LEU B O 1
ATOM 3305 N N . ASP B 1 89 ? 7.438 35.625 13.891 1 98 89 ASP B N 1
ATOM 3306 C CA . ASP B 1 89 ? 8.523 34.844 13.32 1 98 89 ASP B CA 1
ATOM 3307 C C . ASP B 1 89 ? 8.008 33.531 12.781 1 98 89 ASP B C 1
ATOM 3309 O O . ASP B 1 89 ? 7.254 32.812 13.461 1 98 89 ASP B O 1
ATOM 3313 N N . VAL B 1 90 ? 8.414 33.219 11.57 1 98.38 90 VAL B N 1
ATOM 3314 C CA . VAL B 1 90 ? 7.902 32 10.945 1 98.38 90 VAL B CA 1
ATOM 3315 C C . VAL B 1 90 ? 9.062 31.062 10.594 1 98.38 90 VAL B C 1
ATOM 3317 O O . VAL B 1 90 ? 10.055 31.5 9.992 1 98.38 90 VAL B O 1
ATOM 3320 N N . ARG B 1 91 ? 8.984 29.859 10.984 1 98.19 91 ARG B N 1
ATOM 3321 C CA . ARG B 1 91 ? 9.883 28.781 10.547 1 98.19 91 ARG B CA 1
ATOM 3322 C C . ARG B 1 91 ? 9.117 27.734 9.75 1 98.19 91 ARG B C 1
ATOM 3324 O O . ARG B 1 91 ? 7.961 27.422 10.055 1 98.19 91 ARG B O 1
ATOM 3331 N N . THR B 1 92 ? 9.734 27.203 8.766 1 97.88 92 THR B N 1
ATOM 3332 C CA . THR B 1 92 ? 9.109 26.188 7.922 1 97.88 92 THR B CA 1
ATOM 3333 C C . THR B 1 92 ? 9.812 24.844 8.07 1 97.88 92 THR B C 1
ATOM 3335 O O . THR B 1 92 ? 11.031 24.797 8.289 1 97.88 92 THR B O 1
ATOM 3338 N N . TYR B 1 93 ? 9.102 23.781 8 1 97.88 93 TYR B N 1
ATOM 3339 C CA . TYR B 1 93 ? 9.602 22.406 8.062 1 97.88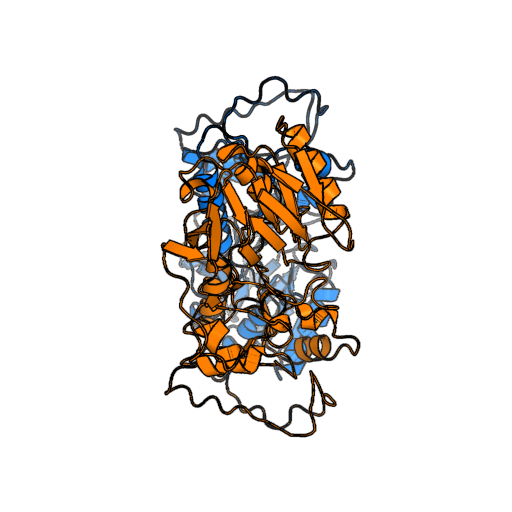 93 TYR B CA 1
ATOM 3340 C C . TYR B 1 93 ? 9.078 21.578 6.891 1 97.88 93 TYR B C 1
ATOM 3342 O O . TYR B 1 93 ? 7.867 21.516 6.664 1 97.88 93 TYR B O 1
ATOM 3350 N N . PRO B 1 94 ? 9.992 20.969 6.156 1 96 94 PRO B N 1
ATOM 3351 C CA . PRO B 1 94 ? 9.484 20.078 5.121 1 96 94 PRO B CA 1
ATOM 3352 C C . PRO B 1 94 ? 8.695 18.906 5.691 1 96 94 PRO B C 1
ATOM 3354 O O . PRO B 1 94 ? 9.039 18.375 6.75 1 96 94 PRO B O 1
ATOM 3357 N N . VAL B 1 95 ? 7.605 18.578 5 1 95.94 95 VAL B N 1
ATOM 3358 C CA . VAL B 1 95 ? 6.816 17.422 5.426 1 95.94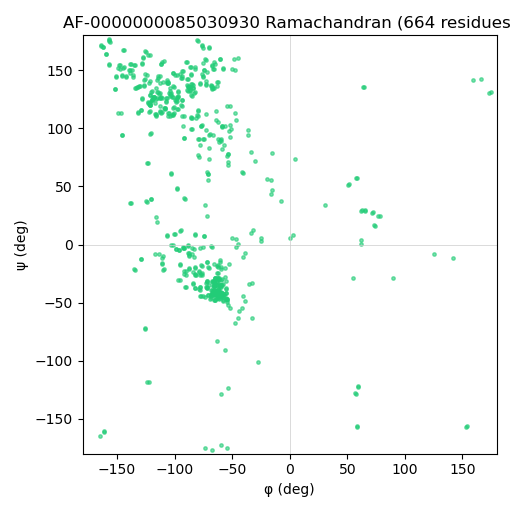 95 VAL B CA 1
ATOM 3359 C C . VAL B 1 95 ? 6.605 16.469 4.246 1 95.94 95 VAL B C 1
ATOM 3361 O O . VAL B 1 95 ? 6.832 16.844 3.094 1 95.94 95 VAL B O 1
ATOM 3364 N N . ASN B 1 96 ? 6.266 15.25 4.59 1 91.94 96 ASN B N 1
ATOM 3365 C CA . ASN B 1 96 ? 5.918 14.258 3.572 1 91.94 96 ASN B CA 1
ATOM 3366 C C . ASN B 1 96 ? 4.449 14.352 3.178 1 91.94 96 ASN B C 1
ATOM 3368 O O . ASN B 1 96 ? 3.57 14.391 4.043 1 91.94 96 ASN B O 1
ATOM 3372 N N . HIS B 1 97 ? 4.246 14.438 1.931 1 88.94 97 HIS B N 1
ATOM 3373 C CA . HIS B 1 97 ? 2.92 14.453 1.329 1 88.94 97 HIS B CA 1
ATOM 3374 C C . HIS B 1 97 ? 2.971 14.008 -0.129 1 88.94 97 HIS B C 1
ATOM 3376 O O . HIS B 1 97 ? 4.035 13.648 -0.635 1 88.94 97 HIS B O 1
ATOM 3382 N N . MET B 1 98 ? 1.765 13.891 -0.718 1 77.19 98 MET B N 1
ATOM 3383 C CA . MET B 1 98 ? 1.694 13.352 -2.074 1 77.19 98 MET B CA 1
ATOM 3384 C C . MET B 1 98 ? 2.172 14.375 -3.094 1 77.19 98 MET B C 1
ATOM 3386 O O . MET B 1 98 ? 2.035 14.172 -4.301 1 77.19 98 MET B O 1
ATOM 3390 N N . CYS B 1 99 ? 2.701 15.484 -2.656 1 73.19 99 CYS B N 1
ATOM 3391 C CA . CYS B 1 99 ? 3.297 16.5 -3.525 1 73.19 99 CYS B CA 1
ATOM 3392 C C . CYS B 1 99 ? 4.629 16.984 -2.963 1 73.19 99 CYS B C 1
ATOM 3394 O O . CYS B 1 99 ? 4.891 16.844 -1.769 1 73.19 99 CYS B O 1
ATOM 3396 N N . PRO B 1 100 ? 5.406 17.438 -3.902 1 71.62 100 PRO B N 1
ATOM 3397 C CA . PRO B 1 100 ? 6.668 18 -3.414 1 71.62 100 PRO B CA 1
ATOM 3398 C C . PRO B 1 100 ? 6.484 19.344 -2.725 1 71.62 100 PRO B C 1
ATOM 3400 O O . PRO B 1 100 ? 5.449 20 -2.898 1 71.62 100 PRO B O 1
ATOM 3403 N N . LYS B 1 101 ? 7.434 19.703 -1.913 1 80.56 101 LYS B N 1
ATOM 3404 C CA . LYS B 1 101 ? 7.578 21.031 -1.334 1 80.56 101 LYS B CA 1
ATOM 3405 C C . LYS B 1 101 ? 6.426 21.359 -0.383 1 80.56 101 LYS B C 1
ATOM 3407 O O . LYS B 1 101 ? 5.918 22.469 -0.363 1 80.56 101 LYS B O 1
ATOM 3412 N N . ALA B 1 102 ? 5.922 20.281 0.187 1 89.25 102 ALA B N 1
ATOM 3413 C CA . ALA B 1 102 ? 4.973 20.5 1.276 1 89.25 102 ALA B CA 1
ATOM 3414 C C . ALA B 1 102 ? 5.695 20.875 2.564 1 89.25 102 ALA B C 1
ATOM 3416 O O . ALA B 1 102 ? 6.754 20.328 2.881 1 89.25 102 ALA B O 1
ATOM 3417 N N . HIS B 1 103 ? 5.125 21.859 3.293 1 96.75 103 HIS B N 1
ATOM 3418 C CA . HIS B 1 103 ? 5.762 22.359 4.512 1 96.75 103 HIS B CA 1
ATOM 3419 C C . HIS B 1 103 ? 4.742 22.531 5.633 1 96.75 103 HIS B C 1
ATOM 3421 O O . HIS B 1 103 ? 3.58 22.859 5.375 1 96.75 103 HIS B O 1
ATOM 3427 N N . ALA B 1 104 ? 5.176 22.266 6.805 1 98.56 104 ALA B N 1
ATOM 3428 C CA . ALA B 1 104 ? 4.551 22.828 8 1 98.56 104 ALA B CA 1
ATOM 3429 C C . ALA B 1 104 ? 5.172 24.172 8.375 1 98.56 104 ALA B C 1
ATOM 3431 O O . ALA B 1 104 ? 6.309 24.453 8 1 98.56 104 ALA B O 1
ATOM 3432 N N . VAL B 1 105 ? 4.41 25.016 9.141 1 98.62 105 VAL B N 1
ATOM 3433 C CA . VAL B 1 105 ? 4.941 26.312 9.547 1 98.62 105 VAL B CA 1
ATOM 3434 C C . VAL B 1 105 ? 4.742 26.5 11.047 1 98.62 105 VAL B C 1
ATOM 3436 O O . VAL B 1 105 ? 3.711 26.109 11.594 1 98.62 105 VAL B O 1
ATOM 3439 N N . LEU B 1 106 ? 5.758 27 11.68 1 98.69 106 LEU B N 1
ATOM 3440 C CA . LEU B 1 106 ? 5.715 27.406 13.078 1 98.69 106 LEU B CA 1
ATOM 3441 C C . LEU B 1 106 ? 5.684 28.922 13.195 1 98.69 106 LEU B C 1
ATOM 3443 O O . LEU B 1 106 ? 6.637 29.594 12.797 1 98.69 106 LEU B O 1
ATOM 3447 N N . LEU B 1 107 ? 4.578 29.469 13.672 1 98.62 107 LEU B N 1
ATOM 3448 C CA . LEU B 1 107 ? 4.445 30.906 13.906 1 98.62 107 LEU B CA 1
ATOM 3449 C C . LEU B 1 107 ? 4.699 31.234 15.375 1 98.62 107 LEU B C 1
ATOM 3451 O O . LEU B 1 107 ? 4.082 30.656 16.266 1 98.62 107 LEU B O 1
ATOM 3455 N N . SER B 1 108 ? 5.637 32.188 15.562 1 98.12 108 SER B N 1
ATOM 3456 C CA . SER B 1 108 ? 6.062 32.5 16.922 1 98.12 108 SER B CA 1
ATOM 3457 C C . SER B 1 108 ? 5.84 33.969 17.25 1 98.12 108 SER B C 1
ATOM 3459 O O . SER B 1 108 ? 6.332 34.844 16.547 1 98.12 108 SER B O 1
ATOM 3461 N N . GLY B 1 109 ? 5.105 34.25 18.203 1 97.06 109 GLY B N 1
ATOM 3462 C CA . GLY B 1 109 ? 4.98 35.5 18.938 1 97.06 109 GLY B CA 1
ATOM 3463 C C . GLY B 1 109 ? 5.203 35.312 20.438 1 97.06 109 GLY B C 1
ATOM 3464 O O . GLY B 1 109 ? 6.27 34.875 20.859 1 97.06 109 GLY B O 1
ATOM 3465 N N . ASP B 1 110 ? 4.164 35.625 21.219 1 97.06 110 ASP B N 1
ATOM 3466 C CA . ASP B 1 110 ? 4.223 35.312 22.641 1 97.06 110 ASP B CA 1
ATOM 3467 C C . ASP B 1 110 ? 3.957 33.812 22.859 1 97.06 110 ASP B C 1
ATOM 3469 O O . ASP B 1 110 ? 4.375 33.25 23.875 1 97.06 110 ASP B O 1
ATOM 3473 N N . ALA B 1 111 ? 3.246 33.312 21.891 1 97.88 111 ALA B N 1
ATOM 3474 C CA . ALA B 1 111 ? 2.99 31.859 21.844 1 97.88 111 ALA B CA 1
ATOM 3475 C C . ALA B 1 111 ? 3.477 31.266 20.516 1 97.88 111 ALA B C 1
ATOM 3477 O O . ALA B 1 111 ? 3.832 32 19.594 1 97.88 111 ALA B O 1
ATOM 3478 N N . ARG B 1 112 ? 3.613 29.969 20.516 1 98.25 112 ARG B N 1
ATOM 3479 C CA . ARG B 1 112 ? 4.066 29.266 19.312 1 98.25 112 ARG B CA 1
ATOM 3480 C C . ARG B 1 112 ? 3.002 28.297 18.812 1 98.25 112 ARG B C 1
ATOM 3482 O O . ARG B 1 112 ? 2.512 27.453 19.562 1 98.25 112 ARG B O 1
ATOM 3489 N N . VAL B 1 113 ? 2.656 28.453 17.5 1 98.69 113 VAL B N 1
ATOM 3490 C CA . VAL B 1 113 ? 1.632 27.609 16.891 1 98.69 113 VAL B CA 1
ATOM 3491 C C . VAL B 1 113 ? 2.217 26.891 15.68 1 98.69 113 VAL B C 1
ATOM 3493 O O . VAL B 1 113 ? 2.734 27.531 14.758 1 98.69 113 VAL B O 1
ATOM 3496 N N . LEU B 1 114 ? 2.145 25.547 15.727 1 98.81 114 LEU B N 1
ATOM 3497 C CA . LEU B 1 114 ? 2.545 24.734 14.586 1 98.81 114 LEU B CA 1
ATOM 3498 C C . LEU B 1 114 ? 1.342 24.391 13.711 1 98.81 114 LEU B C 1
ATOM 3500 O O . LEU B 1 114 ? 0.376 23.797 14.188 1 98.81 114 LEU B O 1
ATOM 3504 N N . ILE B 1 115 ? 1.348 24.781 12.461 1 98.81 115 ILE B N 1
ATOM 3505 C CA . ILE B 1 115 ? 0.338 24.422 11.477 1 98.81 115 ILE B CA 1
ATOM 3506 C C . ILE B 1 115 ? 0.938 23.453 10.461 1 98.81 115 ILE B C 1
ATOM 3508 O O . ILE B 1 115 ? 1.818 23.828 9.68 1 98.81 115 ILE B O 1
ATOM 3512 N N . THR B 1 116 ? 0.416 22.25 10.391 1 98.69 116 THR B N 1
ATOM 3513 C CA . THR B 1 116 ? 1.119 21.172 9.711 1 98.69 116 THR B CA 1
ATOM 3514 C C . THR B 1 116 ? 0.787 21.156 8.219 1 98.69 116 THR B C 1
ATOM 3516 O O . THR B 1 116 ? 1.518 20.578 7.418 1 98.69 116 THR B O 1
ATOM 3519 N N . GLY B 1 117 ? -0.331 21.781 7.82 1 97.56 117 GLY B N 1
ATOM 3520 C CA . GLY B 1 117 ? -0.841 21.406 6.512 1 97.56 117 GLY B CA 1
ATOM 3521 C C . GLY B 1 117 ? -1.147 19.922 6.395 1 97.56 117 GLY B C 1
ATOM 3522 O O . GLY B 1 117 ? -1.512 19.281 7.379 1 97.56 117 GLY B O 1
ATOM 3523 N N . ASP B 1 118 ? -1.121 19.484 5.117 1 94.44 118 ASP B N 1
ATOM 3524 C CA . ASP B 1 118 ? -1.249 18.047 4.895 1 94.44 118 ASP B CA 1
ATOM 3525 C C . ASP B 1 118 ? 0.102 17.344 5.031 1 94.44 118 ASP B C 1
ATOM 3527 O O . ASP B 1 118 ? 1.115 17.844 4.535 1 94.44 118 ASP B O 1
ATOM 3531 N N . TRP B 1 119 ? 0.069 16.188 5.777 1 96.19 119 TRP B N 1
ATOM 3532 C CA . TRP B 1 119 ? 1.352 15.531 6.02 1 96.19 119 TRP B CA 1
ATOM 3533 C C . TRP B 1 119 ? 1.155 14.062 6.387 1 96.19 119 TRP B C 1
ATOM 3535 O O . TRP B 1 119 ? 0.035 13.633 6.664 1 96.19 119 TRP B O 1
ATOM 3545 N N . CYS B 1 120 ? 2.18 13.336 6.305 1 95.19 120 CYS B N 1
ATOM 3546 C CA . CYS B 1 120 ? 2.303 12.023 6.918 1 95.19 120 CYS B CA 1
ATOM 3547 C C . CYS B 1 120 ? 3.727 11.781 7.406 1 95.19 120 CYS B C 1
ATOM 3549 O O . CYS B 1 120 ? 4.637 12.547 7.09 1 95.19 120 CYS B O 1
ATOM 3551 N N . ALA B 1 121 ? 3.92 10.781 8.188 1 94.69 121 ALA B N 1
ATOM 3552 C CA . ALA B 1 121 ? 5.203 10.602 8.859 1 94.69 121 ALA B CA 1
ATOM 3553 C C . ALA B 1 121 ? 6.207 9.891 7.953 1 94.69 121 ALA B C 1
ATOM 3555 O O . ALA B 1 121 ? 7.406 10.172 8.016 1 94.69 121 ALA B O 1
ATOM 3556 N N . LEU B 1 122 ? 5.684 9 7.133 1 90.94 122 LEU B N 1
ATOM 3557 C CA . LEU B 1 122 ? 6.582 8.211 6.297 1 90.94 122 LEU B CA 1
ATOM 3558 C C . LEU B 1 122 ? 6.883 8.938 4.988 1 90.94 122 LEU B C 1
ATOM 3560 O O . LEU B 1 122 ? 5.984 9.508 4.367 1 90.94 122 LEU B O 1
ATOM 3564 N N . GLY B 1 123 ? 8.125 8.93 4.617 1 88.25 123 GLY B N 1
ATOM 3565 C CA . GLY B 1 123 ? 8.547 9.555 3.375 1 88.25 123 GLY B CA 1
ATOM 3566 C C . GLY B 1 123 ? 9.992 10.016 3.4 1 88.25 123 GLY B C 1
ATOM 3567 O O . GLY B 1 123 ? 10.805 9.484 4.156 1 88.25 123 GLY B O 1
ATOM 3568 N N . GLU B 1 124 ? 10.297 10.953 2.576 1 84.06 124 GLU B N 1
ATOM 3569 C CA . GLU B 1 124 ? 11.656 11.445 2.381 1 84.06 124 GLU B CA 1
ATOM 3570 C C . GLU B 1 124 ? 12.125 12.258 3.584 1 84.06 124 GLU B C 1
ATOM 3572 O O . GLU B 1 124 ? 13.312 12.25 3.92 1 84.06 124 GLU B O 1
ATOM 3577 N N . HIS B 1 125 ? 11.281 12.906 4.246 1 92.94 125 HIS B N 1
ATOM 3578 C CA . HIS B 1 125 ? 11.633 13.781 5.359 1 92.94 125 HIS B CA 1
ATOM 3579 C C . HIS B 1 125 ? 11.367 13.102 6.699 1 92.94 125 HIS B C 1
ATOM 3581 O O . HIS B 1 125 ? 10.43 12.312 6.828 1 92.94 125 HIS B O 1
ATOM 3587 N N . PRO B 1 126 ? 12.227 13.445 7.707 1 93.75 126 PRO B N 1
ATOM 3588 C CA . PRO B 1 126 ? 11.867 13 9.055 1 93.75 126 PRO B CA 1
ATOM 3589 C C . PRO B 1 126 ? 10.508 13.508 9.508 1 93.75 126 PRO B C 1
ATOM 3591 O O . PRO B 1 126 ? 10.023 14.523 9 1 93.75 126 PRO B O 1
ATOM 3594 N N . PRO B 1 127 ? 9.867 12.734 10.383 1 94.38 127 PRO B N 1
ATOM 3595 C CA . PRO B 1 127 ? 8.586 13.227 10.891 1 94.38 127 PRO B CA 1
ATOM 3596 C C . PRO B 1 127 ? 8.711 14.555 11.633 1 94.38 127 PRO B C 1
ATOM 3598 O O . PRO B 1 127 ? 9.789 14.898 12.117 1 94.38 127 PRO B O 1
ATOM 3601 N N . LEU B 1 128 ? 7.664 15.258 11.773 1 96.31 128 LEU B N 1
ATOM 3602 C CA . LEU B 1 128 ? 7.621 16.609 12.312 1 96.31 128 LEU B CA 1
ATOM 3603 C C . LEU B 1 128 ? 8.148 16.641 13.742 1 96.31 128 LEU B C 1
ATOM 3605 O O . LEU B 1 128 ? 8.805 17.594 14.148 1 96.31 128 LEU B O 1
ATOM 3609 N N . TRP B 1 129 ? 7.879 15.57 14.5 1 95.38 129 TRP B N 1
ATOM 3610 C CA . TRP B 1 129 ? 8.273 15.578 15.906 1 95.38 129 TRP B CA 1
ATOM 3611 C C . TRP B 1 129 ? 9.789 15.453 16.047 1 95.38 129 TRP B C 1
ATOM 3613 O O . TRP B 1 129 ? 10.336 15.688 17.125 1 95.38 129 TRP B O 1
ATOM 3623 N N . GLU B 1 130 ? 10.461 15.086 15.047 1 94.31 130 GLU B N 1
ATOM 3624 C CA . GLU B 1 130 ? 11.922 15.039 15.055 1 94.31 130 GLU B CA 1
ATOM 3625 C C . GLU B 1 130 ? 12.516 16.359 14.547 1 94.31 130 GLU B C 1
ATOM 3627 O O . GLU B 1 130 ? 13.672 16.672 14.844 1 94.31 130 GLU B O 1
ATOM 3632 N N . LEU B 1 131 ? 11.75 17.094 13.781 1 96.44 131 LEU B N 1
ATOM 3633 C CA . LEU B 1 131 ? 12.242 18.312 13.156 1 96.44 131 LEU B CA 1
ATOM 3634 C C . LEU B 1 131 ? 12 19.516 14.055 1 96.44 131 LEU B C 1
ATOM 3636 O O . LEU B 1 131 ? 12.82 20.438 14.086 1 96.44 131 LEU B O 1
ATOM 3640 N N . VAL B 1 132 ? 10.859 19.516 14.766 1 97.31 132 VAL B N 1
ATOM 3641 C CA . VAL B 1 132 ? 10.469 20.656 15.586 1 97.31 132 VAL B CA 1
ATOM 3642 C C . VAL B 1 132 ? 11.117 20.547 16.969 1 97.31 132 VAL B C 1
ATOM 3644 O O . VAL B 1 132 ? 10.781 19.672 17.75 1 97.31 132 VAL B O 1
ATOM 3647 N N . ASP B 1 133 ? 12.031 21.375 17.219 1 92.88 133 ASP B N 1
ATOM 3648 C CA . ASP B 1 133 ? 12.758 21.359 18.484 1 92.88 133 ASP B CA 1
ATOM 3649 C C . ASP B 1 133 ? 12.203 22.406 19.453 1 92.88 133 ASP B C 1
ATOM 3651 O O . ASP B 1 133 ? 12.586 22.438 20.625 1 92.88 133 ASP B O 1
ATOM 3655 N N . ASP B 1 134 ? 11.297 23.188 19.109 1 91.12 134 ASP B N 1
ATOM 3656 C CA . ASP B 1 134 ? 10.695 24.234 19.938 1 91.12 134 ASP B CA 1
ATOM 3657 C C . ASP B 1 134 ? 9.547 23.672 20.766 1 91.12 134 ASP B C 1
ATOM 3659 O O . ASP B 1 134 ? 8.914 22.688 20.375 1 91.12 134 ASP B O 1
ATOM 3663 N N . GLU B 1 135 ? 9.406 24.375 21.859 1 95.44 135 GLU B N 1
ATOM 3664 C CA . GLU B 1 135 ? 8.133 24.156 22.531 1 95.44 135 GLU B CA 1
ATOM 3665 C C . GLU B 1 135 ? 6.969 24.719 21.719 1 95.44 135 GLU B C 1
ATOM 3667 O O . GLU B 1 135 ? 7.074 25.797 21.141 1 95.44 135 GLU B O 1
ATOM 3672 N N . VAL B 1 136 ? 5.91 23.969 21.641 1 97.69 136 VAL B N 1
ATOM 3673 C CA . VAL B 1 136 ? 4.742 24.359 20.844 1 97.69 136 VAL B CA 1
ATOM 3674 C C . VAL B 1 136 ? 3.521 24.469 21.766 1 97.69 136 VAL B C 1
ATOM 3676 O O . VAL B 1 136 ? 3.186 23.516 22.469 1 97.69 136 VAL B O 1
ATOM 3679 N N . ASP B 1 137 ? 2.887 25.594 21.75 1 98.5 137 ASP B N 1
ATOM 3680 C CA . ASP B 1 137 ? 1.702 25.812 22.578 1 98.5 137 ASP B CA 1
ATOM 3681 C C . ASP B 1 137 ? 0.473 25.156 21.953 1 98.5 137 ASP B C 1
ATOM 3683 O O . ASP B 1 137 ? -0.37 24.594 22.656 1 98.5 137 ASP B O 1
ATOM 3687 N N . ALA B 1 138 ? 0.361 25.219 20.656 1 98.62 138 ALA B N 1
ATOM 3688 C CA . ALA B 1 138 ? -0.767 24.641 19.922 1 98.62 138 ALA B CA 1
ATOM 3689 C C . ALA B 1 138 ? -0.313 24.031 18.594 1 98.62 138 ALA B C 1
ATOM 3691 O O . ALA B 1 138 ? 0.598 24.562 17.953 1 98.62 138 ALA B O 1
ATOM 3692 N N . ILE B 1 139 ? -0.965 22.969 18.266 1 98.81 139 ILE B N 1
ATOM 3693 C CA . ILE B 1 139 ? -0.81 22.375 16.938 1 98.81 139 ILE B CA 1
ATOM 3694 C C . ILE B 1 139 ? -2.137 22.438 16.188 1 98.81 139 ILE B C 1
ATOM 3696 O O . ILE B 1 139 ? -3.184 22.078 16.734 1 98.81 139 ILE B O 1
ATOM 3700 N N . VAL B 1 140 ? -2.1 23.016 15.016 1 98.62 140 VAL B N 1
ATOM 3701 C CA . VAL B 1 140 ? -3.193 22.891 14.055 1 98.62 140 VAL B CA 1
ATOM 3702 C C . VAL B 1 140 ? -2.826 21.844 12.992 1 98.62 140 VAL B C 1
ATOM 3704 O O . VAL B 1 140 ? -1.858 22.031 12.25 1 98.62 140 VAL B O 1
ATOM 3707 N N . THR B 1 141 ? -3.607 20.766 12.914 1 98.62 141 THR B N 1
ATOM 3708 C CA . THR B 1 141 ? -3.223 19.703 12 1 98.62 141 THR B CA 1
ATOM 3709 C C . THR B 1 141 ? -4.441 19.156 11.266 1 98.62 141 THR B C 1
ATOM 3711 O O . THR B 1 141 ? -5.574 19.312 11.727 1 98.62 141 THR B O 1
ATOM 3714 N N . GLU B 1 142 ? -4.145 18.625 10.148 1 97.5 142 GLU B N 1
ATOM 3715 C CA . GLU B 1 142 ? -5.18 17.875 9.43 1 97.5 142 GLU B CA 1
ATOM 3716 C C . GLU B 1 142 ? -5.598 16.625 10.203 1 97.5 142 GLU B C 1
ATOM 3718 O O . GLU B 1 142 ? -4.852 16.141 11.055 1 97.5 142 GLU B O 1
ATOM 3723 N N . CYS B 1 143 ? -6.82 16.219 9.891 1 96.81 143 CYS B N 1
ATOM 3724 C CA . CYS B 1 143 ? -7.277 14.961 10.469 1 96.81 143 CYS B CA 1
ATOM 3725 C C . CYS B 1 143 ? -8.031 14.133 9.438 1 96.81 143 CYS B C 1
ATOM 3727 O O . CYS B 1 143 ? -9.008 13.453 9.773 1 96.81 143 CYS B O 1
ATOM 3729 N N . THR B 1 144 ? -7.57 14.219 8.195 1 94.25 144 THR B N 1
ATOM 3730 C CA . THR B 1 144 ? -8.156 13.516 7.059 1 94.25 144 THR B CA 1
ATOM 3731 C C . THR B 1 144 ? -8.234 12.016 7.32 1 94.25 144 THR B C 1
ATOM 3733 O O . THR B 1 144 ? -9.234 11.375 7.004 1 94.25 144 THR B O 1
ATOM 3736 N N . ARG B 1 145 ? -7.195 11.484 7.887 1 95.38 145 ARG B N 1
ATOM 3737 C CA . ARG B 1 145 ? -7.125 10.047 8.125 1 95.38 145 ARG B CA 1
ATOM 3738 C C . ARG B 1 145 ? -6.965 9.742 9.609 1 95.38 145 ARG B C 1
ATOM 3740 O O . ARG B 1 145 ? -6.242 8.812 9.977 1 95.38 145 ARG B O 1
ATOM 3747 N N . ALA B 1 146 ? -7.637 10.492 10.352 1 95.81 146 ALA B N 1
ATOM 3748 C CA . ALA B 1 146 ? -7.496 10.391 11.805 1 95.81 146 ALA B CA 1
ATOM 3749 C C . ALA B 1 146 ? -8.102 9.086 12.328 1 95.81 146 ALA B C 1
ATOM 3751 O O . ALA B 1 146 ? -7.812 8.672 13.453 1 95.81 146 ALA B O 1
ATOM 3752 N N . ALA B 1 147 ? -8.984 8.477 11.531 1 93.06 147 ALA B N 1
ATOM 3753 C CA . ALA B 1 147 ? -9.578 7.215 11.961 1 93.06 147 ALA B CA 1
ATOM 3754 C C . ALA B 1 147 ? -8.836 6.027 11.367 1 93.06 147 ALA B C 1
ATOM 3756 O O . ALA B 1 147 ? -9.109 4.875 11.703 1 93.06 147 ALA B O 1
ATOM 3757 N N . SER B 1 148 ? -7.914 6.289 10.555 1 91.88 148 SER B N 1
ATOM 3758 C CA . SER B 1 148 ? -7.305 5.215 9.773 1 91.88 148 SER B CA 1
ATOM 3759 C C . SER B 1 148 ? -6.133 4.586 10.523 1 91.88 148 SER B C 1
ATOM 3761 O O . SER B 1 148 ? -5.328 5.297 11.133 1 91.88 148 SER B O 1
ATOM 3763 N N . VAL B 1 149 ? -6.027 3.275 10.375 1 89.25 149 VAL B N 1
ATOM 3764 C CA . VAL B 1 149 ? -4.898 2.535 10.922 1 89.25 149 VAL B CA 1
ATOM 3765 C C . VAL B 1 149 ? -3.967 2.102 9.797 1 89.25 149 VAL B C 1
ATOM 3767 O O . VAL B 1 149 ? -3.016 1.351 10.016 1 89.25 149 VAL B O 1
ATOM 3770 N N . HIS B 1 150 ? -4.219 2.574 8.586 1 87.88 150 HIS B N 1
ATOM 3771 C CA . HIS B 1 150 ? -3.381 2.289 7.426 1 87.88 150 HIS B CA 1
ATOM 3772 C C . HIS B 1 150 ? -2.457 3.461 7.113 1 87.88 150 HIS B C 1
ATOM 3774 O O . HIS B 1 150 ? -2.916 4.516 6.668 1 87.88 150 HIS B O 1
ATOM 3780 N N . PRO B 1 151 ? -1.187 3.234 7.285 1 89.62 151 PRO B N 1
ATOM 3781 C CA . PRO B 1 151 ? -0.266 4.344 7.031 1 89.62 151 PRO B CA 1
ATOM 3782 C C . PRO B 1 151 ? -0.063 4.617 5.543 1 89.62 151 PRO B C 1
ATOM 3784 O O . PRO B 1 151 ? -0.088 3.684 4.73 1 89.62 151 PRO B O 1
ATOM 3787 N N . ASP B 1 152 ? 0.079 5.832 5.285 1 88.31 152 ASP B N 1
ATOM 3788 C CA . ASP B 1 152 ? 0.483 6.211 3.934 1 88.31 152 ASP B CA 1
ATOM 3789 C C . ASP B 1 152 ? 2 6.363 3.838 1 88.31 152 ASP B C 1
ATOM 3791 O O . ASP B 1 152 ? 2.66 6.699 4.824 1 88.31 152 ASP B O 1
ATOM 3795 N N . ASP B 1 153 ? 2.459 6.074 2.67 1 85.88 153 ASP B N 1
ATOM 3796 C CA . ASP B 1 153 ? 3.883 6.191 2.365 1 85.88 153 ASP B CA 1
ATOM 3797 C C . ASP B 1 153 ? 4.098 6.633 0.919 1 85.88 153 ASP B C 1
ATOM 3799 O O . ASP B 1 153 ? 4.191 5.801 0.017 1 85.88 153 ASP B O 1
ATOM 3803 N N . PRO B 1 154 ? 4.238 7.957 0.79 1 80.75 154 PRO B N 1
ATOM 3804 C CA . PRO B 1 154 ? 4.406 8.484 -0.566 1 80.75 154 PRO B CA 1
ATOM 3805 C C . PRO B 1 154 ? 5.633 7.922 -1.273 1 80.75 154 PRO B C 1
ATOM 3807 O O . PRO B 1 154 ? 5.609 7.711 -2.49 1 80.75 154 PRO B O 1
ATOM 3810 N N . GLU B 1 155 ? 6.66 7.688 -0.583 1 78.19 155 GLU B N 1
ATOM 3811 C CA . GLU B 1 155 ? 7.875 7.145 -1.185 1 78.19 155 GLU B CA 1
ATOM 3812 C C . GLU B 1 155 ? 7.648 5.723 -1.697 1 78.19 155 GLU B C 1
ATOM 3814 O O . GLU B 1 155 ? 8.078 5.379 -2.799 1 78.19 155 GLU B O 1
ATOM 3819 N N . ALA B 1 156 ? 6.961 4.93 -0.896 1 79.5 156 ALA B N 1
ATOM 3820 C CA . ALA B 1 156 ? 6.645 3.57 -1.325 1 79.5 156 ALA B CA 1
ATOM 3821 C C . ALA B 1 156 ? 5.73 3.578 -2.549 1 79.5 156 ALA B C 1
ATOM 3823 O O . ALA B 1 156 ? 5.863 2.732 -3.436 1 79.5 156 ALA B O 1
ATOM 3824 N N . ALA B 1 157 ? 4.789 4.461 -2.529 1 78.56 157 ALA B N 1
ATOM 3825 C CA . ALA B 1 157 ? 3.885 4.59 -3.67 1 78.56 157 ALA B CA 1
ATOM 3826 C C . ALA B 1 157 ? 4.648 4.969 -4.934 1 78.56 157 ALA B C 1
ATOM 3828 O O . ALA B 1 157 ? 4.402 4.41 -6.008 1 78.56 157 ALA B O 1
ATOM 3829 N N . GLU B 1 158 ? 5.566 5.887 -4.781 1 73.56 158 GLU B N 1
ATOM 3830 C CA . GLU B 1 158 ? 6.395 6.285 -5.914 1 73.56 158 GLU B CA 1
ATOM 3831 C C . GLU B 1 158 ? 7.238 5.117 -6.422 1 73.56 158 GLU B C 1
ATOM 3833 O O . GLU B 1 158 ? 7.355 4.91 -7.629 1 73.56 158 GLU B O 1
ATOM 3838 N N . TYR B 1 159 ? 7.832 4.43 -5.539 1 77.19 159 TYR B N 1
ATOM 3839 C CA . TYR B 1 159 ? 8.641 3.262 -5.879 1 77.19 159 TYR B CA 1
ATOM 3840 C C . TYR B 1 159 ? 7.812 2.232 -6.641 1 77.19 159 TYR B C 1
ATOM 3842 O O . TYR B 1 159 ? 8.258 1.699 -7.656 1 77.19 159 TYR B O 1
ATOM 3850 N N . ARG B 1 160 ? 6.605 2.01 -6.188 1 80.12 160 ARG B N 1
ATOM 3851 C CA . ARG B 1 160 ? 5.707 1.064 -6.84 1 80.12 160 ARG B CA 1
ATOM 3852 C C . ARG B 1 160 ? 5.363 1.523 -8.25 1 80.12 160 ARG B C 1
ATOM 3854 O O . ARG B 1 160 ? 5.336 0.716 -9.188 1 80.12 160 ARG B O 1
ATOM 3861 N N . ILE B 1 161 ? 5.094 2.762 -8.383 1 75.56 161 ILE B N 1
ATOM 3862 C CA . ILE B 1 161 ? 4.746 3.322 -9.688 1 75.56 161 ILE B CA 1
ATOM 3863 C C . ILE B 1 161 ? 5.902 3.115 -10.664 1 75.56 161 ILE B C 1
ATOM 3865 O O . ILE B 1 161 ? 5.695 2.68 -11.797 1 75.56 161 ILE B O 1
ATOM 3869 N N . GLN B 1 162 ? 7.117 3.41 -10.234 1 73.31 162 GLN B N 1
ATOM 3870 C CA . GLN B 1 162 ? 8.289 3.244 -11.086 1 73.31 162 GLN B CA 1
ATOM 3871 C C . GLN B 1 162 ? 8.445 1.791 -11.523 1 73.31 162 GLN B C 1
ATOM 3873 O O . GLN B 1 162 ? 8.734 1.518 -12.695 1 73.31 162 GLN B O 1
ATOM 3878 N N . ARG B 1 163 ? 8.273 0.904 -10.68 1 79.25 163 ARG B N 1
ATOM 3879 C CA . ARG B 1 163 ? 8.43 -0.515 -10.977 1 79.25 163 ARG B CA 1
ATOM 3880 C C . ARG B 1 163 ? 7.352 -0.993 -11.945 1 79.25 163 ARG B C 1
ATOM 3882 O O . ARG B 1 163 ? 7.621 -1.816 -12.82 1 79.25 163 ARG B O 1
ATOM 3889 N N . LEU B 1 164 ? 6.117 -0.516 -11.695 1 79.56 164 LEU B N 1
ATOM 3890 C CA . LEU B 1 164 ? 5.023 -0.869 -12.594 1 79.56 164 LEU B CA 1
ATOM 3891 C C . LEU B 1 164 ? 5.305 -0.384 -14.016 1 79.56 164 LEU B C 1
ATOM 3893 O O . LEU B 1 164 ? 5.051 -1.104 -14.984 1 79.56 164 LEU B O 1
ATOM 3897 N N . LEU B 1 165 ? 5.914 0.758 -14.047 1 70.62 165 LEU B N 1
ATOM 3898 C CA . LEU B 1 165 ? 6.242 1.307 -15.352 1 70.62 165 LEU B CA 1
ATOM 3899 C C . LEU B 1 165 ? 7.375 0.519 -16 1 70.62 165 LEU B C 1
ATOM 3901 O O . LEU B 1 165 ? 7.367 0.292 -17.219 1 70.62 165 LEU B O 1
ATOM 3905 N N . GLU B 1 166 ? 8.305 0.089 -15.258 1 73.06 166 GLU B N 1
ATOM 3906 C CA . GLU B 1 166 ? 9.406 -0.724 -15.758 1 73.06 166 GLU B CA 1
ATOM 3907 C C . GLU B 1 166 ? 8.906 -2.082 -16.25 1 73.06 166 GLU B C 1
ATOM 3909 O O . GLU B 1 166 ? 9.406 -2.602 -17.25 1 73.06 166 GLU B O 1
ATOM 3914 N N . LEU B 1 167 ? 7.938 -2.561 -15.555 1 77.81 167 LEU B N 1
ATOM 3915 C CA . LEU B 1 167 ? 7.371 -3.861 -15.891 1 77.81 167 LEU B CA 1
ATOM 3916 C C . LEU B 1 167 ? 6.699 -3.82 -17.266 1 77.81 167 LEU B C 1
ATOM 3918 O O . LEU B 1 167 ? 6.629 -4.84 -17.953 1 77.81 167 LEU B O 1
ATOM 3922 N N . HIS B 1 168 ? 6.188 -2.609 -17.641 1 72.69 168 HIS B N 1
ATOM 3923 C CA . HIS B 1 168 ? 5.406 -2.504 -18.875 1 72.69 168 HIS B CA 1
ATOM 3924 C C . HIS B 1 168 ? 6.109 -1.622 -19.891 1 72.69 168 HIS B C 1
ATOM 3926 O O . HIS B 1 168 ? 5.461 -1.027 -20.75 1 72.69 168 HIS B O 1
ATOM 3932 N N . ARG B 1 169 ? 7.336 -1.389 -19.797 1 62.22 169 ARG B N 1
ATOM 3933 C CA . ARG B 1 169 ? 8.133 -0.48 -20.625 1 62.22 169 ARG B CA 1
ATOM 3934 C C . ARG B 1 169 ? 7.941 -0.777 -22.109 1 62.22 169 ARG B C 1
ATOM 3936 O O . ARG B 1 169 ? 8.117 0.105 -22.953 1 62.22 169 ARG B O 1
ATOM 3943 N N . GLU B 1 170 ? 7.434 -1.91 -22.344 1 57.66 170 GLU B N 1
ATOM 3944 C CA . GLU B 1 170 ? 7.262 -2.211 -23.766 1 57.66 170 GLU B CA 1
ATOM 3945 C C . GLU B 1 170 ? 5.914 -1.713 -24.281 1 57.66 170 GLU B C 1
ATOM 3947 O O . GLU B 1 170 ? 5.02 -1.405 -23.484 1 57.66 170 GLU B O 1
ATOM 3952 N N . ASP B 1 171 ? 5.836 -1.06 -25.469 1 55.62 171 ASP B N 1
ATOM 3953 C CA . ASP B 1 171 ? 4.781 -0.52 -26.328 1 55.62 171 ASP B CA 1
ATOM 3954 C C . ASP B 1 171 ? 3.4 -0.921 -25.797 1 55.62 171 ASP B C 1
ATOM 3956 O O . ASP B 1 171 ? 2.514 -1.263 -26.594 1 55.62 171 ASP B O 1
ATOM 3960 N N . ARG B 1 172 ? 3.258 -0.943 -24.422 1 62.22 172 ARG B N 1
ATOM 3961 C CA . ARG B 1 172 ? 1.973 -1.317 -23.844 1 62.22 172 ARG B CA 1
ATOM 3962 C C . ARG B 1 172 ? 1.293 -0.117 -23.188 1 62.22 172 ARG B C 1
ATOM 3964 O O . ARG B 1 172 ? 1.964 0.763 -22.641 1 62.22 172 ARG B O 1
ATOM 3971 N N . THR B 1 173 ? -0.033 -0.077 -23.406 1 60.69 173 THR B N 1
ATOM 3972 C CA . THR B 1 173 ? -0.829 0.965 -22.766 1 60.69 173 THR B CA 1
ATOM 3973 C C . THR B 1 173 ? -1.135 0.601 -21.312 1 60.69 173 THR B C 1
ATOM 3975 O O . THR B 1 173 ? -1.772 -0.419 -21.047 1 60.69 173 THR B O 1
ATOM 3978 N N . VAL B 1 174 ? -0.513 1.396 -20.406 1 67.5 174 VAL B N 1
ATOM 3979 C CA . VAL B 1 174 ? -0.743 1.206 -18.969 1 67.5 174 VAL B CA 1
ATOM 3980 C C . VAL B 1 174 ? -1.602 2.348 -18.438 1 67.5 174 VAL B C 1
ATOM 3982 O O . VAL B 1 174 ? -1.364 3.516 -18.75 1 67.5 174 VAL B O 1
ATOM 3985 N N . LEU B 1 175 ? -2.76 1.936 -17.812 1 68.25 175 LEU B N 1
ATOM 3986 C CA . LEU B 1 175 ? -3.568 2.902 -17.078 1 68.25 175 LEU B CA 1
ATOM 3987 C C . LEU B 1 175 ? -3.189 2.918 -15.602 1 68.25 175 LEU B C 1
ATOM 3989 O O . LEU B 1 175 ? -3.385 1.926 -14.898 1 68.25 175 LEU B O 1
ATOM 3993 N N . LEU B 1 176 ? -2.58 4.035 -15.234 1 71.5 176 LEU B N 1
ATOM 3994 C CA . LEU B 1 176 ? -2.17 4.172 -13.844 1 71.5 176 LEU B CA 1
ATOM 3995 C C . LEU B 1 176 ? -2.914 5.316 -13.164 1 71.5 176 LEU B C 1
ATOM 3997 O O . LEU B 1 176 ? -2.752 6.477 -13.547 1 71.5 176 LEU B O 1
ATOM 4001 N N . LEU B 1 177 ? -3.783 4.977 -12.25 1 70.56 177 LEU B N 1
ATOM 4002 C CA . LEU B 1 177 ? -4.465 5.949 -11.398 1 70.56 177 LEU B CA 1
ATOM 4003 C C . LEU B 1 177 ? -3.76 6.078 -10.055 1 70.56 177 LEU B C 1
ATOM 4005 O O . LEU B 1 177 ? -3.529 5.078 -9.367 1 70.56 177 LEU B O 1
ATOM 4009 N N . THR B 1 178 ? -3.213 7.352 -9.805 1 67.06 178 THR B N 1
ATOM 4010 C CA . THR B 1 178 ? -2.514 7.551 -8.547 1 67.06 178 THR B CA 1
ATOM 4011 C C . THR B 1 178 ? -2.678 8.984 -8.055 1 67.06 178 THR B C 1
ATOM 4013 O O . THR B 1 178 ? -2.93 9.891 -8.852 1 67.06 178 THR B O 1
ATOM 4016 N N . HIS B 1 179 ? -2.633 9.164 -6.695 1 60.97 179 HIS B N 1
ATOM 4017 C CA . HIS B 1 179 ? -2.598 10.5 -6.105 1 60.97 179 HIS B CA 1
ATOM 4018 C C . HIS B 1 179 ? -1.167 11.016 -5.984 1 60.97 179 HIS B C 1
ATOM 4020 O O . HIS B 1 179 ? -0.946 12.164 -5.602 1 60.97 179 HIS B O 1
ATOM 4026 N N . VAL B 1 180 ? -0.3 10.086 -6.293 1 56.81 180 VAL B N 1
ATOM 4027 C CA . VAL B 1 180 ? 1.101 10.453 -6.117 1 56.81 180 VAL B CA 1
ATOM 4028 C C . VAL B 1 180 ? 1.499 11.484 -7.176 1 56.81 180 VAL B C 1
ATOM 4030 O O . VAL B 1 180 ? 1.282 11.273 -8.367 1 56.81 180 VAL B O 1
ATOM 4033 N N . ASN B 1 181 ? 1.419 12.773 -6.832 1 49.62 181 ASN B N 1
ATOM 4034 C CA . ASN B 1 181 ? 1.853 13.789 -7.785 1 49.62 181 ASN B CA 1
ATOM 4035 C C . ASN B 1 181 ? 3.199 13.438 -8.406 1 49.62 181 ASN B C 1
ATOM 4037 O O . ASN B 1 181 ? 4.137 13.062 -7.699 1 49.62 181 ASN B O 1
ATOM 4041 N N . PRO B 1 182 ? 3.213 13.039 -9.648 1 44.47 182 PRO B N 1
ATOM 4042 C CA . PRO B 1 182 ? 4.352 12.68 -10.5 1 44.47 182 PRO B CA 1
ATOM 4043 C C . PRO B 1 182 ? 5.598 13.508 -10.203 1 44.47 182 PRO B C 1
ATOM 4045 O O . PRO B 1 182 ? 6.539 13.523 -11 1 44.47 182 PRO B O 1
ATOM 4048 N N . LEU B 1 183 ? 5.789 14.289 -9.25 1 39.56 183 LEU B N 1
ATOM 4049 C CA . LEU B 1 183 ? 7.184 14.656 -9.453 1 39.56 183 LEU B CA 1
ATOM 4050 C C . LEU B 1 183 ? 8.031 13.422 -9.758 1 39.56 183 LEU B C 1
ATOM 4052 O O . LEU B 1 183 ? 9.258 13.461 -9.633 1 39.56 183 LEU B O 1
ATOM 4056 N N . ILE B 1 184 ? 7.289 12.344 -9.766 1 38.53 184 ILE B N 1
ATOM 4057 C CA . ILE B 1 184 ? 8.133 11.234 -10.195 1 38.53 184 ILE B CA 1
ATOM 4058 C C . ILE B 1 184 ? 8.859 11.617 -11.484 1 38.53 184 ILE B C 1
ATOM 4060 O O . ILE B 1 184 ? 8.258 12.148 -12.414 1 38.53 184 ILE B O 1
ATOM 4064 N N . ASP B 1 185 ? 9.992 11.977 -11.344 1 37.31 185 ASP B N 1
ATOM 4065 C CA . ASP B 1 185 ? 10.805 12.047 -12.562 1 37.31 185 ASP B CA 1
ATOM 4066 C C . ASP B 1 185 ? 10.273 11.094 -13.625 1 37.31 185 ASP B C 1
ATOM 4068 O O . ASP B 1 185 ? 11.031 10.328 -14.227 1 37.31 185 ASP B O 1
ATOM 4072 N N . VAL B 1 186 ? 9.258 10.57 -13.297 1 35.56 186 VAL B N 1
ATOM 4073 C CA . VAL B 1 186 ? 8.633 9.695 -14.289 1 35.56 186 VAL B CA 1
ATOM 4074 C C . VAL B 1 186 ? 8.391 10.469 -15.578 1 35.56 186 VAL B C 1
ATOM 4076 O O . VAL B 1 186 ? 7.82 9.93 -16.531 1 35.56 186 VAL B O 1
ATOM 4079 N N . ALA B 1 187 ? 8.219 11.734 -15.469 1 34.34 187 ALA B N 1
ATOM 4080 C CA . ALA B 1 187 ? 7.902 12.602 -16.594 1 34.34 187 ALA B CA 1
ATOM 4081 C C . ALA B 1 187 ? 8.672 12.18 -17.844 1 34.34 187 ALA B C 1
ATOM 4083 O O . ALA B 1 187 ? 8.164 12.273 -18.969 1 34.34 187 ALA B O 1
ATOM 4084 N N . SER B 1 188 ? 9.891 12.016 -17.609 1 35.62 188 SER B N 1
ATOM 4085 C CA . SER B 1 188 ? 10.617 12.102 -18.875 1 35.62 188 SER B CA 1
ATOM 4086 C C . SER B 1 188 ? 10.172 11.008 -19.844 1 35.62 188 SER B C 1
ATOM 4088 O O . SER B 1 188 ? 10.195 11.195 -21.047 1 35.62 188 SER B O 1
ATOM 4090 N N . GLU B 1 189 ? 9.836 9.812 -19.312 1 37.09 189 GLU B N 1
ATOM 4091 C CA . GLU B 1 189 ? 9.664 8.789 -20.344 1 37.09 189 GLU B CA 1
ATOM 4092 C C . GLU B 1 189 ? 8.211 8.336 -20.438 1 37.09 189 GLU B C 1
ATOM 4094 O O . GLU B 1 189 ? 7.883 7.445 -21.219 1 37.09 189 GLU B O 1
ATOM 4099 N N . VAL B 1 190 ? 7.461 8.836 -19.453 1 37.56 190 VAL B N 1
ATOM 4100 C CA . VAL B 1 190 ? 6.102 8.32 -19.578 1 37.56 190 VAL B CA 1
ATOM 4101 C C . VAL B 1 190 ? 5.152 9.453 -19.938 1 37.56 190 VAL B C 1
ATOM 4103 O O . VAL B 1 190 ? 5.312 10.586 -19.484 1 37.56 190 VAL B O 1
ATOM 4106 N N . GLU B 1 191 ? 4.57 9.281 -21.031 1 40.06 191 GLU B N 1
ATOM 4107 C CA . GLU B 1 191 ? 3.471 10.164 -21.391 1 40.06 191 GLU B CA 1
ATOM 4108 C C . GLU B 1 191 ? 2.367 10.141 -20.328 1 40.06 191 GLU B C 1
ATOM 4110 O O . GLU B 1 191 ? 1.816 9.086 -20.031 1 40.06 191 GLU B O 1
ATOM 4115 N N . ILE B 1 192 ? 2.574 11.016 -19.281 1 40.56 192 ILE B N 1
ATOM 4116 C CA . ILE B 1 192 ? 1.525 11.148 -18.281 1 40.56 192 ILE B CA 1
ATOM 4117 C C . ILE B 1 192 ? 0.25 11.68 -18.922 1 40.56 192 ILE B C 1
ATOM 4119 O O . ILE B 1 192 ? 0.271 12.727 -19.578 1 40.56 192 ILE B O 1
ATOM 4123 N N . LEU B 1 193 ? -0.585 10.773 -19.047 1 39.31 193 LEU B N 1
ATOM 4124 C CA . LEU B 1 193 ? -1.9 11.211 -19.5 1 39.31 193 LEU B CA 1
ATOM 4125 C C . LEU B 1 193 ? -2.695 11.82 -18.359 1 39.31 193 LEU B C 1
ATOM 4127 O O . LEU B 1 193 ? -2.949 11.156 -17.344 1 39.31 193 LEU B O 1
ATOM 4131 N N . HIS B 1 194 ? -2.324 13.078 -17.969 1 37.44 194 HIS B N 1
ATOM 4132 C CA . HIS B 1 194 ? -3.09 13.789 -16.953 1 37.44 194 HIS B CA 1
ATOM 4133 C C . HIS B 1 194 ? -4.559 13.906 -17.344 1 37.44 194 HIS B C 1
ATOM 4135 O O . HIS B 1 194 ? -4.875 14.312 -18.453 1 37.44 194 HIS B O 1
ATOM 4141 N N . VAL B 1 195 ? -5.293 13.078 -16.734 1 37.59 195 VAL B N 1
ATOM 4142 C CA . VAL B 1 195 ? -6.734 13.117 -16.953 1 37.59 195 VAL B CA 1
ATOM 4143 C C . VAL B 1 195 ? -7.324 14.359 -16.266 1 37.59 195 VAL B C 1
ATOM 4145 O O . VAL B 1 195 ? -7.664 14.32 -15.086 1 37.59 195 VAL B O 1
ATOM 4148 N N . LEU B 1 196 ? -6.496 15.594 -15.984 1 34.34 196 LEU B N 1
ATOM 4149 C CA . LEU B 1 196 ? -7.023 16.703 -15.203 1 34.34 196 LEU B CA 1
ATOM 4150 C C . LEU B 1 196 ? -8.117 17.453 -15.969 1 34.34 196 LEU B C 1
ATOM 4152 O O . LEU B 1 196 ? -7.832 18.109 -16.969 1 34.34 196 LEU B O 1
ATOM 4156 N N . GLU B 1 197 ? -9.172 17.141 -16.188 1 32 197 GLU B N 1
ATOM 4157 C CA . GLU B 1 197 ? -10.156 18.078 -16.719 1 32 197 GLU B CA 1
ATOM 4158 C C . GLU B 1 197 ? -10.617 19.078 -15.656 1 32 197 GLU B C 1
ATOM 4160 O O . GLU B 1 197 ? -11.047 18.672 -14.57 1 32 197 GLU B O 1
ATOM 4165 N N . GLY B 1 198 ? -10.297 20.562 -15.695 1 32.44 198 GLY B N 1
ATOM 4166 C CA . GLY B 1 198 ? -10.672 21.844 -15.141 1 32.44 198 GLY B CA 1
ATOM 4167 C C . GLY B 1 198 ? -9.906 22.203 -13.875 1 32.44 198 GLY B C 1
ATOM 4168 O O . GLY B 1 198 ? -10.156 23.234 -13.258 1 32.44 198 GLY B O 1
ATOM 4169 N N . ASP B 1 199 ? -9.438 21.25 -13.031 1 32.53 199 ASP B N 1
ATOM 4170 C CA . ASP B 1 199 ? -8.789 21.828 -11.867 1 32.53 199 ASP B CA 1
ATOM 4171 C C . ASP B 1 199 ? -7.398 22.344 -12.219 1 32.53 199 ASP B C 1
ATOM 4173 O O . ASP B 1 199 ? -6.766 21.859 -13.156 1 32.53 199 ASP B O 1
ATOM 4177 N N . PRO B 1 200 ? -6.871 23.469 -11.578 1 32.03 200 PRO B N 1
ATOM 4178 C CA . PRO B 1 200 ? -5.559 24.125 -11.547 1 32.03 200 PRO B CA 1
ATOM 4179 C C . PRO B 1 200 ? -4.402 23.125 -11.523 1 32.03 200 PRO B C 1
ATOM 4181 O O . PRO B 1 200 ? -3.238 23.516 -11.461 1 32.03 200 PRO B O 1
ATOM 4184 N N . VAL B 1 201 ? -4.578 21.984 -11.398 1 33.59 201 VAL B N 1
ATOM 4185 C CA . VAL B 1 201 ? -3.422 21.094 -11.344 1 33.59 201 VAL B CA 1
ATOM 4186 C C . VAL B 1 201 ? -2.691 21.109 -12.68 1 33.59 201 VAL B C 1
ATOM 4188 O O . VAL B 1 201 ? -1.57 20.609 -12.789 1 33.59 201 VAL B O 1
ATOM 4191 N N . ASP B 1 202 ? -3.24 21.562 -13.773 1 36.66 202 ASP B N 1
ATOM 4192 C CA . ASP B 1 202 ? -2.613 21.734 -15.078 1 36.66 202 ASP B CA 1
ATOM 4193 C C . ASP B 1 202 ? -1.344 22.578 -14.977 1 36.66 202 ASP B C 1
ATOM 4195 O O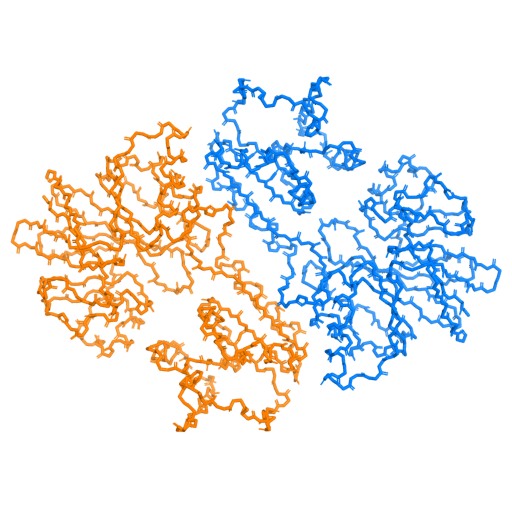 . ASP B 1 202 ? -0.313 22.234 -15.562 1 36.66 202 ASP B O 1
ATOM 4199 N N . GLU B 1 203 ? -1.564 23.641 -14.375 1 34.97 203 GLU B N 1
ATOM 4200 C CA . GLU B 1 203 ? -0.453 24.578 -14.297 1 34.97 203 GLU B CA 1
ATOM 4201 C C . GLU B 1 203 ? 0.712 24 -13.5 1 34.97 203 GLU B C 1
ATOM 4203 O O . GLU B 1 203 ? 1.876 24.219 -13.844 1 34.97 203 GLU B O 1
ATOM 4208 N N . ALA B 1 204 ? 0.385 23.266 -12.547 1 32.19 204 ALA B N 1
ATOM 4209 C CA . ALA B 1 204 ? 1.487 22.766 -11.727 1 32.19 204 ALA B CA 1
ATOM 4210 C C . ALA B 1 204 ? 2.242 21.641 -12.445 1 32.19 204 ALA B C 1
ATOM 4212 O O . ALA B 1 204 ? 3.475 21.594 -12.406 1 32.19 204 ALA B O 1
ATOM 4213 N N . VAL B 1 205 ? 1.555 20.719 -13.039 1 35.94 205 VAL B N 1
ATOM 4214 C CA . VAL B 1 205 ? 2.252 19.703 -13.82 1 35.94 205 VAL B CA 1
ATOM 4215 C C . VAL B 1 205 ? 2.967 20.359 -15 1 35.94 205 VAL B C 1
ATOM 4217 O O . VAL B 1 205 ? 4.102 20 -15.32 1 35.94 205 VAL B O 1
ATOM 4220 N N . LYS B 1 206 ? 2.301 21.359 -15.727 1 37.03 206 LYS B N 1
ATOM 4221 C CA . LYS B 1 206 ? 3.025 22.094 -16.75 1 37.03 206 LYS B CA 1
ATOM 4222 C C . LYS B 1 206 ? 4.301 22.719 -16.188 1 37.03 206 LYS B C 1
ATOM 4224 O O . LYS B 1 206 ? 5.336 22.75 -16.859 1 37.03 206 LYS B O 1
ATOM 4229 N N . ALA B 1 207 ? 4.109 23.344 -15.094 1 35.16 207 ALA B N 1
ATOM 4230 C CA . ALA B 1 207 ? 5.281 24.016 -14.547 1 35.16 207 ALA B CA 1
ATOM 4231 C C . ALA B 1 207 ? 6.367 23.016 -14.172 1 35.16 207 ALA B C 1
ATOM 4233 O O . ALA B 1 207 ? 7.559 23.328 -14.258 1 35.16 207 ALA B O 1
ATOM 4234 N N . GLY B 1 208 ? 6 21.938 -13.586 1 32.06 208 GLY B N 1
ATOM 4235 C CA . GLY B 1 208 ? 7.027 20.969 -13.25 1 32.06 208 GLY B CA 1
ATOM 4236 C C . GLY B 1 208 ? 7.469 20.125 -14.445 1 32.06 208 GLY B C 1
ATOM 4237 O O . GLY B 1 208 ? 8.352 19.281 -14.312 1 32.06 208 GLY B O 1
ATOM 4238 N N . ALA B 1 209 ? 6.652 19.984 -15.484 1 33.25 209 ALA B N 1
ATOM 4239 C CA . ALA B 1 209 ? 7.148 19.234 -16.625 1 33.25 209 ALA B CA 1
ATOM 4240 C C . ALA B 1 209 ? 8.414 19.875 -17.203 1 33.25 209 ALA B C 1
ATOM 4242 O O . ALA B 1 209 ? 8.461 21.078 -17.438 1 33.25 209 ALA B O 1
ATOM 4243 N N . HIS B 1 210 ? 9.422 19.438 -16.969 1 30.09 210 HIS B N 1
ATOM 4244 C CA . HIS B 1 210 ? 10.68 19.844 -17.578 1 30.09 210 HIS B CA 1
ATOM 4245 C C . HIS B 1 210 ? 10.555 19.906 -19.094 1 30.09 210 HIS B C 1
ATOM 4247 O O . HIS B 1 210 ? 9.703 19.234 -19.688 1 30.09 210 HIS B O 1
ATOM 4253 N N . GLU B 1 211 ? 11.406 20.625 -20 1 31.81 211 GLU B N 1
ATOM 4254 C CA . GLU B 1 211 ? 11.586 20.906 -21.406 1 31.81 211 GLU B CA 1
ATOM 4255 C C . GLU B 1 211 ? 11.414 19.641 -22.25 1 31.81 211 GLU B C 1
ATOM 4257 O O . GLU B 1 211 ? 10.875 19.703 -23.359 1 31.81 211 GLU B O 1
ATOM 4262 N N . GLY B 1 212 ? 12.07 18.547 -22.141 1 31.28 212 GLY B N 1
ATOM 4263 C CA . GLY B 1 212 ? 12.258 17.453 -23.078 1 31.28 212 GLY B CA 1
ATOM 4264 C C . GLY B 1 212 ? 11.047 16.547 -23.188 1 31.28 212 GLY B C 1
ATOM 4265 O O . GLY B 1 212 ? 11.078 15.547 -23.906 1 31.28 212 GLY B O 1
ATOM 4266 N N . ALA B 1 213 ? 10.227 16.406 -22.297 1 30.31 213 ALA B N 1
ATOM 4267 C CA . ALA B 1 213 ? 9.125 15.469 -22.484 1 30.31 213 ALA B CA 1
ATOM 4268 C C . ALA B 1 213 ? 8.023 16.078 -23.344 1 30.31 213 ALA B C 1
ATOM 4270 O O . ALA B 1 213 ? 7.629 17.234 -23.156 1 30.31 213 ALA B O 1
ATOM 4271 N N . ASP B 1 214 ? 8.047 15.906 -24.719 1 30.06 214 ASP B N 1
ATOM 4272 C CA . ASP B 1 214 ? 6.945 16.25 -25.609 1 30.06 214 ASP B CA 1
ATOM 4273 C C . ASP B 1 214 ? 5.598 15.867 -25 1 30.06 214 ASP B C 1
ATOM 4275 O O . ASP B 1 214 ? 5.223 14.695 -25.016 1 30.06 214 ASP B O 1
ATOM 4279 N N . LEU B 1 215 ? 5.262 16.359 -24 1 32.19 215 LEU B N 1
ATOM 4280 C CA . LEU B 1 215 ? 3.93 16.281 -23.406 1 32.19 215 LEU B CA 1
ATOM 4281 C C . LEU B 1 215 ? 2.867 16.719 -24.422 1 32.19 215 LEU B C 1
ATOM 4283 O O . LEU B 1 215 ? 2.914 17.844 -24.922 1 32.19 215 LEU B O 1
ATOM 4287 N N . GLU B 1 216 ? 2.578 15.953 -25.469 1 32.72 216 GLU B N 1
ATOM 4288 C CA . GLU B 1 216 ? 1.41 16.406 -26.219 1 32.72 216 GLU B CA 1
ATOM 4289 C C . GLU B 1 216 ? 0.155 16.391 -25.344 1 32.72 216 GLU B C 1
ATOM 4291 O O . GLU B 1 216 ? -0.198 15.352 -24.781 1 32.72 216 GLU B O 1
ATOM 4296 N N . VAL B 1 217 ? -0.053 17.438 -24.703 1 32.31 217 VAL B N 1
ATOM 4297 C CA . VAL B 1 217 ? -1.325 17.797 -24.078 1 32.31 217 VAL B CA 1
ATOM 4298 C C . VAL B 1 217 ? -2.443 17.734 -25.125 1 32.31 217 VAL B C 1
ATOM 4300 O O . VAL B 1 217 ? -2.41 18.469 -26.109 1 32.31 217 VAL B O 1
ATOM 4303 N N . VAL B 1 218 ? -2.967 16.609 -25.516 1 31.19 218 VAL B N 1
ATOM 4304 C CA . VAL B 1 218 ? -4.113 16.641 -26.422 1 31.19 218 VAL B CA 1
ATOM 4305 C C . VAL B 1 218 ? -5.266 17.391 -25.75 1 31.19 218 VAL B C 1
ATOM 4307 O O . VAL B 1 218 ? -5.746 17 -24.688 1 31.19 218 VAL B O 1
ATOM 4310 N N . SER B 1 219 ? -5.371 18.703 -25.922 1 30.67 219 SER B N 1
ATOM 4311 C CA . SER B 1 219 ? -6.418 19.672 -25.594 1 30.67 219 SER B CA 1
ATOM 4312 C C . SER B 1 219 ? -7.633 19.484 -26.5 1 30.67 219 SER B C 1
ATOM 4314 O O . SER B 1 219 ? -7.535 19.672 -27.719 1 30.67 219 SER B O 1
ATOM 4316 N N . ARG B 1 220 ? -8.438 18.328 -26.609 1 28.64 220 ARG B N 1
ATOM 4317 C CA . ARG B 1 220 ? -9.633 18.594 -27.406 1 28.64 220 ARG B CA 1
ATOM 4318 C C . ARG B 1 220 ? -10.57 19.562 -26.672 1 28.64 220 ARG B C 1
ATOM 4320 O O . ARG B 1 220 ? -10.688 19.5 -25.453 1 28.64 220 ARG B O 1
ATOM 4327 N N . PRO B 1 221 ? -11.125 20.594 -27.281 1 28.64 221 PRO B N 1
ATOM 4328 C CA . PRO B 1 221 ? -12.086 21.594 -26.812 1 28.64 221 PRO B CA 1
ATOM 4329 C C . PRO B 1 221 ? -13.242 20.984 -26.031 1 28.64 221 PRO B C 1
ATOM 4331 O O . PRO B 1 221 ? -13.742 21.578 -25.078 1 28.64 221 PRO B O 1
ATOM 4334 N N . GLU B 1 222 ? -14.078 20.109 -26.734 1 26.05 222 GLU B N 1
ATOM 4335 C CA . GLU B 1 222 ? -15.344 19.656 -26.172 1 26.05 222 GLU B CA 1
ATOM 4336 C C . GLU B 1 222 ? -15.117 18.812 -24.922 1 26.05 222 GLU B C 1
ATOM 4338 O O . GLU B 1 222 ? -16.078 18.406 -24.25 1 26.05 222 GLU B O 1
ATOM 4343 N N . TYR B 1 223 ? -14.203 17.984 -25.047 1 24.45 223 TYR B N 1
ATOM 4344 C CA . TYR B 1 223 ? -14.211 17.234 -23.797 1 24.45 223 TYR B CA 1
ATOM 4345 C C . TYR B 1 223 ? -13.578 18.047 -22.672 1 24.45 223 TYR B C 1
ATOM 4347 O O . TYR B 1 223 ? -12.359 18.172 -22.594 1 24.45 223 TYR B O 1
ATOM 4355 N N . PRO B 1 224 ? -14.078 18.672 -21.75 1 28 224 PRO B N 1
ATOM 4356 C CA . PRO B 1 224 ? -14.305 19.156 -20.391 1 28 224 PRO B CA 1
ATOM 4357 C C . PRO B 1 224 ? -13.867 18.141 -19.328 1 28 224 PRO B C 1
ATOM 4359 O O . PRO B 1 224 ? -13.211 18.516 -18.344 1 28 224 PRO B O 1
ATOM 4362 N N . LEU B 1 225 ? -14.5 17.375 -18.672 1 24.75 225 LEU B N 1
ATOM 4363 C CA . LEU B 1 225 ? -13.828 17.047 -17.422 1 24.75 225 LEU B CA 1
ATOM 4364 C C . LEU B 1 225 ? -12.414 16.547 -17.688 1 24.75 225 LEU B C 1
ATOM 4366 O O . LEU B 1 225 ? -11.453 17.016 -17.078 1 24.75 225 LEU B O 1
ATOM 4370 N N . VAL B 1 226 ? -12.344 15.07 -17 1 30.31 226 VAL B N 1
ATOM 4371 C CA . VAL B 1 226 ? -13.461 14.156 -17.234 1 30.31 226 VAL B CA 1
ATOM 4372 C C . VAL B 1 226 ? -14.477 14.805 -18.172 1 30.31 226 VAL B C 1
ATOM 4374 O O . VAL B 1 226 ? -15.547 15.234 -17.734 1 30.31 226 VAL B O 1
ATOM 4377 N N . THR B 1 227 ? -14.18 15.914 -18.734 1 26.66 227 THR B N 1
ATOM 4378 C CA . THR B 1 227 ? -15.422 16.328 -19.375 1 26.66 227 THR B CA 1
ATOM 4379 C C . THR B 1 227 ? -15.93 15.25 -20.312 1 26.66 227 THR B C 1
ATOM 4381 O O . THR B 1 227 ? -17.125 14.922 -20.312 1 26.66 227 THR B O 1
ATOM 4384 N N . SER B 1 228 ? -15.695 15.102 -21.5 1 25.61 228 SER B N 1
ATOM 4385 C CA . SER B 1 228 ? -16.719 14.609 -22.406 1 25.61 228 SER B CA 1
ATOM 4386 C C . SER B 1 228 ? -16.969 13.125 -22.203 1 25.61 228 SER B C 1
ATOM 4388 O O . SER B 1 228 ? -16.203 12.438 -21.531 1 25.61 228 SER B O 1
ATOM 4390 N N . SER B 1 229 ? -17.969 12.422 -23.188 1 24.95 229 SER B N 1
ATOM 4391 C CA . SER B 1 229 ? -18.469 11.203 -23.828 1 24.95 229 SER B CA 1
ATOM 4392 C C . SER B 1 229 ? -17.328 10.211 -24.062 1 24.95 229 SER B C 1
ATOM 4394 O O . SER B 1 229 ? -16.391 10.508 -24.797 1 24.95 229 SER B O 1
ATOM 4396 N N . VAL B 1 230 ? -16.844 9.43 -23.125 1 26.5 230 VAL B N 1
ATOM 4397 C CA . VAL B 1 230 ? -16.203 8.164 -23.453 1 26.5 230 VAL B CA 1
ATOM 4398 C C . VAL B 1 230 ? -16.547 7.766 -24.891 1 26.5 230 VAL B C 1
ATOM 4400 O O . VAL B 1 230 ? -17.641 7.285 -25.156 1 26.5 230 VAL B O 1
ATOM 4403 N N . GLY B 1 231 ? -16.484 8.539 -25.859 1 26.14 231 GLY B N 1
ATOM 4404 C CA . GLY B 1 231 ? -16.547 7.715 -27.047 1 26.14 231 GLY B CA 1
ATOM 4405 C C . GLY B 1 231 ? -15.43 6.695 -27.141 1 26.14 231 GLY B C 1
ATOM 4406 O O . GLY B 1 231 ? -14.5 6.715 -26.328 1 26.14 231 GLY B O 1
ATOM 4407 N N . THR B 1 232 ? -15.234 5.961 -28.203 1 26.7 232 THR B N 1
ATOM 4408 C CA . THR B 1 232 ? -14.375 4.891 -28.688 1 26.7 232 THR B CA 1
ATOM 4409 C C . THR B 1 232 ? -12.906 5.32 -28.656 1 26.7 232 THR B C 1
ATOM 4411 O O . THR B 1 232 ? -12.562 6.391 -29.156 1 26.7 232 THR B O 1
ATOM 4414 N N . VAL B 1 233 ? -12.102 5.254 -27.453 1 29.22 233 VAL B N 1
ATOM 4415 C CA . VAL B 1 233 ? -10.648 5.293 -27.562 1 29.22 233 VAL B CA 1
ATOM 4416 C C . VAL B 1 233 ? -10.242 4.914 -28.984 1 29.22 233 VAL B C 1
ATOM 4418 O O . VAL B 1 233 ? -10.211 3.734 -29.344 1 29.22 233 VAL B O 1
ATOM 4421 N N . GLU B 1 234 ? -10.5 5.32 -29.969 1 29.36 234 GLU B N 1
ATOM 4422 C CA . GLU B 1 234 ? -9.984 5.242 -31.328 1 29.36 234 GLU B CA 1
ATOM 4423 C C . GLU B 1 234 ? -8.688 6.027 -31.484 1 29.36 234 GLU B C 1
ATOM 4425 O O . GLU B 1 234 ? -8.602 7.18 -31.062 1 29.36 234 GLU B O 1
ATOM 4430 N N . GLY B 1 235 ? -7.516 5.406 -31.438 1 30.12 235 GLY B N 1
ATOM 4431 C CA . GLY B 1 235 ? -6.16 5.73 -31.859 1 30.12 235 GLY B CA 1
ATOM 4432 C C . GLY B 1 235 ? -5.152 5.621 -30.734 1 30.12 235 GLY B C 1
ATOM 4433 O O . GLY B 1 235 ? -4.117 6.293 -30.75 1 30.12 235 GLY B O 1
ATOM 4434 N N . LEU B 1 236 ? -5.539 5.422 -29.484 1 34.12 236 LEU B N 1
ATOM 4435 C CA . LEU B 1 236 ? -4.43 5.195 -28.562 1 34.12 236 LEU B CA 1
ATOM 4436 C C . LEU B 1 236 ? -3.316 4.398 -29.234 1 34.12 236 LEU B C 1
ATOM 4438 O O . LEU B 1 236 ? -3.559 3.318 -29.766 1 34.12 236 LEU B O 1
ATOM 4442 N N . SER B 1 237 ? -2.455 5.148 -29.703 1 34.06 237 SER B N 1
ATOM 4443 C CA . SER B 1 237 ? -1.282 4.449 -30.219 1 34.06 237 SER B CA 1
ATOM 4444 C C . SER B 1 237 ? -0.779 3.41 -29.219 1 34.06 237 SER B C 1
ATOM 4446 O O . SER B 1 237 ? -1.074 3.492 -28.016 1 34.06 237 SER B O 1
ATOM 4448 N N . LYS B 1 238 ? -0.228 2.428 -29.562 1 37.72 238 LYS B N 1
ATOM 4449 C CA . LYS B 1 238 ? 0.403 1.257 -28.953 1 37.72 238 LYS B CA 1
ATOM 4450 C C . LYS B 1 238 ? 1.334 1.661 -27.812 1 37.72 238 LYS B C 1
ATOM 4452 O O . LYS B 1 238 ? 2.133 0.851 -27.344 1 37.72 238 LYS B O 1
ATOM 4457 N N . ARG B 1 239 ? 1.392 3.031 -27.422 1 40.56 239 ARG B N 1
ATOM 4458 C CA . ARG B 1 239 ? 2.381 3.357 -26.406 1 40.56 239 ARG B CA 1
ATOM 4459 C C . ARG B 1 239 ? 1.761 3.326 -25.016 1 40.56 239 ARG B C 1
ATOM 4461 O O . ARG B 1 239 ? 0.558 3.547 -24.859 1 40.56 239 ARG B O 1
ATOM 4468 N N . PRO B 1 240 ? 2.594 2.869 -23.969 1 44.53 240 PRO B N 1
ATOM 4469 C CA . PRO B 1 240 ? 2.148 2.805 -22.578 1 44.53 240 PRO B CA 1
ATOM 4470 C C . PRO B 1 240 ? 1.554 4.121 -22.094 1 44.53 240 PRO B C 1
ATOM 4472 O O . PRO B 1 240 ? 2.119 5.191 -22.328 1 44.53 240 PRO B O 1
ATOM 4475 N N . HIS B 1 241 ? 0.311 4.344 -22.172 1 48.31 241 HIS B N 1
ATOM 4476 C CA . HIS B 1 241 ? -0.295 5.559 -21.641 1 48.31 241 HIS B CA 1
ATOM 4477 C C . HIS B 1 241 ? -0.523 5.438 -20.125 1 48.31 241 HIS B C 1
ATOM 4479 O O . HIS B 1 241 ? -0.809 4.352 -19.625 1 48.31 241 HIS B O 1
ATOM 4485 N N . VAL B 1 242 ? 0.343 6.238 -19.328 1 48.84 242 VAL B N 1
ATOM 4486 C CA . VAL B 1 242 ? 0.125 6.312 -17.875 1 48.84 242 VAL B CA 1
ATOM 4487 C C . VAL B 1 242 ? -0.92 7.383 -17.578 1 48.84 242 VAL B C 1
ATOM 4489 O O . VAL B 1 242 ? -0.764 8.539 -17.953 1 48.84 242 VAL B O 1
ATOM 4492 N N . LEU B 1 243 ? -2.213 7.035 -17.344 1 48.78 243 LEU B N 1
ATOM 4493 C CA . LEU B 1 243 ? -3.207 7.957 -16.812 1 48.78 243 LEU B CA 1
ATOM 4494 C C . LEU B 1 243 ? -3.014 8.141 -15.305 1 48.78 243 LEU B C 1
ATOM 4496 O O . LEU B 1 243 ? -2.994 7.168 -14.555 1 48.78 243 LEU B O 1
ATOM 4500 N N . ILE B 1 244 ? -2.398 9.281 -14.859 1 48 244 ILE B N 1
ATOM 4501 C CA . ILE B 1 244 ? -2.283 9.602 -13.438 1 48 244 ILE B CA 1
ATOM 4502 C C . ILE B 1 244 ? -3.469 10.461 -13.008 1 48 244 ILE B C 1
ATOM 4504 O O . ILE B 1 244 ? -3.75 11.5 -13.617 1 48 244 ILE B O 1
ATOM 4508 N N . THR B 1 245 ? -4.695 9.953 -12.477 1 48 245 THR B N 1
ATOM 4509 C CA . THR B 1 245 ? -5.762 10.828 -12 1 48 245 THR B CA 1
ATOM 4510 C C . THR B 1 245 ? -5.832 10.812 -10.477 1 48 245 THR B C 1
ATOM 4512 O O . THR B 1 245 ? -5.305 9.898 -9.836 1 48 245 THR B O 1
ATOM 4515 N N . GLU B 1 246 ? -6.102 11.984 -9.898 1 48.03 246 GLU B N 1
ATOM 4516 C CA . GLU B 1 246 ? -6.414 12.078 -8.477 1 48.03 246 GLU B CA 1
ATOM 4517 C C . GLU B 1 246 ? -7.57 11.156 -8.102 1 48.03 246 GLU B C 1
ATOM 4519 O O . GLU B 1 246 ? -8.523 11.008 -8.875 1 48.03 246 GLU B O 1
ATOM 4524 N N . ARG B 1 247 ? -7.352 10.242 -7.246 1 47.56 247 ARG B N 1
ATOM 4525 C CA . ARG B 1 247 ? -8.305 9.25 -6.758 1 47.56 247 ARG B CA 1
ATOM 4526 C C . ARG B 1 247 ? -9.703 9.844 -6.66 1 47.56 247 ARG B C 1
ATOM 4528 O O . ARG B 1 247 ? -10.703 9.133 -6.832 1 47.56 247 ARG B O 1
ATOM 4535 N N . TRP B 1 248 ? -9.789 11.211 -6.305 1 48.91 248 TRP B N 1
ATOM 4536 C CA . TRP B 1 248 ? -11.102 11.805 -6.074 1 48.91 248 TRP B CA 1
ATOM 4537 C C . TRP B 1 248 ? -11.969 11.711 -7.324 1 48.91 248 TRP B C 1
ATOM 4539 O O . TRP B 1 248 ? -13.195 11.719 -7.238 1 48.91 248 TRP B O 1
ATOM 4549 N N . PHE B 1 249 ? -11.203 11.367 -8.406 1 49.09 249 PHE B N 1
ATOM 4550 C CA . PHE B 1 249 ? -11.953 11.234 -9.648 1 49.09 249 PHE B CA 1
ATOM 4551 C C . PHE B 1 249 ? -12.812 9.977 -9.633 1 49.09 249 PHE B C 1
ATOM 4553 O O . PHE B 1 249 ? -13.883 9.945 -10.25 1 49.09 249 PHE B O 1
ATOM 4560 N N . LEU B 1 250 ? -12.305 9.016 -8.969 1 52.5 250 LEU B N 1
ATOM 4561 C CA . LEU B 1 250 ? -13.07 7.777 -8.898 1 52.5 250 LEU B CA 1
ATOM 4562 C C . LEU B 1 250 ? -14.375 7.984 -8.133 1 52.5 250 LEU B C 1
ATOM 4564 O O . LEU B 1 250 ? -15.398 7.375 -8.461 1 52.5 250 LEU B O 1
ATOM 4568 N N . TYR B 1 251 ? -14.289 8.867 -7.16 1 50.31 251 TYR B N 1
ATOM 4569 C CA . TYR B 1 251 ? -15.469 9.125 -6.34 1 50.31 251 TYR B CA 1
ATOM 4570 C C . TYR B 1 251 ? -16.469 9.992 -7.086 1 50.31 251 TYR B C 1
ATOM 4572 O O . TYR B 1 251 ? -17.672 9.969 -6.789 1 50.31 251 TYR B O 1
ATOM 4580 N N . ARG B 1 252 ? -15.977 10.656 -8.102 1 48.69 252 ARG B N 1
ATOM 4581 C CA . ARG B 1 252 ? -16.875 11.531 -8.852 1 48.69 252 ARG B CA 1
ATOM 4582 C C . ARG B 1 252 ? -17.328 10.875 -10.148 1 48.69 252 ARG B C 1
ATOM 4584 O O . ARG B 1 252 ? -18.125 11.438 -10.891 1 48.69 252 ARG B O 1
ATOM 4591 N N . ASP B 1 253 ? -16.75 9.633 -10.234 1 56.78 253 ASP B N 1
ATOM 4592 C CA . ASP B 1 253 ? -17.062 8.914 -11.469 1 56.78 253 ASP B CA 1
ATOM 4593 C C . ASP B 1 253 ? -18.516 8.438 -11.469 1 56.78 253 ASP B C 1
ATOM 4595 O O . ASP B 1 253 ? -18.781 7.23 -11.477 1 56.78 253 ASP B O 1
ATOM 4599 N N . ARG B 1 254 ? -19.453 9.414 -11.414 1 56.06 254 ARG B N 1
ATOM 4600 C CA . ARG B 1 254 ? -20.875 9.102 -11.344 1 56.06 254 ARG B CA 1
ATOM 4601 C C . ARG B 1 254 ? -21.312 8.289 -12.562 1 56.06 254 ARG B C 1
ATOM 4603 O O . ARG B 1 254 ? -22.219 7.465 -12.461 1 56.06 254 ARG B O 1
ATOM 4610 N N . GLU B 1 255 ? -20.719 8.484 -13.617 1 58.06 255 GLU B N 1
ATOM 4611 C CA . GLU B 1 255 ? -21.141 7.82 -14.844 1 58.06 255 GLU B CA 1
ATOM 4612 C C . GLU B 1 255 ? -20.391 6.496 -15.031 1 58.06 255 GLU B C 1
ATOM 4614 O O . GLU B 1 255 ? -20.688 5.75 -15.969 1 58.06 255 GLU B O 1
ATOM 4619 N N . GLY B 1 256 ? -19.5 6.195 -14.172 1 59.09 256 GLY B N 1
ATOM 4620 C CA . GLY B 1 256 ? -18.781 4.926 -14.219 1 59.09 256 GLY B CA 1
ATOM 4621 C C . GLY B 1 256 ? -17.766 4.852 -15.328 1 59.09 256 GLY B C 1
ATOM 4622 O O . GLY B 1 256 ? -17.391 3.76 -15.766 1 59.09 256 GLY B O 1
ATOM 4623 N N . ARG B 1 257 ? -17.391 6.008 -15.891 1 58.66 257 ARG B N 1
ATOM 4624 C CA . ARG B 1 257 ? -16.453 6.055 -17.016 1 58.66 257 ARG B CA 1
ATOM 4625 C C . ARG B 1 257 ? -15.094 5.496 -16.641 1 58.66 257 ARG B C 1
ATOM 4627 O O . ARG B 1 257 ? -14.492 4.734 -17.406 1 58.66 257 ARG B O 1
ATOM 4634 N N . LEU B 1 258 ? -14.633 5.91 -15.406 1 63.59 258 LEU B N 1
ATOM 4635 C CA . LEU B 1 258 ? -13.328 5.418 -14.961 1 63.59 258 LEU B CA 1
ATOM 4636 C C . LEU B 1 258 ? -13.367 3.912 -14.727 1 63.59 258 LEU B C 1
ATOM 4638 O O . LEU B 1 258 ? -12.422 3.199 -15.078 1 63.59 258 LEU B O 1
ATOM 4642 N N . ARG B 1 259 ? -14.453 3.482 -14.281 1 66.88 259 ARG B N 1
ATOM 4643 C CA . ARG B 1 259 ? -14.602 2.045 -14.07 1 66.88 259 ARG B CA 1
ATOM 4644 C C . ARG B 1 259 ? -14.586 1.291 -15.398 1 66.88 259 ARG B C 1
ATOM 4646 O O . ARG B 1 259 ? -13.969 0.229 -15.5 1 66.88 259 ARG B O 1
ATOM 4653 N N . ARG B 1 260 ? -15.219 1.854 -16.344 1 64.06 260 ARG B N 1
ATOM 4654 C CA . ARG B 1 260 ? -15.25 1.24 -17.672 1 64.06 260 ARG B CA 1
ATOM 4655 C C . ARG B 1 260 ? -13.867 1.217 -18.297 1 64.06 260 ARG B C 1
ATOM 4657 O O . ARG B 1 260 ? -13.492 0.243 -18.969 1 64.06 260 ARG B O 1
ATOM 4664 N N . LEU B 1 261 ? -13.203 2.273 -18.062 1 65.81 261 LEU B N 1
ATOM 4665 C CA . LEU B 1 261 ? -11.844 2.348 -18.594 1 65.81 261 LEU B CA 1
ATOM 4666 C C . LEU B 1 261 ? -10.945 1.305 -17.922 1 65.81 261 LEU B C 1
ATOM 4668 O O . LEU B 1 261 ? -10.156 0.642 -18.609 1 65.81 261 LEU B O 1
ATOM 4672 N N . LEU B 1 262 ? -11.133 1.175 -16.672 1 70.81 262 LEU B N 1
ATOM 4673 C CA . LEU B 1 262 ? -10.359 0.191 -15.93 1 70.81 262 LEU B CA 1
ATOM 4674 C C . LEU B 1 262 ? -10.641 -1.221 -16.438 1 70.81 262 LEU B C 1
ATOM 4676 O O . LEU B 1 262 ? -9.742 -2.064 -16.469 1 70.81 262 LEU B O 1
ATOM 4680 N N . ASP B 1 263 ? -11.805 -1.346 -16.891 1 69 263 ASP B N 1
ATOM 4681 C CA . ASP B 1 263 ? -12.195 -2.666 -17.375 1 69 263 ASP B CA 1
ATOM 4682 C C . ASP B 1 263 ? -11.711 -2.898 -18.797 1 69 263 ASP B C 1
ATOM 4684 O O . ASP B 1 263 ? -11.469 -4.035 -19.203 1 69 263 ASP B O 1
ATOM 4688 N N . ALA B 1 264 ? -11.516 -1.854 -19.516 1 64.5 264 ALA B N 1
ATOM 4689 C CA . ALA B 1 264 ? -11.234 -1.954 -20.953 1 64.5 264 ALA B CA 1
ATOM 4690 C C . ALA B 1 264 ? -9.734 -2.053 -21.203 1 64.5 264 ALA B C 1
ATOM 4692 O O . ALA B 1 264 ? -9.305 -2.607 -22.219 1 64.5 264 ALA B O 1
ATOM 4693 N N . VAL B 1 265 ? -8.953 -1.526 -20.297 1 70 265 VAL B N 1
ATOM 4694 C CA . VAL B 1 265 ? -7.508 -1.494 -20.5 1 70 265 VAL B CA 1
ATOM 4695 C C . VAL B 1 265 ? -6.887 -2.783 -19.969 1 70 265 VAL B C 1
ATOM 4697 O O . VAL B 1 265 ? -7.238 -3.248 -18.875 1 70 265 VAL B O 1
ATOM 4700 N N . PRO B 1 266 ? -6.008 -3.324 -20.688 1 73.75 266 PRO B N 1
ATOM 4701 C CA . PRO B 1 266 ? -5.41 -4.598 -20.266 1 73.75 266 PRO B CA 1
ATOM 4702 C C . PRO B 1 266 ? -4.555 -4.469 -19.016 1 73.75 266 PRO B C 1
ATOM 4704 O O . PRO B 1 266 ? -4.445 -5.422 -18.234 1 73.75 266 PRO B O 1
ATOM 4707 N N . TYR B 1 267 ? -3.959 -3.285 -18.906 1 80.94 267 TYR B N 1
ATOM 4708 C CA . TYR B 1 267 ? -3.018 -3.129 -17.797 1 80.94 267 TYR B CA 1
ATOM 4709 C C . TYR B 1 267 ? -3.408 -1.952 -16.906 1 80.94 267 TYR B C 1
ATOM 4711 O O . TYR B 1 267 ? -2.664 -0.973 -16.812 1 80.94 267 TYR B O 1
ATOM 4719 N N . PRO B 1 268 ? -4.531 -2.143 -16.172 1 79.5 268 PRO B N 1
ATOM 4720 C CA . PRO B 1 268 ? -4.965 -1.104 -15.242 1 79.5 268 PRO B CA 1
ATOM 4721 C C . PRO B 1 268 ? -4.344 -1.266 -13.852 1 79.5 268 PRO B C 1
ATOM 4723 O O . PRO B 1 268 ? -4.246 -2.385 -13.344 1 79.5 268 PRO B O 1
ATOM 4726 N N . TYR B 1 269 ? -3.822 -0.109 -13.359 1 82 269 TYR B N 1
ATOM 4727 C CA . TYR B 1 269 ? -3.312 -0.117 -11.992 1 82 269 TYR B CA 1
ATOM 4728 C C . TYR B 1 269 ? -3.844 1.075 -11.203 1 82 269 TYR B C 1
ATOM 4730 O O . TYR B 1 269 ? -3.941 2.184 -11.734 1 82 269 TYR B O 1
ATOM 4738 N N . ILE B 1 270 ? -4.258 0.775 -10 1 80.06 270 ILE B N 1
ATOM 4739 C CA . ILE B 1 270 ? -4.516 1.847 -9.047 1 80.06 270 ILE B CA 1
ATOM 4740 C C . ILE B 1 270 ? -3.49 1.786 -7.914 1 80.06 270 ILE B C 1
ATOM 4742 O O . ILE B 1 270 ? -3.359 0.761 -7.238 1 80.06 270 ILE B O 1
ATOM 4746 N N . VAL B 1 271 ? -2.678 2.766 -7.844 1 78.88 271 VAL B N 1
ATOM 4747 C CA . VAL B 1 271 ? -1.757 2.904 -6.719 1 78.88 271 VAL B CA 1
ATOM 4748 C C . VAL B 1 271 ? -2.293 3.945 -5.738 1 78.88 271 VAL B C 1
ATOM 4750 O O . VAL B 1 271 ? -2.344 5.137 -6.055 1 78.88 271 VAL B O 1
ATOM 4753 N N . SER B 1 272 ? -2.664 3.379 -4.617 1 72.44 272 SER B N 1
ATOM 4754 C CA . SER B 1 272 ? -3.332 4.215 -3.625 1 72.44 272 SER B CA 1
ATOM 4755 C C . SER B 1 272 ? -2.32 4.93 -2.734 1 72.44 272 SER B C 1
ATOM 4757 O O . SER B 1 272 ? -1.202 4.445 -2.543 1 72.44 272 SER B O 1
ATOM 4759 N N . GLY B 1 273 ? -2.65 6.137 -2.316 1 73.44 273 GLY B N 1
ATOM 4760 C CA . GLY B 1 273 ? -1.938 6.973 -1.365 1 73.44 273 GLY B CA 1
ATOM 4761 C C . GLY B 1 273 ? -2.541 8.359 -1.221 1 73.44 273 GLY B C 1
ATOM 4762 O O . GLY B 1 273 ? -2.938 8.977 -2.213 1 73.44 273 GLY B O 1
ATOM 4763 N N . THR B 1 274 ? -2.729 8.734 -0.02 1 77.75 274 THR B N 1
ATOM 4764 C CA . THR B 1 274 ? -3.305 10.055 0.188 1 77.75 274 THR B CA 1
ATOM 4765 C C . THR B 1 274 ? -2.271 11.008 0.784 1 77.75 274 THR B C 1
ATOM 4767 O O . THR B 1 274 ? -2.41 12.227 0.677 1 77.75 274 THR B O 1
ATOM 4770 N N . GLY B 1 275 ? -1.293 10.438 1.385 1 87.94 275 GLY B N 1
ATOM 4771 C CA . GLY B 1 275 ? -0.233 11.242 1.976 1 87.94 275 GLY B CA 1
ATOM 4772 C C . GLY B 1 275 ? -0.669 11.984 3.227 1 87.94 275 GLY B C 1
ATOM 4773 O O . GLY B 1 275 ? -0.198 13.086 3.496 1 87.94 275 GLY B O 1
ATOM 4774 N N . HIS B 1 276 ? -1.608 11.453 3.896 1 93.5 276 HIS B N 1
ATOM 4775 C CA . HIS B 1 276 ? -2.105 12.07 5.117 1 93.5 276 HIS B CA 1
ATOM 4776 C C . HIS B 1 276 ? -1.75 11.234 6.344 1 93.5 276 HIS B C 1
ATOM 4778 O O . HIS B 1 276 ? -1.595 10.016 6.246 1 93.5 276 HIS B O 1
ATOM 4784 N N . ALA B 1 277 ? -1.697 11.883 7.441 1 96.5 277 ALA B N 1
ATOM 4785 C CA . ALA B 1 277 ? -1.279 11.227 8.68 1 96.5 277 ALA B CA 1
ATOM 4786 C C . ALA B 1 277 ? -2.361 10.281 9.188 1 96.5 277 ALA B C 1
ATOM 4788 O O . ALA B 1 277 ? -3.545 10.633 9.203 1 96.5 277 ALA B O 1
ATOM 4789 N N . SER B 1 278 ? -1.906 9.133 9.625 1 95 278 SER B N 1
ATOM 4790 C CA . SER B 1 278 ? -2.793 8.164 10.258 1 95 278 SER B CA 1
ATOM 4791 C C . SER B 1 278 ? -3.062 8.531 11.719 1 95 278 SER B C 1
ATOM 4793 O O . SER B 1 278 ? -2.453 9.461 12.25 1 95 278 SER B O 1
ATOM 4795 N N . ALA B 1 279 ? -3.941 7.734 12.297 1 94.12 279 ALA B N 1
ATOM 4796 C CA . ALA B 1 279 ? -4.285 7.941 13.703 1 94.12 279 ALA B CA 1
ATOM 4797 C C . ALA B 1 279 ? -3.045 7.855 14.586 1 94.12 279 ALA B C 1
ATOM 4799 O O . ALA B 1 279 ? -2.812 8.727 15.43 1 94.12 279 ALA B O 1
ATOM 4800 N N . ALA B 1 280 ? -2.262 6.867 14.398 1 91.69 280 ALA B N 1
ATOM 4801 C CA . ALA B 1 280 ? -1.066 6.641 15.211 1 91.69 280 ALA B CA 1
ATOM 4802 C C . ALA B 1 280 ? -0.076 7.793 15.062 1 91.69 280 ALA B C 1
ATOM 4804 O O . ALA B 1 280 ? 0.554 8.211 16.031 1 91.69 280 ALA B O 1
ATOM 4805 N N . GLU B 1 281 ? 0.052 8.266 13.898 1 94.88 281 GLU B N 1
ATOM 4806 C CA . GLU B 1 281 ? 0.993 9.344 13.625 1 94.88 281 GLU B CA 1
ATOM 4807 C C . GLU B 1 281 ? 0.55 10.641 14.297 1 94.88 281 GLU B C 1
ATOM 4809 O O . GLU B 1 281 ? 1.38 11.398 14.812 1 94.88 281 GLU B O 1
ATOM 4814 N N . LEU B 1 282 ? -0.718 10.875 14.281 1 97.06 282 LEU B N 1
ATOM 4815 C CA . LEU B 1 282 ? -1.251 12.055 14.953 1 97.06 282 LEU B CA 1
ATOM 4816 C C . LEU B 1 282 ? -1.064 11.953 16.453 1 97.06 282 LEU B C 1
ATOM 4818 O O . LEU B 1 282 ? -0.699 12.938 17.109 1 97.06 282 LEU B O 1
ATOM 4822 N N . VAL B 1 283 ? -1.289 10.844 16.984 1 94.38 283 VAL B N 1
ATOM 4823 C CA . VAL B 1 283 ? -1.085 10.625 18.422 1 94.38 283 VAL B CA 1
ATOM 4824 C C . VAL B 1 283 ? 0.383 10.852 18.766 1 94.38 283 VAL B C 1
ATOM 4826 O O . VAL B 1 283 ? 0.693 11.516 19.766 1 94.38 283 VAL B O 1
ATOM 4829 N N . ARG B 1 284 ? 1.226 10.352 17.969 1 93.31 284 ARG B N 1
ATOM 4830 C CA . ARG B 1 284 ? 2.654 10.492 18.219 1 93.31 284 ARG B CA 1
ATOM 4831 C C . ARG B 1 284 ? 3.076 11.961 18.172 1 93.31 284 ARG B C 1
ATOM 4833 O O . ARG B 1 284 ? 3.902 12.398 18.969 1 93.31 284 ARG B O 1
ATOM 4840 N N . LEU B 1 285 ? 2.559 12.625 17.266 1 96.56 285 LEU B N 1
ATOM 4841 C CA . LEU B 1 285 ? 2.836 14.055 17.156 1 96.56 285 LEU B CA 1
ATOM 4842 C C . LEU B 1 285 ? 2.518 14.773 18.469 1 96.56 285 LEU B C 1
ATOM 4844 O O . LEU B 1 285 ? 3.334 15.539 18.984 1 96.56 285 LEU B O 1
ATOM 4848 N N . VAL B 1 286 ? 1.394 14.5 19.016 1 96.94 286 VAL B N 1
ATOM 4849 C CA . VAL B 1 286 ? 0.939 15.117 20.25 1 96.94 286 VAL B CA 1
ATOM 4850 C C . VAL B 1 286 ? 1.812 14.648 21.422 1 96.94 286 VAL B C 1
ATOM 4852 O O . VAL B 1 286 ? 2.203 15.445 22.266 1 96.94 286 VAL B O 1
ATOM 4855 N N . GLU B 1 287 ? 2.09 13.406 21.406 1 92.94 287 GLU B N 1
ATOM 4856 C CA . GLU B 1 287 ? 2.895 12.82 22.469 1 92.94 287 GLU B CA 1
ATOM 4857 C C . GLU B 1 287 ? 4.281 13.453 22.531 1 92.94 287 GLU B C 1
ATOM 4859 O O . GLU B 1 287 ? 4.797 13.734 23.625 1 92.94 287 GLU B O 1
ATOM 4864 N N . GLU B 1 288 ? 4.871 13.68 21.438 1 93.69 288 GLU B N 1
ATOM 4865 C CA . GLU B 1 288 ? 6.262 14.133 21.375 1 93.69 288 GLU B CA 1
ATOM 4866 C C . GLU B 1 288 ? 6.359 15.641 21.578 1 93.69 288 GLU B C 1
ATOM 4868 O O . GLU B 1 288 ? 7.281 16.125 22.234 1 93.69 288 GLU B O 1
ATOM 4873 N N . LEU B 1 289 ? 5.395 16.406 21.047 1 97.19 289 LEU B N 1
ATOM 4874 C CA . LEU B 1 289 ? 5.508 17.859 21.094 1 97.19 289 LEU B CA 1
ATOM 4875 C C . LEU B 1 289 ? 4.75 18.422 22.297 1 97.19 289 LEU B C 1
ATOM 4877 O O . LEU B 1 289 ? 4.938 19.578 22.672 1 97.19 289 LEU B O 1
ATOM 4881 N N . GLU B 1 290 ? 3.877 17.703 22.875 1 96.88 290 GLU B N 1
ATOM 4882 C CA . GLU B 1 290 ? 3.156 17.984 24.109 1 96.88 290 GLU B CA 1
ATOM 4883 C C . GLU B 1 290 ? 2.518 19.375 24.062 1 96.88 290 GLU B C 1
ATOM 4885 O O . GLU B 1 290 ? 2.699 20.172 24.984 1 96.88 290 GLU B O 1
ATOM 4890 N N . PRO B 1 291 ? 1.758 19.672 23.016 1 98.12 291 PRO B N 1
ATOM 4891 C CA . PRO B 1 291 ? 1.049 20.953 22.984 1 98.12 291 PRO B CA 1
ATOM 4892 C C . PRO B 1 291 ? -0.06 21.047 24.031 1 98.12 291 PRO B C 1
ATOM 4894 O O . PRO B 1 291 ? -0.565 20.016 24.484 1 98.12 291 PRO B O 1
ATOM 4897 N N . GLU B 1 292 ? -0.364 22.234 24.422 1 97.62 292 GLU B N 1
ATOM 4898 C CA . GLU B 1 292 ? -1.534 22.438 25.266 1 97.62 292 GLU B CA 1
ATOM 4899 C C . GLU B 1 292 ? -2.828 22.25 24.484 1 97.62 292 GLU B C 1
ATOM 4901 O O . GLU B 1 292 ? -3.811 21.719 25 1 97.62 292 GLU B O 1
ATOM 4906 N N . TYR B 1 293 ? -2.824 22.672 23.219 1 98.12 293 TYR B N 1
ATOM 4907 C CA . TYR B 1 293 ? -4.016 22.609 22.375 1 98.12 293 TYR B CA 1
ATOM 4908 C C . TYR B 1 293 ? -3.727 21.875 21.062 1 98.12 293 TYR B C 1
ATOM 4910 O O . TYR B 1 293 ? -2.654 22.031 20.484 1 98.12 293 TYR B O 1
ATOM 4918 N N . LEU B 1 294 ? -4.707 21.094 20.625 1 98.31 294 LEU B N 1
ATOM 4919 C CA . LEU B 1 294 ? -4.719 20.469 19.312 1 98.31 294 LEU B CA 1
ATOM 4920 C C . LEU B 1 294 ? -5.957 20.891 18.531 1 98.31 294 LEU B C 1
ATOM 4922 O O . LEU B 1 294 ? -7.086 20.594 18.938 1 98.31 294 LEU B O 1
ATOM 4926 N N . VAL B 1 295 ? -5.73 21.609 17.484 1 97.75 295 VAL B N 1
ATOM 4927 C CA . VAL B 1 295 ? -6.828 22.031 16.625 1 97.75 295 VAL B CA 1
ATOM 4928 C C . VAL B 1 295 ? -6.879 21.156 15.375 1 97.75 295 VAL B C 1
ATOM 4930 O O . VAL B 1 295 ? -5.875 21.016 14.664 1 97.75 295 VAL B O 1
ATOM 4933 N N . LEU B 1 296 ? -8.062 20.594 15.117 1 97.25 296 LEU B N 1
ATOM 4934 C CA . LEU B 1 296 ? -8.211 19.672 13.984 1 97.25 296 LEU B CA 1
ATOM 4935 C C . LEU B 1 296 ? -8.922 20.359 12.82 1 97.25 296 LEU B C 1
ATOM 4937 O O . LEU B 1 296 ? -9.969 20.984 13 1 97.25 296 LEU B O 1
ATOM 4941 N N . ARG B 1 297 ? -8.242 20.25 11.664 1 95.5 297 ARG B N 1
ATOM 4942 C CA . ARG B 1 297 ? -8.758 20.734 10.391 1 95.5 297 ARG B CA 1
ATOM 4943 C C . ARG B 1 297 ? -8.766 19.625 9.344 1 95.5 297 ARG B C 1
ATOM 4945 O O . ARG B 1 297 ? -8.188 18.562 9.562 1 95.5 297 ARG B O 1
ATOM 4952 N N . HIS B 1 298 ? -9.5 19.844 8.203 1 93.69 298 HIS B N 1
ATOM 4953 C CA . HIS B 1 298 ? -9.367 19 7.023 1 93.69 298 HIS B CA 1
ATOM 4954 C C . HIS B 1 298 ? -9.672 17.547 7.367 1 93.69 298 HIS B C 1
ATOM 4956 O O . HIS B 1 298 ? -8.828 16.656 7.16 1 93.69 298 HIS B O 1
ATOM 4962 N N . GLY B 1 299 ? -10.789 17.234 7.875 1 93.31 299 GLY B N 1
ATOM 4963 C CA . GLY B 1 299 ? -11.156 15.898 8.297 1 93.31 299 GLY B CA 1
ATOM 4964 C C . GLY B 1 299 ? -12.656 15.711 8.445 1 93.31 299 GLY B C 1
ATOM 4965 O O . GLY B 1 299 ? -13.445 16.438 7.832 1 93.31 299 GLY B O 1
ATOM 4966 N N . SER B 1 300 ? -13.062 14.68 9.188 1 92.94 300 SER B N 1
ATOM 4967 C CA . SER B 1 300 ? -14.469 14.312 9.383 1 92.94 300 SER B CA 1
ATOM 4968 C C . SER B 1 300 ? -14.797 14.172 10.867 1 92.94 300 SER B C 1
ATOM 4970 O O . SER B 1 300 ? -13.906 13.938 11.688 1 92.94 300 SER B O 1
ATOM 4972 N N . PRO B 1 301 ? -16.078 14.352 11.117 1 92.94 301 PRO B N 1
ATOM 4973 C CA . PRO B 1 301 ? -16.484 14.156 12.508 1 92.94 301 PRO B CA 1
ATOM 4974 C C . PRO B 1 301 ? -16.094 12.773 13.047 1 92.94 301 PRO B C 1
ATOM 4976 O O . PRO B 1 301 ? -15.688 12.656 14.203 1 92.94 301 PRO B O 1
ATOM 4979 N N . ASP B 1 302 ? -16.203 11.836 12.219 1 92.5 302 ASP B N 1
ATOM 4980 C CA . ASP B 1 302 ? -15.836 10.492 12.641 1 92.5 302 ASP B CA 1
ATOM 4981 C C . ASP B 1 302 ? -14.344 10.406 12.953 1 92.5 302 ASP B C 1
ATOM 4983 O O . ASP B 1 302 ? -13.945 9.758 13.922 1 92.5 302 ASP B O 1
ATOM 4987 N N . GLY B 1 303 ? -13.609 11.039 12.164 1 94 303 GLY B N 1
ATOM 4988 C CA . GLY B 1 303 ? -12.18 11.094 12.43 1 94 303 GLY B CA 1
ATOM 4989 C C . GLY B 1 303 ? -11.844 11.789 13.734 1 94 303 GLY B C 1
ATOM 4990 O O . GLY B 1 303 ? -10.984 11.328 14.484 1 94 303 GLY B O 1
ATOM 4991 N N . VAL B 1 304 ? -12.57 12.812 14.008 1 95.12 304 VAL B N 1
ATOM 4992 C CA . VAL B 1 304 ? -12.359 13.57 15.242 1 95.12 304 VAL B CA 1
ATOM 4993 C C . VAL B 1 304 ? -12.68 12.68 16.453 1 95.12 304 VAL B C 1
ATOM 4995 O O . VAL B 1 304 ? -11.898 12.609 17.391 1 95.12 304 VAL B O 1
ATOM 4998 N N . ARG B 1 305 ? -13.797 12.039 16.359 1 93.94 305 ARG B N 1
ATOM 4999 C CA . ARG B 1 305 ? -14.219 11.164 17.453 1 93.94 305 ARG B CA 1
ATOM 5000 C C . ARG B 1 305 ? -13.195 10.055 17.688 1 93.94 305 ARG B C 1
ATOM 5002 O O . ARG B 1 305 ? -12.812 9.789 18.828 1 93.94 305 ARG B O 1
ATOM 5009 N N . ALA B 1 306 ? -12.75 9.477 16.641 1 91.88 306 ALA B N 1
ATOM 5010 C CA . ALA B 1 306 ? -11.789 8.391 16.734 1 91.88 306 ALA B CA 1
ATOM 5011 C C . ALA B 1 306 ? -10.469 8.867 17.344 1 91.88 306 ALA B C 1
ATOM 5013 O O . ALA B 1 306 ? -9.891 8.203 18.203 1 91.88 306 ALA B O 1
ATOM 5014 N N . LEU B 1 307 ? -10.031 9.984 16.938 1 95.25 307 LEU B N 1
ATOM 5015 C CA . LEU B 1 307 ? -8.766 10.508 17.422 1 95.25 307 LEU B CA 1
ATOM 5016 C C . LEU B 1 307 ? -8.859 10.883 18.891 1 95.25 307 LEU B C 1
ATOM 5018 O O . LEU B 1 307 ? -7.945 10.609 19.672 1 95.25 307 LEU B O 1
ATOM 5022 N N . ARG B 1 308 ? -9.961 11.547 19.266 1 94.69 308 ARG B N 1
ATOM 5023 C CA . ARG B 1 308 ? -10.164 11.891 20.672 1 94.69 308 ARG B CA 1
ATOM 5024 C C . ARG B 1 308 ? -10.078 10.648 21.547 1 94.69 308 ARG B C 1
ATOM 5026 O O . ARG B 1 308 ? -9.438 10.672 22.609 1 94.69 308 ARG B O 1
ATOM 5033 N N . LYS B 1 309 ? -10.75 9.656 21.109 1 89.69 309 LYS B N 1
ATOM 5034 C CA . LYS B 1 309 ? -10.734 8.398 21.859 1 89.69 309 LYS B CA 1
ATOM 5035 C C . LYS B 1 309 ? -9.32 7.852 21.984 1 89.69 309 LYS B C 1
ATOM 5037 O O . LYS B 1 309 ? -8.914 7.414 23.062 1 89.69 309 LYS B O 1
ATOM 5042 N N . ARG B 1 310 ? -8.578 7.918 20.984 1 90 310 ARG B N 1
ATOM 5043 C CA . ARG B 1 310 ? -7.227 7.375 20.984 1 90 310 ARG B CA 1
ATOM 5044 C C . ARG B 1 310 ? -6.305 8.211 21.859 1 90 310 ARG B C 1
ATOM 5046 O O . ARG B 1 310 ? -5.457 7.664 22.578 1 90 310 ARG B O 1
ATOM 5053 N N . LEU B 1 311 ? -6.438 9.477 21.734 1 93.25 311 LEU B N 1
ATOM 5054 C CA . LEU B 1 311 ? -5.641 10.359 22.578 1 93.25 311 LEU B CA 1
ATOM 5055 C C . LEU B 1 311 ? -5.914 10.086 24.047 1 93.25 311 LEU B C 1
ATOM 5057 O O . LEU B 1 311 ? -4.98 10 24.859 1 93.25 311 LEU B O 1
ATOM 5061 N N . ALA B 1 312 ? -7.172 9.961 24.344 1 87.94 312 ALA B N 1
ATOM 5062 C CA . ALA B 1 312 ? -7.559 9.648 25.719 1 87.94 312 ALA B CA 1
ATOM 5063 C C . ALA B 1 312 ? -6.996 8.297 26.141 1 87.94 312 ALA B C 1
ATOM 5065 O O . ALA B 1 312 ? -6.473 8.156 27.25 1 87.94 312 ALA B O 1
ATOM 5066 N N . GLY B 1 313 ? -7.098 7.348 25.297 1 79.25 313 GLY B N 1
ATOM 5067 C CA . GLY B 1 313 ? -6.57 6.02 25.578 1 79.25 313 GLY B CA 1
ATOM 5068 C C . GLY B 1 313 ? -5.07 6.008 25.797 1 79.25 313 GLY B C 1
ATOM 5069 O O . GLY B 1 313 ? -4.555 5.176 26.547 1 79.25 313 GLY B O 1
ATOM 5070 N N . ALA B 1 314 ? -4.395 6.906 25.156 1 81.19 314 ALA B N 1
ATOM 5071 C CA . ALA B 1 314 ? -2.945 7.008 25.281 1 81.19 314 ALA B CA 1
ATOM 5072 C C . ALA B 1 314 ? -2.555 7.812 26.516 1 81.19 314 ALA B C 1
ATOM 5074 O O . ALA B 1 314 ? -1.367 7.996 26.797 1 81.19 314 ALA B O 1
ATOM 5075 N N . GLY B 1 315 ? -3.533 8.336 27.203 1 87.69 315 GLY B N 1
ATOM 5076 C CA . GLY B 1 315 ? -3.291 9.102 28.422 1 87.69 315 GLY B CA 1
ATOM 5077 C C . GLY B 1 315 ? -2.812 10.516 28.141 1 87.69 315 GLY B C 1
ATOM 5078 O O . GLY B 1 315 ? -2.135 11.125 28.969 1 87.69 315 GLY B O 1
ATOM 5079 N N . LEU B 1 316 ? -3.143 11.008 26.984 1 92.5 316 LEU B N 1
ATOM 5080 C CA . LEU B 1 316 ? -2.713 12.359 26.609 1 92.5 316 LEU B CA 1
ATOM 5081 C C . LEU B 1 316 ? -3.787 13.383 26.953 1 92.5 316 LEU B C 1
ATOM 5083 O O . LEU B 1 316 ? -4.949 13.227 26.562 1 92.5 316 LEU B O 1
ATOM 5087 N N . ASP B 1 317 ? -3.408 14.367 27.719 1 92 317 ASP B N 1
ATOM 5088 C CA . ASP B 1 317 ? -4.355 15.367 28.203 1 92 317 ASP B CA 1
ATOM 5089 C C . ASP B 1 317 ? -4.305 16.625 27.328 1 92 317 ASP B C 1
ATOM 5091 O O . ASP B 1 317 ? -4.332 17.75 27.844 1 92 317 ASP B O 1
ATOM 5095 N N . VAL B 1 318 ? -4.336 16.562 26.125 1 97.06 318 VAL B N 1
ATOM 5096 C CA . VAL B 1 318 ? -4.34 17.703 25.203 1 97.06 318 VAL B CA 1
ATOM 5097 C C . VAL B 1 318 ? -5.77 18.203 25.016 1 97.06 318 VAL B C 1
ATOM 5099 O O . VAL B 1 318 ? -6.707 17.406 24.938 1 97.06 318 VAL B O 1
ATOM 5102 N N . ARG B 1 319 ? -6.004 19.531 25 1 97 319 ARG B N 1
ATOM 5103 C CA . ARG B 1 319 ? -7.309 20.109 24.703 1 97 319 ARG B CA 1
ATOM 5104 C C . ARG B 1 319 ? -7.559 20.125 23.188 1 97 319 ARG B C 1
ATOM 5106 O O . ARG B 1 319 ? -6.91 20.891 22.453 1 97 319 ARG B O 1
ATOM 5113 N N . VAL B 1 320 ? -8.562 19.375 22.766 1 96.81 320 VAL B N 1
ATOM 5114 C CA . VAL B 1 320 ? -8.805 19.203 21.344 1 96.81 320 VAL B CA 1
ATOM 5115 C C . VAL B 1 320 ? -9.93 20.141 20.891 1 96.81 320 VAL B C 1
ATOM 5117 O O . VAL B 1 320 ? -11.016 20.141 21.484 1 96.81 320 VAL B O 1
ATOM 5120 N N . GLU B 1 321 ? -9.648 20.969 19.906 1 95.31 321 GLU B N 1
ATOM 5121 C CA . GLU B 1 321 ? -10.641 21.781 19.219 1 95.31 321 GLU B CA 1
ATOM 5122 C C . GLU B 1 321 ? -10.844 21.312 17.781 1 95.31 321 GLU B C 1
ATOM 5124 O O . GLU B 1 321 ? -9.891 21.219 17.016 1 95.31 321 GLU B O 1
ATOM 5129 N N . ALA B 1 322 ? -12.117 21.031 17.422 1 95.44 322 ALA B N 1
ATOM 5130 C CA . ALA B 1 322 ? -12.406 20.594 16.062 1 95.44 322 ALA B CA 1
ATOM 5131 C C . ALA B 1 322 ? -13.031 21.719 15.242 1 95.44 322 ALA B C 1
ATOM 5133 O O . ALA B 1 322 ? -14.148 22.156 15.523 1 95.44 322 ALA B O 1
ATOM 5134 N N . TRP B 1 323 ? -12.281 22.203 14.297 1 94.25 323 TRP B N 1
ATOM 5135 C CA . TRP B 1 323 ? -12.766 23.234 13.375 1 94.25 323 TRP B CA 1
ATOM 5136 C C . TRP B 1 323 ? -13.109 22.641 12.016 1 94.25 323 TRP B C 1
ATOM 5138 O O . TRP B 1 323 ? -12.5 23 11.008 1 94.25 323 TRP B O 1
ATOM 5148 N N . ILE B 1 324 ? -14.062 21.719 12.047 1 90.06 324 ILE B N 1
ATOM 5149 C CA . ILE B 1 324 ? -14.469 21 10.844 1 90.06 324 ILE B CA 1
ATOM 5150 C C . ILE B 1 324 ? -15.891 21.391 10.461 1 90.06 324 ILE B C 1
ATOM 5152 O O . ILE B 1 324 ? -16.828 21.234 11.25 1 90.06 324 ILE B O 1
ATOM 5156 N N . GLY B 1 325 ? -16.141 21.734 9.234 1 79.5 325 GLY B N 1
ATOM 5157 C CA . GLY B 1 325 ? -17.469 22.031 8.719 1 79.5 325 GLY B CA 1
ATOM 5158 C C . GLY B 1 325 ? -18.125 23.219 9.398 1 79.5 325 GLY B C 1
ATOM 5159 O O . GLY B 1 325 ? -19.312 23.484 9.203 1 79.5 325 GLY B O 1
ATOM 5160 N N . ARG B 1 326 ? -17.562 23.859 10.297 1 69.44 326 ARG B N 1
ATOM 5161 C CA . ARG B 1 326 ? -18.234 24.906 11.047 1 69.44 326 ARG B CA 1
ATOM 5162 C C . ARG B 1 326 ? -17.5 26.234 10.914 1 69.44 326 ARG B C 1
ATOM 5164 O O . ARG B 1 326 ? -16.281 26.266 10.719 1 69.44 326 ARG B O 1
ATOM 5171 N N . ARG B 1 327 ? -18.281 27.312 10.805 1 66.81 327 ARG B N 1
ATOM 5172 C CA . ARG B 1 327 ? -17.734 28.656 10.766 1 66.81 327 ARG B CA 1
ATOM 5173 C C . ARG B 1 327 ? -17.281 29.109 12.156 1 66.81 327 ARG B C 1
ATOM 5175 O O . ARG B 1 327 ? -16.422 29.984 12.289 1 66.81 327 ARG B O 1
ATOM 5182 N N . GLY B 1 328 ? -17.5 28.266 13.062 1 73.5 328 GLY B N 1
ATOM 5183 C CA . GLY B 1 328 ? -17.281 28.781 14.406 1 73.5 328 GLY B CA 1
ATOM 5184 C C . GLY B 1 328 ? -16.109 28.125 15.102 1 73.5 328 GLY B C 1
ATOM 5185 O O . GLY B 1 328 ? -15.57 27.125 14.617 1 73.5 328 GLY B O 1
ATOM 5186 N N . GLY B 1 329 ? -15.242 29 15.891 1 84.62 329 GLY B N 1
ATOM 5187 C CA . GLY B 1 329 ? -14.117 28.562 16.703 1 84.62 329 GLY B CA 1
ATOM 5188 C C . GLY B 1 329 ? -13.125 29.672 16.984 1 84.62 329 GLY B C 1
ATOM 5189 O O . GLY B 1 329 ? -12.992 30.625 16.203 1 84.62 329 GLY B O 1
ATOM 5190 N N . LYS B 1 330 ? -12.711 29.609 18.078 1 92.75 330 LYS B N 1
ATOM 5191 C CA . LYS B 1 330 ? -11.703 30.562 18.5 1 92.75 330 LYS B CA 1
ATOM 5192 C C . LYS B 1 330 ? -10.805 29.969 19.594 1 92.75 330 LYS B C 1
ATO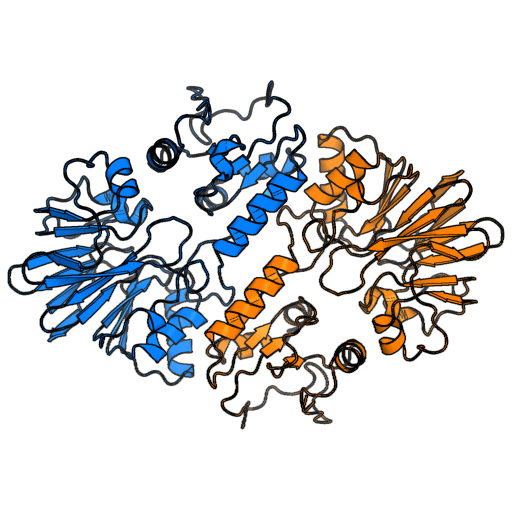M 5194 O O . LYS B 1 330 ? -11.273 29.234 20.453 1 92.75 330 LYS B O 1
ATOM 5199 N N . LEU B 1 331 ? -9.508 30.203 19.359 1 96.69 331 LEU B N 1
ATOM 5200 C CA . LEU B 1 331 ? -8.531 29.797 20.359 1 96.69 331 LEU B CA 1
ATOM 5201 C C . LEU B 1 331 ? -7.59 30.953 20.703 1 96.69 331 LEU B C 1
ATOM 5203 O O . LEU B 1 331 ? -6.871 31.438 19.828 1 96.69 331 LEU B O 1
ATOM 5207 N N . GLU B 1 332 ? -7.66 31.391 21.969 1 97.12 332 GLU B N 1
ATOM 5208 C CA . GLU B 1 332 ? -6.781 32.438 22.453 1 97.12 332 GLU B CA 1
ATOM 5209 C C . GLU B 1 332 ? -5.582 31.875 23.203 1 97.12 332 GLU B C 1
ATOM 5211 O O . GLU B 1 332 ? -5.746 31.094 24.141 1 97.12 332 GLU B O 1
ATOM 5216 N N . LEU B 1 333 ? -4.496 32.25 22.734 1 96.75 333 LEU B N 1
ATOM 5217 C CA . LEU B 1 333 ? -3.238 31.859 23.359 1 96.75 333 LEU B CA 1
ATOM 5218 C C . LEU B 1 333 ? -2.559 33.062 24 1 96.75 333 LEU B C 1
ATOM 5220 O O . LEU B 1 333 ? -2.953 34.219 23.75 1 96.75 333 LEU B O 1
ATOM 5224 N N . PRO B 1 334 ? -1.632 32.844 25.047 1 85.12 334 PRO B N 1
ATOM 5225 C CA . PRO B 1 334 ? -0.953 34 25.625 1 85.12 334 PRO B CA 1
ATOM 5226 C C . PRO B 1 334 ? -0.343 34.906 24.578 1 85.12 334 PRO B C 1
ATOM 5228 O O . PRO B 1 334 ? 0.027 34.438 23.484 1 85.12 334 PRO B O 1
#

Foldseek 3Di:
DKWAAQDQFAKIWDDDVPFIEIFFDAPPPGGPDAEGQEYEFQFQDRRRHVCVVRHHYNAYEDDCLNCQLVVNNVGYDYQDQWDDRVQWTKGWADAWFLDPRGIWIWTDDPFIEIEGEFHACAEDDHRPLVVDPDQHQEYEYALAAQQPPDGFHLVVLLVVVVVLCVVPQDLAAAEEEESNPCVVPCQQRAQAPALAQPDSVVSSCVVSNDDRRPNPPPPDPQQRHCRDDPDDPPPPGSHHHYHYYDCVVVVVPPVCPVVVVQVVGPHYDYRYGGRGYHNVSVLVSCVSSVHQEYEYRRHDPVSVVNSVVVNVVVVRDHHYHYSHSDNDDMDDDD/DKWAAQDQFAKIWDDDVPAIEIFFWAPPVTGPDAEGQEYEFQFQDRRRHVCVVRHHYNAYEDDCLNCQLVVNNVGYDYQDQWDDRVQWTKGWADAWFLDPRGIWIWTDDPFIEIEGEFHAQAEDDHRPLVVDPDQHQEYEYALAAQQPPDGFHLVVLLVVVVVLCVVPVPLAAAEEEESNPCVVVPQAPALAPALAFPDSVVRSCVVSRDDRRPNPPPPDPQQGGVRDDPDDPPPPGSHHHYHYYNCVVVVVPPVCSVVVVQVVGPHYDYRYGGRGYHNVRVLVSCVSSVHQEYEYRRHDPVSVVNSVVVNVVVVRDHHYHYSHSDNDDMDDDD